Protein AF-A0A2D6P6S2-F1 (afdb_monomer)

Secondary structure (DSSP, 8-state):
------PPPPPP-TTHHHHHHH----HHHHHHHHHHTT--S-S--SS-EEEEEEEEESTTSSEEEEEEEE-TT-S----HHHIIIIITSPPPHHHHHHHHTS-TT----SSS--HHHHHHHHHTTS-GGG--EEEEEE-TT-SSEEEEEE-TTSTT-EEEEEEEE-TTTS-HHHHHHHHHH-SSEEEEEEEEE-TTS-TTHHHHHHHHHHHHTTTTT-TTSSS-SEEEEEEEEETTEEEEEEE-------B---TT-SS-PSP-EEEEEEETTEEEEEEEEEPPPTTSHHHHHHHHHSTT-----SSSSSS--TTSEEEEEEETTT--EEEEEEE---TTSS-TTEEEEEEE-GGGEEEETTTTEEEEB-TTSPBPPHHHHHHHHIIIIIHHHHS-S----HHHHHHHHHHHHTTSS---HHHHHHHHHHTTPPPPTTS-SHHHHHHHHHHEEEEEEPTTSS-EEEEEETTTTEEEEEESSSPPTTHHHHHHHHHHHHSTT--EEEEEE---TTSPPPSSTTTTS-HHHHHIIIIIHHHSTTTTTSEEEEEETTTTTTTS--

Nearest PDB structures (foldseek):
  6mw7-assembly2_C  TM=5.300E-01  e=1.522E-10  Homo sapiens
  5fo8-assembly1_B  TM=3.353E-01  e=1.015E+00  Homo sapiens
  2wii-assembly3_B  TM=2.853E-01  e=1.215E+00  Homo sapiens
  5fo7-assembly1_B  TM=2.883E-01  e=1.078E+00  Homo sapiens
  3cje-assembly1_A-2  TM=3.470E-01  e=4.284E+00  Jannaschia sp. CCS1

pLDDT: mean 79.72, std 15.02, range [29.33, 97.94]

Foldseek 3Di:
DPPPPPFLFFAACVPLLVVLVVFQFDLLLLVQLLVQAQPQDPPDDVAAFEKEWEWADDPQDLKTKTKIARFDQRAAWDDPCCVRYVQQYDQDPVSVVVLVVPDLPSGSSLQPCHNNNSVCNQCVPPDPVQFWKWKWWAHLPDQFIWIWIAGSVPRRDTPGGTDTDHLVRDDPVVVVSCNGRDSGHMMIIGMGRCVPDDPPRLVLSLLQSLAQQLLQQDVVPVHRRYQYWYWYHYPNDTPDIDGRHHADEFFADDPPDPDTDDGFDWDWADDLNDIWIKGKHFAADPPDVRLVNVCVVPPPHHHNAQRSDLHRQPQFEWEFEAAQSRRGTQAIDGQDDDPQQQRSGMYMYTHDGSQQWDHDRSSSHIFGAHPVRDGDDPVRVSVRCVPPPRCVVPVPPDLCDLLLLLVQVLCPQLVVDDDPLVLSVVVCVVQVQDADPVSDRNVRNVLSVVFKDAFCDQPPDPGTQGIAGRVQREGEHEELEQDDLPVVVVVQVVCLVRDPRAAEYEYEYAYRPSDDQDPFQCRRPDPVSQCSFQPCQCPPPVRVNHGGGYGHCSNSPSSDRD

Solvent-accessible surface area (backbone atoms only — not comparable to full-atom values): 30804 Å² total; per-residue (Å²): 132,86,80,78,78,74,72,79,71,61,33,53,52,88,67,49,63,73,52,45,81,72,50,73,58,53,69,60,58,30,52,48,21,47,70,32,44,75,65,89,59,73,98,69,69,96,60,49,27,37,34,40,38,36,38,36,41,46,90,83,51,59,35,25,40,40,36,39,34,18,28,76,38,41,32,65,37,55,56,70,65,45,48,49,32,66,47,59,22,59,73,46,72,66,50,56,47,51,30,65,65,71,44,84,72,52,57,47,28,75,65,68,61,42,48,46,50,27,47,50,67,54,30,70,84,47,58,79,92,60,58,38,46,36,37,42,22,17,30,73,89,45,93,43,34,41,36,32,23,37,28,86,88,44,52,88,41,61,79,36,64,84,38,77,43,44,73,88,76,40,53,74,71,53,38,59,49,46,68,44,20,41,70,10,7,36,37,41,33,36,48,30,51,52,74,84,50,59,96,58,42,67,62,44,37,54,40,31,45,26,55,34,39,12,35,34,35,28,70,86,47,98,66,25,54,42,50,43,33,41,35,37,30,50,84,90,40,80,75,46,76,46,73,62,46,24,40,59,60,47,36,49,85,50,96,86,48,103,57,86,60,87,64,44,60,73,49,76,49,74,53,60,88,34,78,35,46,34,39,37,19,37,53,66,50,85,95,38,74,56,34,55,52,49,43,68,78,35,69,88,35,50,57,80,61,41,76,36,45,99,68,63,35,72,75,21,18,36,39,33,40,23,35,66,85,56,43,33,45,66,21,77,41,71,38,91,58,69,89,88,63,73,46,35,43,31,23,39,39,38,40,37,54,67,89,39,47,48,71,42,55,55,76,60,37,55,35,50,36,21,68,85,70,46,74,50,56,66,71,55,54,48,51,48,46,42,64,74,47,49,37,70,74,67,37,71,90,59,84,62,45,45,69,56,46,49,54,48,51,52,31,43,49,42,59,79,38,87,70,61,68,68,52,48,53,52,52,29,58,78,69,70,47,66,71,38,93,85,73,61,58,61,62,27,18,54,49,32,65,74,34,52,42,72,61,43,74,43,83,96,52,104,50,64,42,52,31,34,33,68,84,64,33,31,39,39,41,68,36,71,34,72,78,48,81,66,66,48,46,54,52,56,51,49,49,61,71,65,44,82,81,42,40,31,38,37,39,39,22,24,54,67,85,84,52,76,83,41,89,43,48,50,66,70,53,56,67,73,58,48,36,50,45,44,41,49,42,39,66,32,92,91,41,44,79,28,50,38,39,60,38,31,30,52,50,69,58,57,68,53,96,127

Mean predicted aligned error: 15.21 Å

Sequence (562 aa):
MKSTKYKTPPPSHDGLLPEMERLNCDYRICYADILGNHYLGPVYSPHTIDLTIEFTQIDNTGYYKFSRYEENGTGYGMNKETVSGPFYGKLTNDQLNALSNVGPNAYLSVHGLGETMSHIQLTKDVPDDMLGFEILTKLQEDEDYLHSIYNPRDPNNWIVEPTRISYDEASDELRAIMDRIGDKGTYSSYVVNTQLLDENWYELLIEYVSNIFAGYLDNSTCNPIYNLVFKLTRGGILLDETKLQSKIIAYIPEANKSDYTQPTTHGNFTIGHKSFSYTIGKRPMKGSGEEKNFDTMYPGRRALKADGLIVPLARHMCLILSDKNTGYIYSVKKIPVSGGSGLERVVVKINVDKTDLETDTAKGTANLRGANGKSIAMNVLHREVLTHIARPTFEYSETVREEDLQKQLVAVLTGEKVIPAMTYRELARDLDIPLSSDGTLEESFEYCKKNIQQEFAVGGVRKYIDVIDMDIVHIMELKNGEPDADKDLNQILAYGFVTPDVEKVTTLAVSSPSMSVPTSPTSNFKDTKVGKFSTDLNNHPQTKHIEWKLLDLRYYGLHVII

Structure (mmCIF, N/CA/C/O backbone):
data_AF-A0A2D6P6S2-F1
#
_entry.id   AF-A0A2D6P6S2-F1
#
loop_
_atom_site.group_PDB
_atom_site.id
_atom_site.type_symbol
_atom_site.label_atom_id
_atom_site.label_alt_id
_atom_site.label_comp_id
_atom_site.label_asym_id
_atom_site.label_entity_id
_atom_site.label_seq_id
_atom_site.pdbx_PDB_ins_code
_atom_site.Cartn_x
_atom_site.Cartn_y
_atom_site.Cartn_z
_atom_site.occupancy
_atom_site.B_iso_or_equiv
_atom_site.auth_seq_id
_atom_site.auth_comp_id
_atom_site.auth_asym_id
_atom_site.auth_atom_id
_atom_site.pdbx_PDB_model_num
ATOM 1 N N . MET A 1 1 ? -41.283 10.138 45.809 1.00 36.94 1 MET A N 1
ATOM 2 C CA . MET A 1 1 ? -41.494 10.029 44.349 1.00 36.94 1 MET A CA 1
ATOM 3 C C . MET A 1 1 ? -40.777 8.778 43.873 1.00 36.94 1 MET A C 1
ATOM 5 O O . MET A 1 1 ? -39.587 8.660 44.131 1.00 36.94 1 MET A O 1
ATOM 9 N N . LYS A 1 2 ? -41.486 7.807 43.284 1.00 29.33 2 LYS A N 1
ATOM 10 C CA . LYS A 1 2 ? -40.849 6.635 42.668 1.00 29.33 2 LYS A CA 1
ATOM 11 C C . LYS A 1 2 ? -40.155 7.118 41.394 1.00 29.33 2 LYS A C 1
ATOM 13 O O . LYS A 1 2 ? -40.840 7.508 40.457 1.00 29.33 2 LYS A O 1
ATOM 18 N N . SER A 1 3 ? -38.824 7.140 41.402 1.00 30.02 3 SER A N 1
ATOM 19 C CA . SER A 1 3 ? -38.017 7.285 40.191 1.00 30.02 3 SER A CA 1
ATOM 20 C C . SER A 1 3 ? -38.347 6.100 39.284 1.00 30.02 3 SER A C 1
ATOM 22 O O . SER A 1 3 ? -37.931 4.970 39.536 1.00 30.02 3 SER A O 1
ATOM 24 N N . THR A 1 4 ? -39.188 6.325 38.278 1.00 31.91 4 THR A N 1
ATOM 25 C CA . THR A 1 4 ? -39.266 5.440 37.121 1.00 31.91 4 THR A CA 1
ATOM 26 C C . THR A 1 4 ? -37.920 5.558 36.422 1.00 31.91 4 THR A C 1
ATOM 28 O O . THR A 1 4 ? -37.703 6.503 35.667 1.00 31.91 4 THR A O 1
ATOM 31 N N . LYS A 1 5 ? -36.996 4.636 36.726 1.00 37.84 5 LYS A N 1
ATOM 32 C CA . LYS A 1 5 ? -35.815 4.395 35.896 1.00 37.84 5 LYS A CA 1
ATOM 33 C C . LYS A 1 5 ? -36.338 4.025 34.509 1.00 37.84 5 LYS A C 1
ATOM 35 O O . LYS A 1 5 ? -36.742 2.887 34.281 1.00 37.84 5 LYS A O 1
ATOM 40 N N . TYR A 1 6 ? -36.428 5.010 33.621 1.00 46.97 6 TYR A N 1
ATOM 41 C CA . TYR A 1 6 ? -36.610 4.752 32.204 1.00 46.97 6 TYR A CA 1
ATOM 42 C C . TYR A 1 6 ? -35.377 3.963 31.767 1.00 46.97 6 TYR A C 1
ATOM 44 O O . TYR A 1 6 ? -34.263 4.475 31.873 1.00 46.97 6 TYR A O 1
ATOM 52 N N . LYS A 1 7 ? -35.573 2.699 31.373 1.00 57.84 7 LYS A N 1
ATOM 53 C CA . LYS A 1 7 ? -34.508 1.898 30.763 1.00 57.84 7 LYS A CA 1
ATOM 54 C C . LYS A 1 7 ? -33.953 2.673 29.577 1.00 57.84 7 LYS A C 1
ATOM 56 O O . LYS A 1 7 ? -34.735 3.232 28.802 1.00 57.84 7 LYS A O 1
ATOM 61 N N . THR A 1 8 ? -32.631 2.719 29.451 1.00 64.12 8 THR A N 1
ATOM 62 C CA . THR A 1 8 ? -32.017 3.331 28.269 1.00 64.12 8 THR A CA 1
ATOM 63 C C . THR A 1 8 ? -32.448 2.499 27.057 1.00 64.12 8 THR A C 1
ATOM 65 O O . THR A 1 8 ? -32.230 1.284 27.072 1.00 64.12 8 THR A O 1
ATOM 68 N N . PRO A 1 9 ? -33.116 3.084 26.044 1.00 60.69 9 PRO A N 1
ATOM 69 C CA . PRO A 1 9 ? -33.555 2.314 24.891 1.00 60.69 9 PRO A CA 1
ATOM 70 C C . PRO A 1 9 ? -32.339 1.665 24.217 1.00 60.69 9 PRO A C 1
ATOM 72 O O . PRO A 1 9 ? -31.278 2.293 24.152 1.00 60.69 9 PRO A O 1
ATOM 75 N N . PRO A 1 10 ? -32.455 0.407 23.771 1.00 66.38 10 PRO A N 1
ATOM 76 C CA . PRO A 1 10 ? -31.369 -0.249 23.070 1.00 66.38 10 PRO A CA 1
ATOM 77 C C . PRO A 1 10 ? -31.010 0.473 21.761 1.00 66.38 10 PRO A C 1
ATOM 79 O O . PRO A 1 10 ? -31.889 1.083 21.140 1.00 66.38 10 PRO A O 1
ATOM 82 N N . PRO A 1 11 ? -29.749 0.375 21.309 1.00 67.94 11 PRO A N 1
ATOM 83 C CA . PRO A 1 11 ? -29.347 0.816 19.984 1.00 67.94 11 PRO A CA 1
ATOM 84 C C . PRO A 1 11 ? -30.125 0.051 18.904 1.00 67.94 11 PRO A C 1
ATOM 86 O O . PRO A 1 11 ? -30.399 -1.143 19.033 1.00 67.94 11 PRO A O 1
ATOM 89 N N . SER A 1 12 ? -30.489 0.737 17.820 1.00 64.19 12 SER A N 1
ATOM 90 C CA . SER A 1 12 ? -31.207 0.121 16.699 1.00 64.19 12 SER A CA 1
ATOM 91 C C . SER A 1 12 ? -30.238 -0.480 15.678 1.00 64.19 12 SER A C 1
ATOM 93 O O . SER A 1 12 ? -29.407 0.234 15.110 1.00 64.19 12 SER A O 1
ATOM 95 N N . HIS A 1 13 ? -30.432 -1.763 15.358 1.00 64.50 13 HIS A N 1
ATOM 96 C CA . HIS A 1 13 ? -29.688 -2.511 14.332 1.00 64.50 13 HIS A CA 1
ATOM 97 C C . HIS A 1 13 ? -30.564 -3.137 13.254 1.00 64.50 13 HIS A C 1
ATOM 99 O O . HIS A 1 13 ? -30.104 -4.005 12.510 1.00 64.50 13 HIS A O 1
ATOM 105 N N . ASP A 1 14 ? -31.819 -2.707 13.146 1.00 60.16 14 ASP A N 1
ATOM 106 C CA . ASP A 1 14 ? -32.767 -3.295 12.208 1.00 60.16 14 ASP A CA 1
ATOM 107 C C . ASP A 1 14 ? -32.224 -3.291 10.768 1.00 60.16 14 ASP A C 1
ATOM 109 O O . ASP A 1 14 ? -31.820 -2.269 10.199 1.00 60.16 14 ASP A O 1
ATOM 113 N N . GLY A 1 15 ? -32.177 -4.494 10.191 1.00 57.84 15 GLY A N 1
ATOM 114 C CA . GLY A 1 15 ? -31.633 -4.768 8.862 1.00 57.84 15 GLY A CA 1
ATOM 115 C C . GLY A 1 15 ? -30.106 -4.892 8.781 1.00 57.84 15 GLY A C 1
ATOM 116 O O . GLY A 1 15 ? -29.631 -5.414 7.781 1.00 57.84 15 GLY A O 1
ATOM 117 N N . LEU A 1 16 ? -29.345 -4.492 9.808 1.00 63.25 16 LEU A N 1
ATOM 118 C CA . LEU A 1 16 ? -27.877 -4.564 9.813 1.00 63.25 16 LEU A CA 1
ATOM 119 C C . LEU A 1 16 ? -27.374 -6.011 9.957 1.00 63.25 16 LEU A C 1
ATOM 121 O O . LEU A 1 16 ? -26.507 -6.431 9.200 1.00 63.25 16 LEU A O 1
ATOM 125 N N . LEU A 1 17 ? -27.967 -6.802 10.858 1.00 64.62 17 LEU A N 1
ATOM 126 C CA . LEU A 1 17 ? -27.615 -8.220 11.043 1.00 64.62 17 LEU A CA 1
ATOM 127 C C . LEU A 1 17 ? -27.847 -9.068 9.764 1.00 64.62 17 LEU A C 1
ATOM 129 O O . LEU A 1 17 ? -26.892 -9.694 9.304 1.00 64.62 17 LEU A O 1
ATOM 133 N N . PRO A 1 18 ? -29.031 -9.039 9.106 1.00 63.97 18 PRO A N 1
ATOM 134 C CA . PRO A 1 18 ? -29.246 -9.753 7.838 1.00 63.97 18 PRO A CA 1
ATOM 135 C C . PRO A 1 18 ? -28.366 -9.273 6.673 1.00 63.97 18 PRO A C 1
ATOM 137 O O . PRO A 1 18 ? -28.044 -10.048 5.773 1.00 63.97 18 PRO A O 1
ATOM 140 N N . GLU A 1 19 ? -28.005 -7.988 6.644 1.00 63.06 19 GLU A N 1
ATOM 141 C CA . GLU A 1 19 ? -27.078 -7.433 5.651 1.00 63.06 19 GLU A CA 1
ATOM 142 C C . GLU A 1 19 ? -25.647 -7.952 5.887 1.00 63.06 19 GLU A C 1
ATOM 144 O O . GLU A 1 19 ? -24.940 -8.255 4.924 1.00 63.06 19 GLU A O 1
ATOM 149 N N . MET A 1 20 ? -25.256 -8.152 7.153 1.00 63.88 20 MET A N 1
ATOM 150 C CA . MET A 1 20 ? -23.943 -8.676 7.548 1.00 63.88 20 MET A CA 1
ATOM 151 C C . MET A 1 20 ? -23.766 -10.166 7.301 1.00 63.88 20 MET A C 1
ATOM 153 O O . MET A 1 20 ? -22.723 -10.562 6.792 1.00 63.88 20 MET A O 1
ATOM 157 N N . GLU A 1 21 ? -24.784 -10.995 7.544 1.00 62.81 21 GLU A N 1
ATOM 158 C CA . GLU A 1 21 ? -24.725 -12.424 7.187 1.00 62.81 21 GLU A CA 1
ATOM 159 C C . GLU A 1 21 ? -24.429 -12.644 5.691 1.00 62.81 21 GLU A C 1
ATOM 161 O O . GLU A 1 21 ? -23.880 -13.673 5.294 1.00 62.81 21 GLU A O 1
ATOM 166 N N . ARG A 1 22 ? -24.761 -11.659 4.844 1.00 64.25 22 ARG A N 1
ATOM 167 C CA . ARG A 1 22 ? -24.486 -11.685 3.402 1.00 64.25 22 ARG A CA 1
ATOM 168 C C . ARG A 1 22 ? -23.123 -11.101 3.026 1.00 64.25 22 ARG A C 1
ATOM 170 O O . ARG A 1 22 ? -22.653 -11.374 1.920 1.00 64.25 22 ARG A O 1
ATOM 177 N N . LEU A 1 23 ? -22.496 -10.302 3.891 1.00 65.31 23 LEU A N 1
ATOM 178 C CA . LEU A 1 23 ? -21.234 -9.615 3.619 1.00 65.31 23 LEU A CA 1
ATOM 179 C C . LEU A 1 23 ? -20.041 -10.398 4.186 1.00 65.31 23 LEU A C 1
ATOM 181 O O . LEU A 1 23 ? -19.840 -10.525 5.390 1.00 65.31 23 LEU A O 1
ATOM 185 N N . ASN A 1 24 ? -19.180 -10.891 3.297 1.00 71.38 24 ASN A N 1
ATOM 186 C CA . ASN A 1 24 ? -17.927 -11.537 3.683 1.00 71.38 24 ASN A CA 1
ATOM 187 C C . ASN A 1 24 ? -16.775 -10.520 3.693 1.00 71.38 24 ASN A C 1
ATOM 189 O O . ASN A 1 24 ? -15.963 -10.492 2.770 1.00 71.38 24 ASN A O 1
ATOM 193 N N . CYS A 1 25 ? -16.760 -9.636 4.695 1.00 77.12 25 CYS A N 1
ATOM 194 C CA . CYS A 1 25 ? -15.718 -8.619 4.850 1.00 77.12 25 CYS A CA 1
ATOM 195 C C . CYS A 1 25 ? -14.443 -9.207 5.477 1.00 77.12 25 CYS A C 1
ATOM 197 O O . CYS A 1 25 ? -14.520 -10.005 6.413 1.00 77.12 25 CYS A O 1
ATOM 199 N N . ASP A 1 26 ? -13.282 -8.781 4.978 1.00 85.50 26 ASP A N 1
ATOM 200 C CA . ASP A 1 26 ? -11.972 -9.147 5.516 1.00 85.50 26 ASP A CA 1
ATOM 201 C C . ASP A 1 26 ? -11.741 -8.500 6.895 1.00 85.50 26 ASP A C 1
ATOM 203 O O . ASP A 1 26 ? -12.041 -7.320 7.110 1.00 85.50 26 ASP A O 1
ATOM 207 N N . TYR A 1 27 ? -11.183 -9.261 7.839 1.00 87.94 27 TYR A N 1
ATOM 208 C CA . TYR A 1 27 ? -10.968 -8.806 9.216 1.00 87.94 27 TYR A CA 1
ATOM 209 C C . TYR A 1 27 ? -10.074 -7.558 9.289 1.00 87.94 27 TYR A C 1
ATOM 211 O O . TYR A 1 27 ? -10.282 -6.691 10.138 1.00 87.94 27 TYR A O 1
ATOM 219 N N . ARG A 1 28 ? -9.118 -7.413 8.361 1.00 88.69 28 ARG A N 1
ATOM 220 C CA . ARG A 1 28 ? -8.206 -6.261 8.299 1.00 88.69 28 ARG A CA 1
ATOM 221 C C . ARG A 1 28 ? -8.945 -4.969 7.973 1.00 88.69 28 ARG A C 1
ATOM 223 O O . ARG A 1 28 ? -8.612 -3.924 8.526 1.00 88.69 28 ARG A O 1
ATOM 230 N N . ILE A 1 29 ? -9.971 -5.044 7.122 1.00 84.06 29 ILE A N 1
ATOM 231 C CA . ILE A 1 29 ? -10.852 -3.912 6.798 1.00 84.06 29 ILE A CA 1
ATOM 232 C C . ILE A 1 29 ? -11.649 -3.512 8.040 1.00 84.06 29 ILE A C 1
ATOM 234 O O . ILE A 1 29 ? -11.718 -2.328 8.356 1.00 84.06 29 ILE A O 1
ATOM 238 N N . CYS A 1 30 ? -12.202 -4.492 8.760 1.00 84.38 30 CYS A N 1
ATOM 239 C CA . CYS A 1 30 ? -12.981 -4.257 9.977 1.00 84.38 30 CYS A CA 1
ATOM 240 C C . CYS A 1 30 ? -12.140 -3.532 11.040 1.00 84.38 30 CYS A C 1
ATOM 242 O O . CYS A 1 30 ? -12.547 -2.492 11.550 1.00 84.38 30 CYS A O 1
ATOM 244 N N . TYR A 1 31 ? -10.926 -4.018 11.319 1.00 87.25 31 TYR A N 1
ATOM 245 C CA . TYR A 1 31 ? -10.023 -3.354 12.263 1.00 87.25 31 TYR A CA 1
ATOM 246 C C . TYR A 1 31 ? -9.577 -1.969 11.788 1.00 87.25 31 TYR A C 1
ATOM 248 O O . TYR A 1 31 ? -9.548 -1.039 12.589 1.00 87.25 31 TYR A O 1
ATOM 256 N N . ALA A 1 32 ? -9.264 -1.793 10.501 1.00 82.44 32 ALA A N 1
ATOM 257 C CA . ALA A 1 32 ? -8.932 -0.475 9.964 1.00 82.44 32 ALA A CA 1
ATOM 258 C C . ALA A 1 32 ? -10.094 0.522 10.105 1.00 82.44 32 ALA A C 1
ATOM 260 O O . ALA A 1 32 ? -9.853 1.696 10.367 1.00 82.44 32 ALA A O 1
ATOM 261 N N . ASP A 1 33 ? -11.345 0.076 9.976 1.00 76.62 33 ASP A N 1
ATOM 262 C CA . ASP A 1 33 ? -12.508 0.941 10.176 1.00 76.62 33 ASP A CA 1
ATOM 263 C C . ASP A 1 33 ? -12.685 1.311 11.658 1.00 76.62 33 ASP A C 1
ATOM 265 O O . ASP A 1 33 ? -12.848 2.486 11.972 1.00 76.62 33 ASP A O 1
ATOM 269 N N . ILE A 1 34 ? -12.542 0.349 12.579 1.00 80.56 34 ILE A N 1
ATOM 270 C CA . ILE A 1 34 ? -12.543 0.581 14.040 1.00 80.56 34 ILE A CA 1
ATOM 271 C C . ILE A 1 34 ? -11.479 1.612 14.449 1.00 80.56 34 ILE A C 1
ATOM 273 O O . ILE A 1 34 ? -11.730 2.480 15.283 1.00 80.56 34 ILE A O 1
ATOM 277 N N . LEU A 1 35 ? -10.290 1.548 13.848 1.00 79.56 35 LEU A N 1
ATOM 278 C CA . LEU A 1 35 ? -9.216 2.509 14.108 1.00 79.56 35 LEU A CA 1
ATOM 279 C C . LEU A 1 35 ? -9.510 3.901 13.532 1.00 79.56 35 LEU A C 1
ATOM 281 O O . LEU A 1 35 ? -9.087 4.896 14.110 1.00 79.56 35 LEU A O 1
ATOM 285 N N . GLY A 1 36 ? -10.221 3.984 12.406 1.00 70.62 36 GLY A N 1
ATOM 286 C CA . GLY A 1 36 ? -10.589 5.257 11.785 1.00 70.62 36 GLY A CA 1
ATOM 287 C C . GLY A 1 36 ? -11.768 5.944 12.481 1.00 70.62 36 GLY A C 1
ATOM 288 O O . GLY A 1 36 ? -11.770 7.161 12.641 1.00 70.62 36 GLY A O 1
ATOM 289 N N . ASN A 1 37 ? -12.756 5.178 12.946 1.00 63.47 37 ASN A N 1
ATOM 290 C CA . ASN A 1 37 ? -14.075 5.674 13.360 1.00 63.47 37 ASN A CA 1
ATOM 291 C C . ASN A 1 37 ? -14.111 6.606 14.573 1.00 63.47 37 ASN A C 1
ATOM 293 O O . ASN A 1 37 ? -15.083 7.340 14.740 1.00 63.47 37 ASN A O 1
ATOM 297 N N . HIS A 1 38 ? -13.071 6.612 15.399 1.00 54.25 38 HIS A N 1
ATOM 298 C CA . HIS A 1 38 ? -13.066 7.328 16.678 1.00 54.25 38 HIS A CA 1
ATOM 299 C C . HIS A 1 38 ? -13.016 8.844 16.554 1.00 54.25 38 HIS A C 1
ATOM 301 O O . HIS A 1 38 ? -13.352 9.570 17.486 1.00 54.25 38 HIS A O 1
ATOM 307 N N . TYR A 1 39 ? -12.629 9.345 15.389 1.00 52.56 39 TYR A N 1
ATOM 308 C CA . TYR A 1 39 ? -12.396 10.763 15.196 1.00 52.56 39 TYR A CA 1
ATOM 309 C C . TYR A 1 39 ? -13.678 11.513 14.784 1.00 52.56 39 TYR A C 1
ATOM 311 O O . TYR A 1 39 ? -13.683 12.308 13.856 1.00 52.56 39 TYR A O 1
ATOM 319 N N . LEU A 1 40 ? -14.803 11.328 15.479 1.00 45.91 40 LEU A N 1
ATOM 320 C CA . LEU A 1 40 ? -15.996 12.182 15.295 1.00 45.91 40 LEU A CA 1
ATOM 321 C C . LEU A 1 40 ? -15.797 13.601 15.890 1.00 45.91 40 LEU A C 1
ATOM 323 O O . LEU A 1 40 ? -16.715 14.187 16.457 1.00 45.91 40 LEU A O 1
ATOM 327 N N . GLY A 1 41 ? -14.585 14.151 15.771 1.00 43.62 41 GLY A N 1
ATOM 328 C CA . GLY A 1 41 ? -14.164 15.452 16.280 1.00 43.62 41 GLY A CA 1
ATOM 329 C C . GLY A 1 41 ? -13.752 16.420 15.161 1.00 43.62 41 GLY A C 1
ATOM 330 O O . GLY A 1 41 ? -13.600 16.024 14.002 1.00 43.62 41 GLY A O 1
ATOM 331 N N . PRO A 1 42 ? -13.587 17.720 15.473 1.00 41.81 42 PRO A N 1
ATOM 332 C CA . PRO A 1 42 ? -13.187 18.725 14.493 1.00 41.81 42 PRO A CA 1
ATOM 333 C C . PRO A 1 42 ? -11.861 18.360 13.809 1.00 41.81 42 PRO A C 1
ATOM 335 O O . PRO A 1 42 ? -10.964 17.780 14.411 1.00 41.81 42 PRO A O 1
ATOM 338 N N . VAL A 1 43 ? -11.742 18.752 12.536 1.00 46.75 43 VAL A N 1
ATOM 339 C CA . VAL A 1 43 ? -10.704 18.398 11.535 1.00 46.75 43 VAL A CA 1
ATOM 340 C C . VAL A 1 43 ? -9.244 18.597 11.992 1.00 46.75 43 VAL A C 1
ATOM 342 O O . VAL A 1 43 ? -8.326 18.124 11.331 1.00 46.75 43 VAL A O 1
ATOM 345 N N . TYR A 1 44 ? -9.017 19.243 13.134 1.00 49.44 44 TYR A N 1
ATOM 346 C CA . TYR A 1 44 ? -7.702 19.466 13.718 1.00 49.44 44 TYR A CA 1
ATOM 347 C C . TYR A 1 44 ? -7.729 19.220 15.227 1.00 49.44 44 TYR A C 1
ATOM 349 O O . TYR A 1 44 ? -8.101 20.104 16.000 1.00 49.44 44 TYR A O 1
ATOM 357 N N . SER A 1 45 ? -7.283 18.040 15.651 1.00 52.06 45 SER A N 1
ATOM 358 C CA . SER A 1 45 ? -6.727 17.871 16.983 1.00 52.06 45 SER A CA 1
ATOM 359 C C . SER A 1 45 ? -5.360 18.545 16.960 1.00 52.06 45 SER A C 1
ATOM 361 O O . SER A 1 45 ? -4.507 18.147 16.164 1.00 52.06 45 SER A O 1
ATOM 363 N N . PRO A 1 46 ? -5.101 19.561 17.795 1.00 54.44 46 PRO A N 1
ATOM 364 C CA . PRO A 1 46 ? -3.757 20.114 17.918 1.00 54.44 46 PRO A CA 1
ATOM 365 C C . PRO A 1 46 ? -2.759 19.107 18.524 1.00 54.44 46 PRO A C 1
ATOM 367 O O . PRO A 1 46 ? -1.567 19.413 18.583 1.00 54.44 46 PRO A O 1
ATOM 370 N N . HIS A 1 47 ? -3.221 17.931 18.973 1.00 72.38 47 HIS A N 1
ATOM 371 C CA . HIS A 1 47 ? -2.437 16.942 19.707 1.00 72.38 47 HIS A CA 1
ATOM 372 C C . HIS A 1 47 ? -2.619 15.524 19.146 1.00 72.38 47 HIS A C 1
ATOM 374 O O . HIS A 1 47 ? -3.706 15.150 18.702 1.00 72.38 47 HIS A O 1
ATOM 380 N N . THR A 1 48 ? -1.544 14.740 19.185 1.00 84.69 48 THR A N 1
ATOM 381 C CA . THR A 1 48 ? -1.525 13.319 18.819 1.00 84.69 48 THR A CA 1
ATOM 382 C C . THR A 1 48 ? -2.309 12.485 19.832 1.00 84.69 48 THR A C 1
ATOM 384 O O . THR A 1 48 ? -2.186 12.711 21.034 1.00 84.69 48 THR A O 1
ATOM 387 N N . ILE A 1 49 ? -3.077 11.509 19.346 1.00 85.75 49 ILE A N 1
ATOM 388 C CA . ILE A 1 49 ? -3.783 10.530 20.181 1.00 85.75 49 ILE A CA 1
ATOM 389 C C . ILE A 1 49 ? -2.881 9.304 20.370 1.00 85.75 49 ILE A C 1
ATOM 391 O O . ILE A 1 49 ? -2.453 8.686 19.389 1.00 85.75 49 ILE A O 1
ATOM 395 N N . ASP A 1 50 ? -2.607 8.943 21.621 1.00 91.62 50 ASP A N 1
ATOM 396 C CA . ASP A 1 50 ? -1.938 7.698 21.990 1.00 91.62 50 ASP A CA 1
ATOM 397 C C . ASP A 1 50 ? -2.959 6.560 21.943 1.00 91.62 50 ASP A C 1
ATOM 399 O O . ASP A 1 50 ? -3.909 6.526 22.724 1.00 91.62 50 ASP A O 1
ATOM 403 N N . LEU A 1 51 ? -2.786 5.639 20.995 1.00 91.69 51 LEU A N 1
ATOM 404 C CA . LEU A 1 51 ? -3.727 4.556 20.746 1.00 91.69 51 LEU A CA 1
ATOM 405 C C . LEU A 1 51 ? -3.032 3.208 20.918 1.00 91.69 51 LEU A C 1
ATOM 407 O O . LEU A 1 51 ? -2.158 2.846 20.129 1.00 91.69 51 LEU A O 1
ATOM 411 N N . THR A 1 52 ? -3.455 2.439 21.917 1.00 95.56 52 THR A N 1
ATOM 412 C CA . THR A 1 52 ? -2.927 1.095 22.175 1.00 95.56 52 THR A CA 1
ATOM 413 C C . THR A 1 52 ? -3.981 0.039 21.849 1.00 95.56 52 THR A C 1
ATOM 415 O O . THR A 1 52 ? -5.108 0.090 22.342 1.00 95.56 52 THR A O 1
ATOM 418 N N . ILE A 1 53 ? -3.604 -0.926 21.010 1.00 95.38 53 ILE A N 1
ATOM 419 C CA . ILE A 1 53 ? -4.407 -2.076 20.594 1.00 95.38 53 ILE A CA 1
ATOM 420 C C . ILE A 1 53 ? -3.796 -3.338 21.180 1.00 95.38 53 ILE A C 1
ATOM 422 O O . ILE A 1 53 ? -2.642 -3.658 20.908 1.00 95.38 53 ILE A O 1
ATOM 426 N N . GLU A 1 54 ? -4.572 -4.083 21.955 1.00 96.50 54 GLU A N 1
ATOM 427 C CA . GLU A 1 54 ? -4.097 -5.274 22.651 1.00 96.50 54 GLU A CA 1
ATOM 428 C C . GLU A 1 54 ? -4.944 -6.486 22.290 1.00 96.50 54 GLU A C 1
ATOM 430 O O . GLU A 1 54 ? -6.173 -6.441 22.319 1.00 96.50 54 GLU A O 1
ATOM 435 N N . PHE A 1 55 ? -4.265 -7.588 21.987 1.00 96.56 55 PHE A N 1
ATOM 436 C CA . PHE A 1 55 ? -4.863 -8.899 21.791 1.00 96.56 55 PHE A CA 1
ATOM 437 C C . PHE A 1 55 ? -4.389 -9.827 22.905 1.00 96.56 55 PHE A C 1
ATOM 439 O O . PHE A 1 55 ? -3.227 -10.232 22.925 1.00 96.56 55 PHE A O 1
ATOM 446 N N . THR A 1 56 ? -5.289 -10.205 23.809 1.00 96.19 56 THR A N 1
ATOM 447 C CA . THR A 1 56 ? -4.971 -11.088 24.941 1.00 96.19 56 THR A CA 1
ATOM 448 C C . THR A 1 56 ? -5.693 -12.418 24.790 1.00 96.19 56 THR A C 1
ATOM 450 O O . THR A 1 56 ? -6.922 -12.458 24.806 1.00 96.19 56 THR A O 1
ATOM 453 N N . GLN A 1 57 ? -4.947 -13.513 24.635 1.00 94.62 57 GLN A N 1
ATOM 454 C CA . GLN A 1 57 ? -5.532 -14.850 24.505 1.00 94.62 57 GLN A CA 1
ATOM 455 C C . GLN A 1 57 ? -6.260 -15.255 25.791 1.00 94.62 57 GLN A C 1
ATOM 457 O O . GLN A 1 57 ? -5.690 -15.173 26.881 1.00 94.62 57 GLN A O 1
ATOM 462 N N . ILE A 1 58 ? -7.482 -15.760 25.647 1.00 92.94 58 ILE A N 1
ATOM 463 C CA . ILE A 1 58 ? -8.291 -16.284 26.751 1.00 92.94 58 ILE A CA 1
ATOM 464 C C . ILE A 1 58 ? -7.962 -17.770 26.925 1.00 92.94 58 ILE A C 1
ATOM 466 O O . ILE A 1 58 ? -8.096 -18.535 25.973 1.00 92.94 58 ILE A O 1
ATOM 470 N N . ASP A 1 59 ? -7.501 -18.182 28.108 1.00 83.75 59 ASP A N 1
ATOM 471 C CA . ASP A 1 59 ? -7.347 -19.582 28.553 1.00 83.75 59 ASP A CA 1
ATOM 472 C C . ASP A 1 59 ? -6.723 -20.568 27.541 1.00 83.75 59 ASP A C 1
ATOM 474 O O . ASP A 1 59 ? -7.171 -21.704 27.390 1.00 83.75 59 ASP A O 1
ATOM 478 N N . ASN A 1 60 ? -5.671 -20.147 26.823 1.00 74.06 60 ASN A N 1
ATOM 479 C CA . ASN A 1 60 ? -5.027 -20.927 25.748 1.00 74.06 60 ASN A CA 1
ATOM 480 C C . ASN A 1 60 ? -5.992 -21.413 24.641 1.00 74.06 60 ASN A C 1
ATOM 482 O O . ASN A 1 60 ? -5.683 -22.354 23.907 1.00 74.06 60 ASN A O 1
ATOM 486 N N . THR A 1 61 ? -7.152 -20.773 24.506 1.00 82.31 61 THR A N 1
ATOM 487 C CA . THR A 1 61 ? -8.169 -21.077 23.496 1.00 82.31 61 THR A CA 1
ATOM 488 C C . THR A 1 61 ? -7.884 -20.370 22.167 1.00 82.31 61 THR A C 1
ATOM 490 O O . THR A 1 61 ? -6.910 -19.639 22.011 1.00 82.31 61 THR A O 1
ATOM 493 N N . GLY A 1 62 ? -8.760 -20.563 21.184 1.00 84.75 62 GLY A N 1
ATOM 494 C CA . GLY A 1 62 ? -8.782 -19.779 19.951 1.00 84.75 62 GLY A CA 1
ATOM 495 C C . GLY A 1 62 ? -9.259 -18.333 20.080 1.00 84.75 62 GLY A C 1
ATOM 496 O O . GLY A 1 62 ? -9.258 -17.602 19.091 1.00 84.75 62 GLY A O 1
ATOM 497 N N . TYR A 1 63 ? -9.710 -17.938 21.269 1.00 93.25 63 TYR A N 1
ATOM 498 C CA . TYR A 1 63 ? -10.363 -16.661 21.496 1.00 93.25 63 TYR A CA 1
ATOM 499 C C . TYR A 1 63 ? -9.396 -15.647 22.090 1.00 93.25 63 TYR A C 1
ATOM 501 O O . TYR A 1 63 ? -8.572 -15.959 22.954 1.00 93.25 63 TYR A O 1
ATOM 509 N N . TYR A 1 64 ? -9.517 -14.412 21.623 1.00 94.75 64 TYR A N 1
ATOM 510 C CA . TYR A 1 64 ? -8.716 -13.288 22.080 1.00 94.75 64 TYR A CA 1
ATOM 511 C C . TYR A 1 64 ? -9.634 -12.162 22.533 1.00 94.75 64 TYR A C 1
ATOM 513 O O . TYR A 1 64 ? -10.570 -11.802 21.822 1.00 94.75 64 TYR A O 1
ATOM 521 N N . LYS A 1 65 ? -9.336 -11.570 23.691 1.00 95.00 65 LYS A N 1
ATOM 522 C CA . LYS A 1 65 ? -9.869 -10.264 24.073 1.00 95.00 65 LYS A CA 1
ATOM 523 C C . LYS A 1 65 ? -9.116 -9.206 23.271 1.00 95.00 65 LYS A C 1
ATOM 525 O O . LYS A 1 65 ? -7.924 -8.995 23.496 1.00 95.00 65 LYS A O 1
ATOM 530 N N . PHE A 1 66 ? -9.806 -8.573 22.331 1.00 94.62 66 PHE A N 1
ATOM 531 C CA . PHE A 1 66 ? -9.370 -7.338 21.699 1.00 94.62 66 PHE A CA 1
ATOM 532 C C . PHE A 1 66 ? -9.690 -6.174 22.634 1.00 94.62 66 PHE A C 1
ATOM 534 O O . PHE A 1 66 ? -10.820 -6.046 23.107 1.00 94.62 66 PHE A O 1
ATOM 541 N N . SER A 1 67 ? -8.713 -5.317 22.885 1.00 94.69 67 SER A N 1
ATOM 542 C CA . SER A 1 67 ? -8.874 -4.094 23.663 1.00 94.69 67 SER A CA 1
ATOM 543 C C . SER A 1 67 ? -8.258 -2.926 22.912 1.00 94.69 67 SER A C 1
ATOM 545 O O . SER A 1 67 ? -7.146 -3.035 22.401 1.00 94.69 67 SER A O 1
ATOM 547 N N . ARG A 1 68 ? -8.958 -1.797 22.879 1.00 93.25 68 ARG A N 1
ATOM 548 C CA . ARG A 1 68 ? -8.437 -0.524 22.379 1.00 93.25 68 ARG A CA 1
ATOM 549 C C . ARG A 1 68 ? -8.486 0.500 23.497 1.00 93.25 68 ARG A C 1
ATOM 551 O O . ARG A 1 68 ? -9.529 0.645 24.129 1.00 93.25 68 ARG A O 1
ATOM 558 N N . TYR A 1 69 ? -7.388 1.221 23.678 1.00 93.94 69 TYR A N 1
ATOM 559 C CA . TYR A 1 69 ? -7.239 2.288 24.659 1.00 93.94 69 TYR A CA 1
ATOM 560 C C . TYR A 1 69 ? -6.798 3.576 23.969 1.00 93.94 69 TYR A C 1
ATOM 562 O O . TYR A 1 69 ? -5.754 3.590 23.320 1.00 93.94 69 TYR A O 1
ATOM 570 N N . GLU A 1 70 ? -7.565 4.648 24.140 1.00 92.06 70 GLU A N 1
ATOM 571 C CA . GLU A 1 70 ? -7.054 6.015 24.003 1.00 92.06 70 GLU A CA 1
ATOM 572 C C . GLU A 1 70 ? -6.365 6.377 25.324 1.00 92.06 70 GLU A C 1
ATOM 574 O O . GLU A 1 70 ? -7.039 6.584 26.329 1.00 92.06 70 GLU A O 1
ATOM 579 N N . GLU A 1 71 ? -5.035 6.361 25.352 1.00 93.25 71 GLU A N 1
ATOM 580 C CA . GLU A 1 71 ? -4.264 6.437 26.597 1.00 93.25 71 GLU A CA 1
ATOM 581 C C . GLU A 1 71 ? -3.913 7.875 27.002 1.00 93.25 71 GLU A C 1
ATOM 583 O O . GLU A 1 71 ? -3.942 8.811 26.195 1.00 93.25 71 GLU A O 1
ATOM 588 N N . ASN A 1 72 ? -3.515 8.033 28.266 1.00 93.12 72 ASN A N 1
ATOM 589 C CA . ASN A 1 72 ? -2.844 9.221 28.805 1.00 93.12 72 ASN A CA 1
ATOM 590 C C . ASN A 1 72 ? -3.639 10.534 28.681 1.00 93.12 72 ASN A C 1
ATOM 592 O O . ASN A 1 72 ? -3.047 11.607 28.564 1.00 93.12 72 ASN A O 1
ATOM 596 N N . GLY A 1 73 ? -4.969 10.474 28.667 1.00 89.88 73 GLY A N 1
ATOM 597 C CA . GLY A 1 73 ? -5.824 11.648 28.508 1.00 89.88 73 GLY A CA 1
ATOM 598 C C . GLY A 1 73 ? -5.746 12.261 27.108 1.00 89.88 73 GLY A C 1
ATOM 599 O O . GLY A 1 73 ? -6.083 13.429 26.921 1.00 89.88 73 GLY A O 1
ATOM 600 N N . THR A 1 74 ? -5.247 11.526 26.108 1.00 88.88 74 THR A N 1
ATOM 601 C CA . THR A 1 74 ? -5.076 12.055 24.742 1.00 88.88 74 THR A CA 1
ATOM 602 C C . THR A 1 74 ? -6.333 11.913 23.884 1.00 88.88 74 THR A C 1
ATOM 604 O O . THR A 1 74 ? -6.471 12.606 22.875 1.00 88.88 74 THR A O 1
ATOM 607 N N . GLY A 1 75 ? -7.263 11.047 24.296 1.00 85.25 75 GLY A N 1
ATOM 608 C CA . GLY A 1 75 ? -8.538 10.816 23.626 1.00 85.25 75 GLY A CA 1
ATOM 609 C C . GLY A 1 75 ? -9.555 11.946 23.798 1.00 85.25 75 GLY A C 1
ATOM 610 O O . GLY A 1 75 ? -9.344 12.914 24.531 1.00 85.25 75 GLY A O 1
ATOM 611 N N . TYR A 1 76 ? -10.695 11.811 23.117 1.00 81.75 76 TYR A N 1
ATOM 612 C CA . TYR A 1 76 ? -11.803 12.770 23.221 1.00 81.75 76 TYR A CA 1
ATOM 613 C C . TYR A 1 76 ? -12.885 12.325 24.199 1.00 81.75 76 TYR A C 1
ATOM 615 O O . TYR A 1 76 ? -13.452 13.169 24.886 1.00 81.75 76 TYR A O 1
ATOM 623 N N . GLY A 1 77 ? -13.152 11.019 24.266 1.00 85.56 77 GLY A N 1
ATOM 624 C CA . GLY A 1 77 ? -14.312 10.478 24.966 1.00 85.56 77 GLY A CA 1
ATOM 625 C C . GLY A 1 77 ? -15.625 10.652 24.196 1.00 85.56 77 GLY A C 1
ATOM 626 O O . GLY A 1 77 ? -15.678 11.271 23.133 1.00 85.56 77 GLY A O 1
ATOM 627 N N . MET A 1 78 ? -16.705 10.089 24.735 1.00 84.81 78 MET A N 1
ATOM 628 C CA . MET A 1 78 ? -18.048 10.147 24.158 1.00 84.81 78 MET A CA 1
ATOM 629 C C . MET A 1 78 ? -19.105 10.394 25.236 1.00 84.81 78 MET A C 1
ATOM 631 O O . MET A 1 78 ? -19.024 9.860 26.340 1.00 84.81 78 MET A O 1
ATOM 635 N N . ASN A 1 79 ? -20.150 11.151 24.892 1.00 84.25 79 ASN A N 1
ATOM 636 C CA . ASN A 1 79 ? -21.335 11.283 25.743 1.00 84.25 79 ASN A CA 1
ATOM 637 C C . ASN A 1 79 ? -22.286 10.081 25.603 1.00 84.25 79 ASN A C 1
ATOM 639 O O . ASN A 1 79 ? -22.165 9.236 24.708 1.00 84.25 79 ASN A O 1
ATOM 643 N N . LYS A 1 80 ? -23.295 10.040 26.481 1.00 86.00 80 LYS A N 1
ATOM 644 C CA . LYS A 1 80 ? -24.298 8.971 26.519 1.00 86.00 80 LYS A CA 1
ATOM 645 C C . LYS A 1 80 ? -25.104 8.868 25.227 1.00 86.00 80 LYS A C 1
ATOM 647 O O . LYS A 1 80 ? -25.413 7.749 24.815 1.00 86.00 80 LYS A O 1
ATOM 652 N N . GLU A 1 81 ? -25.445 9.987 24.590 1.00 80.31 81 GLU A N 1
ATOM 653 C CA . GLU A 1 81 ? -26.181 9.989 23.323 1.00 80.31 81 GLU A CA 1
ATOM 654 C C . GLU A 1 81 ? -25.366 9.357 22.189 1.00 80.31 81 GLU A C 1
ATOM 656 O O . GLU A 1 81 ? -25.910 8.589 21.398 1.00 80.31 81 GLU A O 1
ATOM 661 N N . THR A 1 82 ? -24.062 9.641 22.134 1.00 78.44 82 THR A N 1
ATOM 662 C CA . THR A 1 82 ? -23.145 9.087 21.129 1.00 78.44 82 THR A CA 1
ATOM 663 C C . THR A 1 82 ? -23.002 7.584 21.313 1.00 78.44 82 THR A C 1
ATOM 665 O O . THR A 1 82 ? -23.204 6.834 20.358 1.00 78.44 82 THR A O 1
ATOM 668 N N . VAL A 1 83 ? -22.746 7.144 22.551 1.00 79.75 83 VAL A N 1
ATOM 669 C CA . VAL A 1 83 ? -22.642 5.722 22.901 1.00 79.75 83 VAL A CA 1
ATOM 670 C C . VAL A 1 83 ? -23.938 4.986 22.553 1.00 79.75 83 VAL A C 1
ATOM 672 O O . VAL A 1 83 ? -23.919 4.029 21.789 1.00 79.75 83 VAL A O 1
ATOM 675 N N . SER A 1 84 ? -25.082 5.473 23.038 1.00 76.44 84 SER A N 1
ATOM 676 C CA . SER A 1 84 ? -26.380 4.791 22.886 1.00 76.44 84 SER A CA 1
ATOM 677 C C . SER A 1 84 ? -26.978 4.884 21.473 1.00 76.44 84 SER A C 1
ATOM 679 O O . SER A 1 84 ? -27.992 4.244 21.201 1.00 76.44 84 SER A O 1
ATOM 681 N N . GLY A 1 85 ? -26.405 5.711 20.594 1.00 73.00 85 GLY A N 1
ATOM 682 C CA . GLY A 1 85 ? -26.923 5.995 19.259 1.00 73.00 85 GLY A CA 1
ATOM 683 C C . GLY A 1 85 ? -25.895 5.697 18.163 1.00 73.00 85 GLY A C 1
ATOM 684 O O . GLY A 1 85 ? -25.789 4.546 17.764 1.00 73.00 85 GLY A O 1
ATOM 685 N N . PRO A 1 86 ? -25.167 6.696 17.626 1.00 66.19 86 PRO A N 1
ATOM 686 C CA . PRO A 1 86 ? -24.238 6.517 16.504 1.00 66.19 86 PRO A CA 1
ATOM 687 C C . PRO A 1 86 ? -23.142 5.467 16.702 1.00 66.19 86 PRO A C 1
ATOM 689 O O . PRO A 1 86 ? -22.708 4.868 15.722 1.00 66.19 86 PRO A O 1
ATOM 692 N N . PHE A 1 87 ? -22.669 5.268 17.935 1.00 74.38 87 PHE A N 1
ATOM 693 C CA . PHE A 1 87 ? -21.559 4.361 18.203 1.00 74.38 87 PHE A CA 1
ATOM 694 C C . PHE A 1 87 ? -22.005 2.903 18.157 1.00 74.38 87 PHE A C 1
ATOM 696 O O . PHE A 1 87 ? -21.535 2.150 17.303 1.00 74.38 87 PHE A O 1
ATOM 703 N N . TYR A 1 88 ? -22.948 2.538 19.034 1.00 73.69 88 TYR A N 1
ATOM 704 C CA . TYR A 1 88 ? -23.536 1.205 19.099 1.00 73.69 88 TYR A CA 1
ATOM 705 C C . TYR A 1 88 ? -24.688 0.995 18.117 1.00 73.69 88 TYR A C 1
ATOM 707 O O . TYR A 1 88 ? -25.357 -0.002 18.257 1.00 73.69 88 TYR A O 1
ATOM 715 N N . GLY A 1 89 ? -25.029 1.898 17.199 1.00 64.94 89 GLY A N 1
ATOM 716 C CA . GLY A 1 89 ? -26.273 1.827 16.415 1.00 64.94 89 GLY A CA 1
ATOM 717 C C . GLY A 1 89 ? -26.059 1.976 14.912 1.00 64.94 89 GLY A C 1
ATOM 718 O O . GLY A 1 89 ? -24.974 2.307 14.439 1.00 64.94 89 GLY A O 1
ATOM 719 N N . LYS A 1 90 ? -27.115 1.736 14.126 1.00 62.31 90 LYS A N 1
ATOM 720 C CA . LYS A 1 90 ? -27.121 2.050 12.691 1.00 62.31 90 LYS A CA 1
ATOM 721 C C . LYS A 1 90 ? -27.288 3.559 12.489 1.00 62.31 90 LYS A C 1
ATOM 723 O O . LYS A 1 90 ? -28.251 4.144 12.982 1.00 62.31 90 LYS A O 1
ATOM 728 N N . LEU A 1 91 ? -26.401 4.173 11.705 1.00 56.06 91 LEU A N 1
ATOM 729 C CA . LEU A 1 91 ? -26.561 5.566 11.277 1.00 56.06 91 LEU A CA 1
ATOM 730 C C . LEU A 1 91 ? -27.845 5.715 10.441 1.00 56.06 91 LEU A C 1
ATOM 732 O O . LEU A 1 91 ? -28.075 4.955 9.498 1.00 56.06 91 LEU A O 1
ATOM 736 N N . THR A 1 92 ? -28.692 6.693 10.766 1.00 55.53 92 THR A N 1
ATOM 737 C CA . THR A 1 92 ? -29.883 7.018 9.963 1.00 55.53 92 THR A CA 1
ATOM 738 C C . THR A 1 92 ? -29.482 7.604 8.608 1.00 55.53 92 THR A C 1
ATOM 740 O O . THR A 1 92 ? -28.393 8.152 8.470 1.00 55.53 92 THR A O 1
ATOM 743 N N . ASN A 1 93 ? -30.360 7.560 7.597 1.00 53.59 93 ASN A N 1
ATOM 744 C CA . ASN A 1 93 ? -30.092 8.224 6.309 1.00 53.59 93 ASN A CA 1
ATOM 745 C C . ASN A 1 93 ? -29.819 9.725 6.484 1.00 53.59 93 ASN A C 1
ATOM 747 O O . ASN A 1 93 ? -28.955 10.271 5.810 1.00 53.59 93 ASN A O 1
ATOM 751 N N . ASP A 1 94 ? -30.502 10.381 7.423 1.00 49.47 94 ASP A N 1
ATOM 752 C CA . ASP A 1 94 ? -30.268 11.789 7.735 1.00 49.47 94 ASP A CA 1
ATOM 753 C C . ASP A 1 94 ? -28.951 12.007 8.474 1.00 49.47 94 ASP A C 1
ATOM 755 O O . ASP A 1 94 ? -28.306 13.014 8.230 1.00 49.47 94 ASP A O 1
ATOM 759 N N . GLN A 1 95 ? -28.497 11.069 9.311 1.00 50.66 95 GLN A N 1
ATOM 760 C CA . GLN A 1 95 ? -27.145 11.097 9.872 1.00 50.66 95 GLN A CA 1
ATOM 761 C C . GLN A 1 95 ? -26.105 10.838 8.784 1.00 50.66 95 GLN A C 1
ATOM 763 O O . GLN A 1 95 ? -25.153 11.589 8.697 1.00 50.66 95 GLN A O 1
ATOM 768 N N . LEU A 1 96 ? -26.304 9.866 7.893 1.00 49.59 96 LEU A N 1
ATOM 769 C CA . LEU A 1 96 ? -25.430 9.608 6.744 1.00 49.59 96 LEU A CA 1
ATOM 770 C C . LEU A 1 96 ? -25.332 10.830 5.812 1.00 49.59 96 LEU A C 1
ATOM 772 O O . LEU A 1 96 ? -24.243 11.143 5.330 1.00 49.59 96 LEU A O 1
ATOM 776 N N . ASN A 1 97 ? -26.443 11.547 5.607 1.00 45.22 97 ASN A N 1
ATOM 777 C CA . ASN A 1 97 ? -26.523 12.764 4.797 1.00 45.22 97 ASN A CA 1
ATOM 778 C C . ASN A 1 97 ? -25.999 14.006 5.542 1.00 45.22 97 ASN A C 1
ATOM 780 O O . ASN A 1 97 ? -25.296 14.825 4.958 1.00 45.22 97 ASN A O 1
ATOM 784 N N . ALA A 1 98 ? -26.303 14.174 6.828 1.00 42.38 98 ALA A N 1
ATOM 785 C CA . ALA A 1 98 ? -25.773 15.257 7.653 1.00 42.38 98 ALA A CA 1
ATOM 786 C C . ALA A 1 98 ? -24.262 15.109 7.815 1.00 42.38 98 ALA A C 1
ATOM 788 O O . ALA A 1 98 ? -23.561 16.101 7.656 1.00 42.38 98 ALA A O 1
ATOM 789 N N . LEU A 1 99 ? -23.777 13.874 7.999 1.00 44.25 99 LEU A N 1
ATOM 790 C CA . LEU A 1 99 ? -22.371 13.503 7.900 1.00 44.25 99 LEU A CA 1
ATOM 791 C C . LEU A 1 99 ? -21.844 13.930 6.525 1.00 44.25 99 LEU A C 1
ATOM 793 O O . LEU A 1 99 ? -20.980 14.783 6.487 1.00 44.25 99 LEU A O 1
ATOM 797 N N . SER A 1 100 ? -22.445 13.560 5.388 1.00 39.12 100 SER A N 1
ATOM 798 C CA . SER A 1 100 ? -21.980 14.063 4.072 1.00 39.12 100 SER A CA 1
ATOM 799 C C . SER A 1 100 ? -21.918 15.601 3.918 1.00 39.12 100 SER A C 1
ATOM 801 O O . SER A 1 100 ? -21.172 16.100 3.076 1.00 39.12 100 SER A O 1
ATOM 803 N N . ASN A 1 101 ? -22.660 16.352 4.744 1.00 35.34 101 ASN A N 1
ATOM 804 C CA . ASN A 1 101 ? -22.754 17.813 4.721 1.00 35.34 101 ASN A CA 1
ATOM 805 C C . ASN A 1 101 ? -21.827 18.535 5.724 1.00 35.34 101 ASN A C 1
ATOM 807 O O . ASN A 1 101 ? -21.757 19.764 5.676 1.00 35.34 101 ASN A O 1
ATOM 811 N N . VAL A 1 102 ? -21.075 17.834 6.590 1.00 37.72 102 VAL A N 1
ATOM 812 C CA . VAL A 1 102 ? -20.119 18.460 7.547 1.00 37.72 102 VAL A CA 1
ATOM 813 C C . VAL A 1 102 ? -18.774 18.831 6.891 1.00 37.72 102 VAL A C 1
ATOM 815 O O . VAL A 1 102 ? -17.790 19.143 7.559 1.00 37.72 102 VAL A O 1
ATOM 818 N N . GLY A 1 103 ? -18.719 18.838 5.559 1.00 38.94 103 GLY A N 1
ATOM 819 C CA . GLY A 1 103 ? -17.528 19.157 4.776 1.00 38.94 103 GLY A CA 1
ATOM 820 C C . GLY A 1 103 ? -16.795 17.912 4.257 1.00 38.94 103 GLY A C 1
ATOM 821 O O . GLY A 1 103 ? -17.201 16.783 4.525 1.00 38.94 103 GLY A O 1
ATOM 822 N N . PRO A 1 104 ? -15.707 18.100 3.488 1.00 36.41 104 PRO A N 1
ATOM 823 C CA . PRO A 1 104 ? -15.057 17.042 2.702 1.00 36.41 104 PRO A CA 1
ATOM 824 C C . PRO A 1 104 ? -14.472 15.859 3.502 1.00 36.41 104 PRO A C 1
ATOM 826 O O . PRO A 1 104 ? -14.040 14.890 2.887 1.00 36.41 104 PRO A O 1
ATOM 829 N N . ASN A 1 105 ? -14.501 15.891 4.841 1.00 42.12 105 ASN A N 1
ATOM 830 C CA . ASN A 1 105 ? -13.842 14.916 5.724 1.00 42.12 105 ASN A CA 1
ATOM 831 C C . ASN A 1 105 ? -14.808 14.114 6.613 1.00 42.12 105 ASN A C 1
ATOM 833 O O . ASN A 1 105 ? -14.386 13.477 7.573 1.00 42.12 105 ASN A O 1
ATOM 837 N N . ALA A 1 106 ? -16.109 14.148 6.344 1.00 39.09 106 ALA A N 1
ATOM 838 C CA . ALA A 1 106 ? -17.108 13.670 7.294 1.00 39.09 106 ALA A CA 1
ATOM 839 C C . ALA A 1 106 ? -17.323 12.146 7.350 1.00 39.09 106 ALA A C 1
ATOM 841 O O . ALA A 1 106 ? -18.394 11.660 7.708 1.00 39.09 106 ALA A O 1
ATOM 842 N N . TYR A 1 107 ? -16.291 11.375 7.034 1.00 45.94 107 TYR A N 1
ATOM 843 C CA . TYR A 1 107 ? -16.302 9.948 7.286 1.00 45.94 107 TYR A CA 1
ATOM 844 C C . TYR A 1 107 ? -14.895 9.470 7.607 1.00 45.94 107 TYR A C 1
ATOM 846 O O . TYR A 1 107 ? -14.074 9.324 6.703 1.00 45.94 107 TYR A O 1
ATOM 854 N N . LEU A 1 108 ? -14.638 9.148 8.869 1.00 47.12 108 LEU A N 1
ATOM 855 C CA . LEU A 1 108 ? -13.456 8.354 9.205 1.00 47.12 108 LEU A CA 1
ATOM 856 C C . LEU A 1 108 ? -13.742 6.857 9.257 1.00 47.12 108 LEU A C 1
ATOM 858 O O . LEU A 1 108 ? -12.806 6.064 9.289 1.00 47.12 108 LEU A O 1
ATOM 862 N N . SER A 1 109 ? -15.016 6.468 9.123 1.00 51.50 109 SER A N 1
ATOM 863 C CA . SER A 1 109 ? -15.351 5.156 8.577 1.00 51.50 109 SER A CA 1
ATOM 864 C C . SER A 1 109 ? -14.948 5.164 7.117 1.00 51.50 109 SER A C 1
ATOM 866 O O . SER A 1 109 ? -15.639 5.715 6.253 1.00 51.50 109 SER A O 1
ATOM 868 N N . VAL A 1 110 ? -13.780 4.626 6.832 1.00 53.41 110 VAL A N 1
ATOM 869 C CA . VAL A 1 110 ? -13.164 4.693 5.510 1.00 53.41 110 VAL A CA 1
ATOM 870 C C . VAL A 1 110 ? -13.975 3.882 4.519 1.00 53.41 110 VAL A C 1
ATOM 872 O O . VAL A 1 110 ? -14.221 4.335 3.397 1.00 53.41 110 VAL A O 1
ATOM 875 N N . HIS A 1 111 ? -14.434 2.712 4.953 1.00 53.84 111 HIS A N 1
ATOM 876 C CA . HIS A 1 111 ? -15.247 1.827 4.137 1.00 53.84 111 HIS A CA 1
ATOM 877 C C . HIS A 1 111 ? -16.743 2.013 4.414 1.00 53.84 111 HIS A C 1
ATOM 879 O O . HIS A 1 111 ? -17.560 1.455 3.700 1.00 53.84 111 HIS A O 1
ATOM 885 N N . GLY A 1 112 ? -17.136 2.852 5.377 1.00 52.28 112 GLY A N 1
ATOM 886 C CA . GLY A 1 112 ? -18.549 3.064 5.701 1.00 52.28 112 GLY A CA 1
ATOM 887 C C . GLY A 1 112 ? -19.162 1.889 6.461 1.00 52.28 112 GLY A C 1
ATOM 888 O O . GLY A 1 112 ? -20.378 1.725 6.412 1.00 52.28 112 GLY A O 1
ATOM 889 N N . LEU A 1 113 ? -18.330 1.060 7.111 1.00 59.38 113 LEU A N 1
ATOM 890 C CA . LEU A 1 113 ? -18.816 -0.044 7.928 1.00 59.38 113 LEU A CA 1
ATOM 891 C C . LEU A 1 113 ? -19.348 0.470 9.273 1.00 59.38 113 LEU A C 1
ATOM 893 O O . LEU A 1 113 ? -20.425 0.086 9.712 1.00 59.38 113 LEU A O 1
ATOM 897 N N . GLY A 1 114 ? -18.622 1.383 9.909 1.00 63.31 114 GLY A N 1
ATOM 898 C CA . GLY A 1 114 ? -18.871 1.772 11.286 1.00 63.31 114 GLY A CA 1
ATOM 899 C C . GLY A 1 114 ? -18.330 0.731 12.268 1.00 63.31 114 GLY A C 1
ATOM 900 O O . GLY A 1 114 ? -18.061 -0.430 11.931 1.00 63.31 114 GLY A O 1
ATOM 901 N N . GLU A 1 115 ? -18.161 1.159 13.516 1.00 71.81 115 GLU A N 1
ATOM 902 C CA . GLU A 1 115 ? -17.571 0.338 14.571 1.00 71.81 115 GLU A CA 1
ATOM 903 C C . GLU A 1 115 ? -18.448 -0.870 14.889 1.00 71.81 115 GLU A C 1
ATOM 905 O O . GLU A 1 115 ? -17.977 -2.003 14.835 1.00 71.81 115 GLU A O 1
ATOM 910 N N . THR A 1 116 ? -19.748 -0.650 15.103 1.00 71.25 116 THR A N 1
ATOM 911 C CA . THR A 1 116 ? -20.679 -1.737 15.430 1.00 71.25 116 THR A CA 1
ATOM 912 C C . THR A 1 116 ? -20.739 -2.810 14.348 1.00 71.25 116 THR A C 1
ATOM 914 O O . THR A 1 116 ? -20.775 -4.001 14.647 1.00 71.25 116 THR A O 1
ATOM 917 N N . MET A 1 117 ? -20.708 -2.421 13.076 1.00 72.62 117 MET A N 1
ATOM 918 C CA . MET A 1 117 ? -20.790 -3.384 11.984 1.00 72.62 117 MET A CA 1
ATOM 919 C C . MET A 1 117 ? -19.515 -4.222 11.861 1.00 72.62 117 MET A C 1
ATOM 921 O O . MET A 1 117 ? -19.583 -5.442 11.719 1.00 72.62 117 MET A O 1
ATOM 925 N N . SER A 1 118 ? -18.353 -3.575 11.997 1.00 78.94 118 SER A N 1
ATOM 926 C CA . SER A 1 118 ? -17.053 -4.253 12.070 1.00 78.94 118 SER A CA 1
ATOM 927 C C . SER A 1 118 ? -17.020 -5.240 13.235 1.00 78.94 118 SER A C 1
ATOM 929 O O . SER A 1 118 ? -16.531 -6.361 13.115 1.00 78.94 118 SER A O 1
ATOM 931 N N . HIS A 1 119 ? -17.615 -4.847 14.351 1.00 79.62 119 HIS A N 1
ATOM 932 C CA . HIS A 1 119 ? -17.676 -5.644 15.553 1.00 79.62 119 HIS A CA 1
ATOM 933 C C . HIS A 1 119 ? -18.608 -6.860 15.427 1.00 79.62 119 HIS A C 1
ATOM 935 O O . HIS A 1 119 ? -18.240 -7.962 15.836 1.00 79.62 119 HIS A O 1
ATOM 941 N N . ILE A 1 120 ? -19.787 -6.706 14.8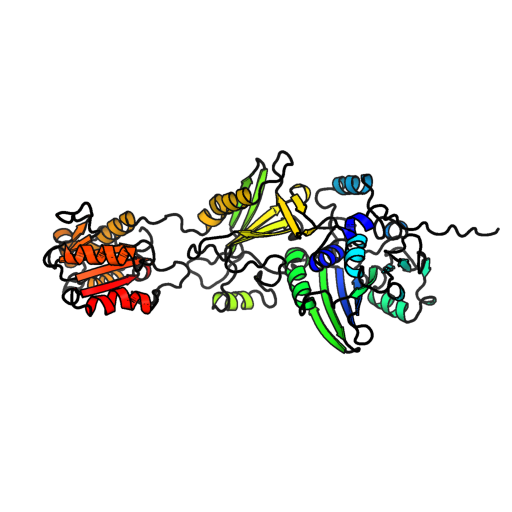19 1.00 78.56 120 ILE A N 1
ATOM 942 C CA . ILE A 1 120 ? -20.683 -7.828 14.490 1.00 78.56 120 ILE A CA 1
ATOM 943 C C . ILE A 1 120 ? -19.954 -8.845 13.605 1.00 78.56 120 ILE A C 1
ATOM 945 O O . ILE A 1 120 ? -19.988 -10.042 13.889 1.00 78.56 120 ILE A O 1
ATOM 949 N N . GLN A 1 121 ? -19.227 -8.373 12.588 1.00 80.69 121 GLN A N 1
ATOM 950 C CA . GLN A 1 121 ? -18.476 -9.241 11.681 1.00 80.69 121 GLN A CA 1
ATOM 951 C C . GLN A 1 121 ? -17.373 -10.030 12.397 1.00 80.69 121 GLN A C 1
ATOM 953 O O . GLN A 1 121 ? -17.234 -11.233 12.176 1.00 80.69 121 GLN A O 1
ATOM 958 N N . LEU A 1 122 ? -16.593 -9.362 13.251 1.00 85.88 122 LEU A N 1
ATOM 959 C CA . LEU A 1 122 ? -15.458 -9.965 13.959 1.00 85.88 122 LEU A CA 1
ATOM 960 C C . LEU A 1 122 ? -15.883 -10.929 15.073 1.00 85.88 122 LEU A C 1
ATOM 962 O O . LEU A 1 122 ? -15.106 -11.794 15.475 1.00 85.88 122 LEU A O 1
ATOM 966 N N . THR A 1 123 ? -17.110 -10.788 15.573 1.00 85.50 123 THR A N 1
ATOM 967 C CA . THR A 1 123 ? -17.607 -11.583 16.700 1.00 85.50 123 THR A CA 1
ATOM 968 C C . THR A 1 123 ? -18.586 -12.669 16.299 1.00 85.50 123 THR A C 1
ATOM 970 O O . THR A 1 123 ? -18.962 -13.431 17.173 1.00 85.50 123 THR A O 1
ATOM 973 N N . LYS A 1 124 ? -18.982 -12.811 15.026 1.00 80.75 124 LYS A N 1
ATOM 974 C CA . LYS A 1 124 ? -20.053 -13.720 14.546 1.00 80.75 124 LYS A CA 1
ATOM 975 C C . LYS A 1 124 ? -19.903 -15.215 14.888 1.00 80.75 124 LYS A C 1
ATOM 977 O O . LYS A 1 124 ? -20.902 -15.921 14.913 1.00 80.75 124 LYS A O 1
ATOM 982 N N . ASP A 1 125 ? -18.689 -15.667 15.200 1.00 84.44 125 ASP A N 1
ATOM 983 C CA . ASP A 1 125 ? -18.377 -17.064 15.546 1.00 84.44 125 ASP A CA 1
ATOM 984 C C . ASP A 1 125 ? -18.006 -17.246 17.033 1.00 84.44 125 ASP A C 1
ATOM 986 O O . ASP A 1 125 ? -17.498 -18.290 17.441 1.00 84.44 125 ASP A O 1
ATOM 990 N N . VAL A 1 126 ? -18.219 -16.214 17.854 1.00 88.81 126 VAL A N 1
ATOM 991 C CA . VAL A 1 126 ? -17.973 -16.235 19.304 1.00 88.81 126 VAL A CA 1
ATOM 992 C C . VAL A 1 126 ? -19.193 -16.814 20.045 1.00 88.81 126 VAL A C 1
ATOM 994 O O . VAL A 1 126 ? -20.324 -16.486 19.673 1.00 88.81 126 VAL A O 1
ATOM 997 N N . PRO A 1 127 ? -19.010 -17.677 21.061 1.00 87.88 127 PRO A N 1
ATOM 998 C CA . PRO A 1 127 ? -20.097 -18.174 21.908 1.00 87.88 127 PRO A CA 1
ATOM 999 C C . PRO A 1 127 ? -20.854 -17.054 22.635 1.00 87.88 127 PRO A C 1
ATOM 1001 O O . PRO A 1 127 ? -20.250 -16.063 23.041 1.00 87.88 127 PRO A O 1
ATOM 1004 N N . ASP A 1 128 ? -22.168 -17.217 22.824 1.00 83.75 128 ASP A N 1
ATOM 1005 C CA . ASP A 1 128 ? -23.034 -16.168 23.387 1.00 83.75 128 ASP A CA 1
ATOM 1006 C C . ASP A 1 128 ? -22.658 -15.751 24.821 1.00 83.75 128 ASP A C 1
ATOM 1008 O O . ASP A 1 128 ? -22.854 -14.599 25.196 1.00 83.75 128 ASP A O 1
ATOM 1012 N N . ASP A 1 129 ? -22.077 -16.654 25.613 1.00 85.00 129 ASP A N 1
ATOM 1013 C CA . ASP A 1 129 ? -21.588 -16.395 26.973 1.00 85.00 129 ASP A CA 1
ATOM 1014 C C . ASP A 1 129 ? -20.293 -15.566 27.017 1.00 85.00 129 ASP A C 1
ATOM 1016 O O . ASP A 1 129 ? -19.950 -15.015 28.062 1.00 85.00 129 ASP A O 1
ATOM 1020 N N . MET A 1 130 ? -19.596 -15.446 25.885 1.00 86.69 130 MET A N 1
ATOM 1021 C CA . MET A 1 130 ? -18.409 -14.603 25.711 1.00 86.69 130 MET A CA 1
ATOM 1022 C C . MET A 1 130 ? -18.713 -13.300 24.957 1.00 86.69 130 MET A C 1
ATOM 1024 O O . MET A 1 130 ? -17.808 -12.493 24.732 1.00 86.69 130 MET A O 1
ATOM 1028 N N . LEU A 1 131 ? -19.965 -13.088 24.531 1.00 85.12 131 LEU A N 1
ATOM 1029 C CA . LEU A 1 131 ? -20.359 -11.871 23.830 1.00 85.12 131 LEU A CA 1
ATOM 1030 C C . LEU A 1 131 ? -20.505 -10.696 24.793 1.00 85.12 131 LEU A C 1
ATOM 1032 O O . LEU A 1 131 ? -21.134 -10.779 25.843 1.00 85.12 131 LEU A O 1
ATOM 1036 N N . GLY A 1 132 ? -19.984 -9.559 24.357 1.00 87.81 132 GLY A N 1
ATOM 1037 C CA . GLY A 1 132 ? -20.120 -8.284 25.036 1.00 87.81 132 GLY A CA 1
ATOM 1038 C C . GLY A 1 132 ? -19.191 -7.274 24.390 1.00 87.81 132 GLY A C 1
ATOM 1039 O O . GLY A 1 132 ? -17.989 -7.510 24.285 1.00 87.81 132 GLY A O 1
ATOM 1040 N N . PHE A 1 133 ? -19.760 -6.167 23.929 1.00 88.88 133 PHE A N 1
ATOM 1041 C CA . PHE A 1 133 ? -19.013 -4.998 23.509 1.00 88.88 133 PHE A CA 1
ATOM 1042 C C . PHE A 1 133 ? -18.974 -4.006 24.670 1.00 88.88 133 PHE A C 1
ATOM 1044 O O . PHE A 1 133 ? -19.933 -3.267 24.912 1.00 88.88 133 PHE A O 1
ATOM 1051 N N . GLU A 1 134 ? -17.874 -4.031 25.413 1.00 92.56 134 GLU A N 1
ATOM 1052 C CA . GLU A 1 134 ? -17.636 -3.160 26.557 1.00 92.56 134 GLU A CA 1
ATOM 1053 C C . GLU A 1 134 ? -17.056 -1.818 26.112 1.00 92.56 134 GLU A C 1
ATOM 1055 O O . GLU A 1 134 ? -16.151 -1.771 25.278 1.00 92.56 134 GLU A O 1
ATOM 1060 N N . ILE A 1 135 ? -17.555 -0.732 26.700 1.00 92.12 135 ILE A N 1
ATOM 1061 C CA . ILE A 1 135 ? -16.988 0.611 26.588 1.00 92.12 135 ILE A CA 1
ATOM 1062 C C . ILE A 1 135 ? -16.823 1.195 27.980 1.00 92.12 135 ILE A C 1
ATOM 1064 O O . ILE A 1 135 ? -17.726 1.107 28.814 1.00 92.12 135 ILE A O 1
ATOM 1068 N N . LEU A 1 136 ? -15.704 1.885 28.173 1.00 94.94 136 LEU A N 1
ATOM 1069 C CA . LEU A 1 136 ? -15.528 2.850 29.246 1.00 94.94 136 LEU A CA 1
ATOM 1070 C C . LEU A 1 136 ? -15.032 4.157 28.631 1.00 94.94 136 LEU A C 1
ATOM 1072 O O . LEU A 1 136 ? -13.996 4.170 27.974 1.00 94.94 136 LEU A O 1
ATOM 1076 N N . THR A 1 137 ? -15.771 5.249 28.789 1.00 93.62 137 THR A N 1
ATOM 1077 C CA . THR A 1 137 ? -15.451 6.515 28.114 1.00 93.62 137 THR A CA 1
ATOM 1078 C C . THR A 1 137 ? -15.694 7.716 29.014 1.00 93.62 137 THR A C 1
ATOM 1080 O O . THR A 1 137 ? -16.571 7.680 29.877 1.00 93.62 137 THR A O 1
ATOM 1083 N N . LYS A 1 138 ? -14.906 8.775 28.833 1.00 93.19 138 LYS A N 1
ATOM 1084 C CA . LYS A 1 138 ? -14.997 10.001 29.627 1.00 93.19 138 LYS A CA 1
ATOM 1085 C C . LYS A 1 138 ? -14.672 11.225 28.782 1.00 93.19 138 LYS A C 1
ATOM 1087 O O . LYS A 1 138 ? -13.617 11.276 28.151 1.00 93.19 138 LYS A O 1
ATOM 1092 N N . LEU A 1 139 ? -15.581 12.197 28.780 1.00 90.94 139 LEU A N 1
ATOM 1093 C CA . LEU A 1 139 ? -15.325 13.534 28.249 1.00 90.94 139 LEU A CA 1
ATOM 1094 C C . LEU A 1 139 ? -14.542 14.361 29.272 1.00 90.94 139 LEU A C 1
ATOM 1096 O O . LEU A 1 139 ? -14.664 14.143 30.475 1.00 90.94 139 LEU A O 1
ATOM 1100 N N . GLN A 1 140 ? -13.775 15.342 28.799 1.00 87.94 140 GLN A N 1
ATOM 1101 C CA . GLN A 1 140 ? -12.925 16.174 29.660 1.00 87.94 140 GLN A CA 1
ATOM 1102 C C . GLN A 1 140 ? -13.725 16.943 30.725 1.00 87.94 140 GLN A C 1
ATOM 1104 O O . GLN A 1 140 ? -13.238 17.198 31.823 1.00 87.94 140 GLN A O 1
ATOM 1109 N N . GLU A 1 141 ? -14.942 17.346 30.378 1.00 88.81 141 GLU A N 1
ATOM 1110 C CA . GLU A 1 141 ? -15.868 18.080 31.234 1.00 88.81 141 GLU A CA 1
ATOM 1111 C C . GLU A 1 141 ? -16.671 17.195 32.197 1.00 88.81 141 GLU A C 1
ATOM 1113 O O . GLU A 1 141 ? -17.325 17.723 33.098 1.00 88.81 141 GLU A O 1
ATOM 1118 N N . ASP A 1 142 ? -16.650 15.873 32.014 1.00 90.88 142 ASP A N 1
ATOM 1119 C CA . ASP A 1 142 ? -17.383 14.943 32.865 1.00 90.88 142 ASP A CA 1
ATOM 1120 C C . ASP A 1 142 ? -16.569 14.591 34.122 1.00 90.88 142 ASP A C 1
ATOM 1122 O O . ASP A 1 142 ? -15.360 14.374 34.073 1.00 90.88 142 ASP A O 1
ATOM 1126 N N . GLU A 1 143 ? -17.231 14.499 35.278 1.00 91.06 143 GLU A N 1
ATOM 1127 C CA . GLU A 1 143 ? -16.584 14.036 36.517 1.00 91.06 143 GLU A CA 1
ATOM 1128 C C . GLU A 1 143 ? -16.381 12.509 36.497 1.00 91.06 143 GLU A C 1
ATOM 1130 O O . GLU A 1 143 ? -15.277 12.011 36.747 1.00 91.06 143 GLU A O 1
ATOM 1135 N N . ASP A 1 144 ? -17.427 11.779 36.105 1.00 95.19 144 ASP A N 1
ATOM 1136 C CA . ASP A 1 144 ? -17.491 10.314 36.097 1.00 95.19 144 ASP A CA 1
ATOM 1137 C C . ASP A 1 144 ? -17.276 9.713 34.705 1.00 95.19 144 ASP A C 1
ATOM 1139 O O . ASP A 1 144 ? -17.531 10.353 33.683 1.00 95.19 144 ASP A O 1
ATOM 1143 N N . TYR A 1 145 ? -16.895 8.436 34.664 1.00 96.00 145 TYR A N 1
ATOM 1144 C CA . TYR A 1 145 ? -16.830 7.666 33.423 1.00 96.00 145 TYR A CA 1
ATOM 1145 C C . TYR A 1 145 ? -18.198 7.092 33.077 1.00 96.00 145 TYR A C 1
ATOM 1147 O O . TYR A 1 145 ? -18.945 6.658 33.951 1.00 96.00 145 TYR A O 1
ATOM 1155 N N . LEU A 1 146 ? -18.505 7.016 31.789 1.00 95.12 146 LEU A N 1
ATOM 1156 C CA . LEU A 1 146 ? -19.635 6.264 31.270 1.00 95.12 146 LEU A CA 1
ATOM 1157 C C . LEU A 1 146 ? -19.190 4.831 30.949 1.00 95.12 146 LEU A C 1
ATOM 1159 O O . LEU A 1 146 ? -18.305 4.627 30.118 1.00 95.12 146 LEU A O 1
ATOM 1163 N N . HIS A 1 147 ? -19.825 3.848 31.586 1.00 95.62 147 HIS A N 1
ATOM 1164 C CA . HIS A 1 147 ? -19.598 2.418 31.365 1.00 95.62 147 HIS A CA 1
ATOM 1165 C C . HIS A 1 147 ? -20.835 1.759 30.759 1.00 95.62 147 HIS A C 1
ATOM 1167 O O . HIS A 1 147 ? -21.967 2.049 31.162 1.00 95.62 147 HIS A O 1
ATOM 1173 N N . SER A 1 148 ? -20.621 0.863 29.799 1.00 92.62 148 SER A N 1
ATOM 1174 C CA . SER A 1 148 ? -21.679 0.049 29.204 1.00 92.62 148 SER A CA 1
ATOM 1175 C C . SER A 1 148 ? -21.132 -1.245 28.621 1.00 92.62 148 SER A C 1
ATOM 1177 O O . SER A 1 148 ? -20.008 -1.286 28.127 1.00 92.62 148 SER A O 1
ATOM 1179 N N . ILE A 1 149 ? -21.969 -2.282 28.608 1.00 91.38 149 ILE A N 1
ATOM 1180 C CA . ILE A 1 149 ? -21.686 -3.543 27.922 1.00 91.38 149 ILE A CA 1
ATOM 1181 C C . ILE A 1 149 ? -22.909 -3.916 27.095 1.00 91.38 149 ILE A C 1
ATOM 1183 O O . ILE A 1 149 ? -24.003 -4.134 27.625 1.00 91.38 149 ILE A O 1
ATOM 1187 N N . TYR A 1 150 ? -22.713 -3.985 25.784 1.00 85.75 150 TYR A N 1
ATOM 1188 C CA . TYR A 1 150 ? -23.775 -4.228 24.818 1.00 85.75 150 TYR A CA 1
ATOM 1189 C C . TYR A 1 150 ? -23.620 -5.591 24.140 1.00 85.75 150 TYR A C 1
ATOM 1191 O O . TYR A 1 150 ? -22.511 -5.956 23.756 1.00 85.75 150 TYR A O 1
ATOM 1199 N N . ASN A 1 151 ? -24.710 -6.342 23.958 1.00 84.38 151 ASN A N 1
ATOM 1200 C CA . ASN A 1 151 ? -24.687 -7.549 23.134 1.00 84.38 151 ASN A CA 1
ATOM 1201 C C . ASN A 1 151 ? -25.125 -7.212 21.695 1.00 84.38 151 ASN A C 1
ATOM 1203 O O . ASN A 1 151 ? -26.310 -6.977 21.463 1.00 84.38 151 ASN A O 1
ATOM 1207 N N . PRO A 1 152 ? -24.218 -7.247 20.702 1.00 73.88 152 PRO A N 1
ATOM 1208 C CA . PRO A 1 152 ? -24.564 -6.888 19.330 1.00 73.88 152 PRO A CA 1
ATOM 1209 C C . PRO A 1 152 ? -25.443 -7.926 18.607 1.00 73.88 152 PRO A C 1
ATOM 1211 O O . PRO A 1 152 ? -25.990 -7.621 17.548 1.00 73.88 152 PRO A O 1
ATOM 1214 N N . ARG A 1 153 ? -25.590 -9.148 19.146 1.00 73.31 153 ARG A N 1
ATOM 1215 C CA . ARG A 1 153 ? -26.469 -10.196 18.588 1.00 73.31 153 ARG A CA 1
ATOM 1216 C C . ARG A 1 153 ? -27.855 -10.245 19.217 1.00 73.31 153 ARG A C 1
ATOM 1218 O O . ARG A 1 153 ? -28.778 -10.768 18.600 1.00 73.31 153 ARG A O 1
ATOM 1225 N N . ASP A 1 154 ? -28.002 -9.701 20.419 1.00 74.75 154 ASP A N 1
ATOM 1226 C CA . ASP A 1 154 ? -29.293 -9.519 21.074 1.00 74.75 154 ASP A CA 1
ATOM 1227 C C . ASP A 1 154 ? -29.504 -8.025 21.308 1.00 74.75 154 ASP A C 1
ATOM 1229 O O . ASP A 1 154 ? -29.215 -7.510 22.394 1.00 74.75 154 ASP A O 1
ATOM 1233 N N . PRO A 1 155 ? -29.996 -7.301 20.286 1.00 61.44 155 PRO A N 1
ATOM 1234 C CA . PRO A 1 155 ? -30.059 -5.856 20.354 1.00 61.44 155 PRO A CA 1
ATOM 1235 C C . PRO A 1 155 ? -30.987 -5.360 21.458 1.00 61.44 155 PRO A C 1
ATOM 1237 O O . PRO A 1 155 ? -30.865 -4.216 21.865 1.00 61.44 155 PRO A O 1
ATOM 1240 N N . ASN A 1 156 ? -31.874 -6.206 21.989 1.00 67.88 156 ASN A N 1
ATOM 1241 C CA . ASN A 1 156 ? -32.782 -5.854 23.075 1.00 67.88 156 ASN A CA 1
ATOM 1242 C C . ASN A 1 156 ? -32.157 -6.007 24.472 1.00 67.88 156 ASN A C 1
ATOM 1244 O O . ASN A 1 156 ? -32.846 -5.770 25.469 1.00 67.88 156 ASN A O 1
ATOM 1248 N N . ASN A 1 157 ? -30.882 -6.397 24.563 1.00 73.69 157 ASN A N 1
ATOM 1249 C CA . ASN A 1 157 ? -30.270 -6.843 25.804 1.00 73.69 157 ASN A CA 1
ATOM 1250 C C . ASN A 1 157 ? -28.942 -6.126 26.078 1.00 73.69 157 ASN A C 1
ATOM 1252 O O . ASN A 1 157 ? -27.858 -6.528 25.653 1.00 73.69 157 ASN A O 1
ATOM 1256 N N . TRP A 1 158 ? -29.042 -5.038 26.840 1.00 83.38 158 TRP A N 1
ATOM 1257 C CA . TRP A 1 158 ? -27.893 -4.485 27.543 1.00 83.38 158 TRP A CA 1
ATOM 1258 C C . TRP A 1 158 ? -27.431 -5.487 28.600 1.00 83.38 158 TRP A C 1
ATOM 1260 O O . TRP A 1 158 ? -28.192 -5.812 29.512 1.00 83.38 158 TRP A O 1
ATOM 1270 N N . ILE A 1 159 ? -26.176 -5.925 28.514 1.00 88.12 159 ILE A N 1
ATOM 1271 C CA . ILE A 1 159 ? -25.536 -6.672 29.603 1.00 88.12 159 ILE A CA 1
ATOM 1272 C C . ILE A 1 159 ? -25.311 -5.707 30.776 1.00 88.12 159 ILE A C 1
ATOM 1274 O O . ILE A 1 159 ? -25.629 -6.022 31.921 1.00 88.12 159 ILE A O 1
ATOM 1278 N N . VAL A 1 160 ? -24.848 -4.491 30.464 1.00 89.06 160 VAL A N 1
ATOM 1279 C CA . VAL A 1 160 ? -24.774 -3.349 31.384 1.00 89.06 160 VAL A CA 1
ATOM 1280 C C . VAL A 1 160 ? -25.285 -2.104 30.656 1.00 89.06 160 VAL A C 1
ATOM 1282 O O . VAL A 1 160 ? -24.697 -1.680 29.661 1.00 89.06 160 VAL A O 1
ATOM 1285 N N . GLU A 1 161 ? -26.392 -1.524 31.136 1.00 88.56 161 GLU A N 1
ATOM 1286 C CA . GLU A 1 161 ? -26.935 -0.274 30.582 1.00 88.56 161 GLU A CA 1
ATOM 1287 C C . GLU A 1 161 ? -25.958 0.900 30.794 1.00 88.56 161 GLU A C 1
ATOM 1289 O O . GLU A 1 161 ? -25.309 0.946 31.841 1.00 88.56 161 GLU A O 1
ATOM 1294 N N . PRO A 1 162 ? -25.908 1.894 29.880 1.00 89.56 162 PRO A N 1
ATOM 1295 C CA . PRO A 1 162 ? -25.023 3.048 30.014 1.00 89.56 162 PRO A CA 1
ATOM 1296 C C . PRO A 1 162 ? -25.242 3.807 31.326 1.00 89.56 162 PRO A C 1
ATOM 1298 O O . PRO A 1 162 ? -26.256 4.506 31.505 1.00 89.56 162 PRO A O 1
ATOM 1301 N N . THR A 1 163 ? -24.266 3.681 32.224 1.00 92.12 163 THR A N 1
ATOM 1302 C CA . THR A 1 163 ? -24.283 4.238 33.578 1.00 92.12 163 THR A CA 1
ATOM 1303 C C . THR A 1 163 ? -23.001 5.003 33.870 1.00 92.12 163 THR A C 1
ATOM 1305 O O . THR A 1 163 ? -21.930 4.647 33.384 1.00 92.12 163 THR A O 1
ATOM 1308 N N . ARG A 1 164 ? -23.117 6.070 34.664 1.00 94.38 164 ARG A N 1
ATOM 1309 C CA . ARG A 1 164 ? -21.951 6.789 35.179 1.00 94.38 164 ARG A CA 1
ATOM 1310 C C . ARG A 1 164 ? -21.379 6.032 36.374 1.00 94.38 164 ARG A C 1
ATOM 1312 O O . ARG A 1 164 ? -22.156 5.523 37.184 1.00 94.38 164 ARG A O 1
ATOM 1319 N N . ILE A 1 165 ? -20.058 5.924 36.431 1.00 94.75 165 ILE A N 1
ATOM 1320 C CA . ILE A 1 165 ? -19.304 5.252 37.488 1.00 94.75 165 ILE A CA 1
ATOM 1321 C C . ILE A 1 165 ? -18.115 6.144 37.847 1.00 94.75 165 ILE A C 1
ATOM 1323 O O . ILE A 1 165 ? -17.317 6.509 36.976 1.00 94.75 165 ILE A O 1
ATOM 1327 N N . SER A 1 166 ? -18.005 6.490 39.126 1.00 94.62 166 SER A N 1
ATOM 1328 C CA . SER A 1 166 ? -16.841 7.194 39.661 1.00 94.62 166 SER A CA 1
ATOM 1329 C C . SER A 1 166 ? -15.657 6.237 39.852 1.00 94.62 166 SER A C 1
ATOM 1331 O O . SER A 1 166 ? -15.823 5.020 39.945 1.00 94.62 166 SER A O 1
ATOM 1333 N N . TYR A 1 167 ? -14.442 6.775 39.955 1.00 93.75 167 TYR A N 1
ATOM 1334 C CA . TYR A 1 167 ? -13.239 5.962 40.180 1.00 93.75 167 TYR A CA 1
ATOM 1335 C C . TYR A 1 167 ? -13.336 5.104 41.457 1.00 93.75 167 TYR A C 1
ATOM 1337 O O . TYR A 1 167 ? -12.971 3.927 41.463 1.00 93.75 167 TYR A O 1
ATOM 1345 N N . ASP A 1 168 ? -13.891 5.668 42.531 1.00 93.56 168 ASP A N 1
ATOM 1346 C CA . ASP A 1 168 ? -14.019 4.988 43.822 1.00 93.56 168 ASP A CA 1
ATOM 1347 C C . ASP A 1 168 ? -15.070 3.867 43.798 1.00 93.56 168 ASP A C 1
ATOM 1349 O O . ASP A 1 168 ? -14.921 2.864 44.498 1.00 93.56 168 ASP A O 1
ATOM 1353 N N . GLU A 1 169 ? -16.106 3.991 42.971 1.00 93.81 169 GLU A N 1
ATOM 1354 C CA . GLU A 1 169 ? -17.154 2.973 42.810 1.00 93.81 169 GLU A CA 1
ATOM 1355 C C . GLU A 1 169 ? -16.767 1.857 41.828 1.00 93.81 169 GLU A C 1
ATOM 1357 O O . GLU A 1 169 ? -17.380 0.787 41.838 1.00 93.81 169 GLU A O 1
ATOM 1362 N N . ALA A 1 170 ? -15.763 2.093 40.982 1.00 93.31 170 ALA A N 1
ATOM 1363 C CA . ALA A 1 170 ? -15.307 1.145 39.975 1.00 93.31 170 ALA A CA 1
ATOM 1364 C C . ALA A 1 170 ? -14.627 -0.092 40.596 1.00 93.31 170 ALA A C 1
ATOM 1366 O O . ALA A 1 170 ? -13.952 -0.004 41.625 1.00 93.31 170 ALA A O 1
ATOM 1367 N N . SER A 1 171 ? -14.780 -1.252 39.946 1.00 95.12 171 SER A N 1
ATOM 1368 C CA . SER A 1 171 ? -14.010 -2.457 40.278 1.00 95.12 171 SER A CA 1
ATOM 1369 C C . SER A 1 171 ? -12.519 -2.253 39.997 1.00 95.12 171 SER A C 1
ATOM 1371 O O . SER A 1 171 ? -12.150 -1.390 39.202 1.00 95.12 171 SER A O 1
ATOM 1373 N N . ASP A 1 172 ? -11.656 -3.087 40.585 1.00 96.38 172 ASP A N 1
ATOM 1374 C CA . ASP A 1 172 ? -10.203 -3.002 40.367 1.00 96.38 172 ASP A CA 1
ATOM 1375 C C . ASP A 1 172 ? -9.820 -3.093 38.877 1.00 96.38 172 ASP A C 1
ATOM 1377 O O . ASP A 1 172 ? -8.935 -2.376 38.412 1.00 96.38 172 ASP A O 1
ATOM 1381 N N . GLU A 1 173 ? -10.529 -3.922 38.104 1.00 93.06 173 GLU A N 1
ATOM 1382 C CA . GLU A 1 173 ? -10.342 -4.043 36.652 1.00 93.06 173 GLU A CA 1
ATOM 1383 C C . GLU A 1 173 ? -10.702 -2.750 35.910 1.00 93.06 173 GLU A C 1
ATOM 1385 O O . GLU A 1 173 ? -9.940 -2.293 35.056 1.00 93.06 173 GLU A O 1
ATOM 1390 N N . LEU A 1 174 ? -11.836 -2.127 36.254 1.00 95.38 174 LEU A N 1
ATOM 1391 C CA . LEU A 1 174 ? -12.249 -0.860 35.653 1.00 95.38 174 LEU A CA 1
ATOM 1392 C C . LEU A 1 174 ? -11.321 0.281 36.070 1.00 95.38 174 LEU A C 1
ATOM 1394 O O . LEU A 1 174 ? -10.984 1.101 35.224 1.00 95.38 174 LEU A O 1
ATOM 1398 N N . ARG A 1 175 ? -10.841 0.314 37.319 1.00 97.25 175 ARG A N 1
ATOM 1399 C CA . ARG A 1 175 ? -9.850 1.307 37.765 1.00 97.25 175 ARG A CA 1
ATOM 1400 C C . ARG A 1 175 ? -8.553 1.203 36.978 1.00 97.25 175 ARG A C 1
ATOM 1402 O O . ARG A 1 175 ? -8.065 2.220 36.504 1.00 97.25 175 ARG A O 1
ATOM 1409 N N . ALA A 1 176 ? -8.054 -0.010 36.740 1.00 96.25 176 ALA A N 1
ATOM 1410 C CA . ALA A 1 176 ? 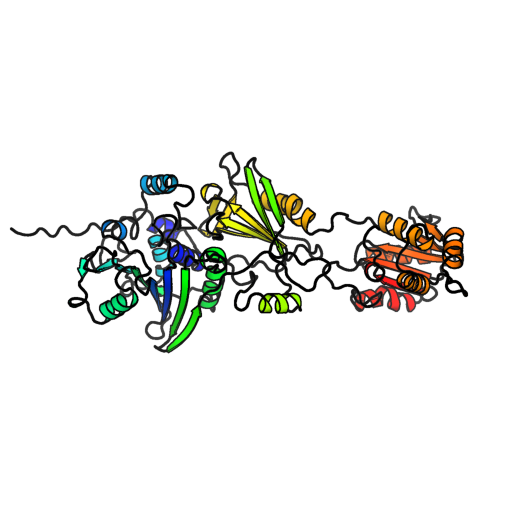-6.866 -0.210 35.912 1.00 96.25 176 ALA A CA 1
ATOM 1411 C C . ALA A 1 176 ? -7.061 0.299 34.470 1.00 96.25 176 ALA A C 1
ATOM 1413 O O . ALA A 1 176 ? -6.122 0.797 33.851 1.00 96.25 176 ALA A O 1
ATOM 1414 N N . ILE A 1 177 ? -8.279 0.200 33.925 1.00 97.00 177 ILE A N 1
ATOM 1415 C CA . ILE A 1 177 ? -8.629 0.781 32.622 1.00 97.00 177 ILE A CA 1
ATOM 1416 C C . ILE A 1 177 ? -8.696 2.315 32.713 1.00 97.00 177 ILE A C 1
ATOM 1418 O O . ILE A 1 177 ? -8.116 2.990 31.865 1.00 97.00 177 ILE A O 1
ATOM 1422 N N . MET A 1 178 ? -9.354 2.869 33.737 1.00 96.88 178 MET A N 1
ATOM 1423 C CA . MET A 1 178 ? -9.444 4.317 33.980 1.00 96.88 178 MET A CA 1
ATOM 1424 C C . MET A 1 178 ? -8.060 4.957 34.126 1.00 96.88 178 MET A C 1
ATOM 1426 O O . MET A 1 178 ? -7.814 6.001 33.532 1.00 96.88 178 MET A O 1
ATOM 1430 N N . ASP A 1 179 ? -7.140 4.313 34.848 1.00 97.12 179 ASP A N 1
ATOM 1431 C CA . ASP A 1 179 ? -5.762 4.782 35.034 1.00 97.12 179 ASP A CA 1
ATOM 1432 C C . ASP A 1 179 ? -5.005 4.895 33.704 1.00 97.12 179 ASP A C 1
ATOM 1434 O O . ASP A 1 179 ? -4.192 5.800 33.524 1.00 97.12 179 ASP A O 1
ATOM 1438 N N . ARG A 1 180 ? -5.282 3.989 32.755 1.00 96.38 180 ARG A N 1
ATOM 1439 C CA . ARG A 1 180 ? -4.682 4.018 31.413 1.00 96.38 180 ARG A CA 1
ATOM 1440 C C . ARG A 1 180 ? -5.304 5.083 30.521 1.00 96.38 180 ARG A C 1
ATOM 1442 O O . ARG A 1 180 ? -4.571 5.767 29.811 1.00 96.38 180 ARG A O 1
ATOM 1449 N N . ILE A 1 181 ? -6.635 5.203 30.536 1.00 94.06 181 ILE A N 1
ATOM 1450 C CA . ILE A 1 181 ? -7.348 6.209 29.736 1.00 94.06 181 ILE A CA 1
ATOM 1451 C C . ILE A 1 181 ? -6.988 7.615 30.217 1.00 94.06 181 ILE A C 1
ATOM 1453 O O . ILE A 1 181 ? -6.701 8.478 29.397 1.00 94.06 181 ILE A O 1
ATOM 1457 N N . GLY A 1 182 ? -6.961 7.848 31.529 1.00 93.56 182 GLY A N 1
ATOM 1458 C CA . GLY A 1 182 ? -6.751 9.169 32.115 1.00 93.56 182 GLY A CA 1
ATOM 1459 C C . GLY A 1 182 ? -8.029 10.008 32.179 1.00 93.56 182 GLY A C 1
ATOM 1460 O O . GLY A 1 182 ? -9.143 9.503 32.136 1.00 93.56 182 GLY A O 1
ATOM 1461 N N . ASP A 1 183 ? -7.886 11.324 32.301 1.00 91.19 183 ASP A N 1
ATOM 1462 C CA . ASP A 1 183 ? -8.999 12.250 32.555 1.00 91.19 183 ASP A CA 1
ATOM 1463 C C . ASP A 1 183 ? -9.989 12.413 31.388 1.00 91.19 183 ASP A C 1
ATOM 1465 O O . ASP A 1 183 ? -11.070 12.968 31.591 1.00 91.19 183 ASP A O 1
ATOM 1469 N N . LYS A 1 184 ? -9.656 11.900 30.200 1.00 91.31 184 LYS A N 1
ATOM 1470 C CA . LYS A 1 184 ? -10.546 11.795 29.041 1.00 91.31 184 LYS A CA 1
ATOM 1471 C C . LYS A 1 184 ? -10.098 10.706 28.070 1.00 91.31 184 LYS A C 1
ATOM 1473 O O . LYS A 1 184 ? -8.919 10.376 27.992 1.00 91.31 184 LYS A O 1
ATOM 1478 N N . GLY A 1 185 ? -11.033 10.209 27.271 1.00 90.19 185 GLY A N 1
ATOM 1479 C CA . GLY A 1 185 ? -10.772 9.216 26.231 1.00 90.19 185 GLY A CA 1
ATOM 1480 C C . GLY A 1 185 ? -11.719 8.028 26.298 1.00 90.19 185 GLY A C 1
ATOM 1481 O O . GLY A 1 185 ? -12.698 8.025 27.047 1.00 90.19 185 GLY A O 1
ATOM 1482 N N . THR A 1 186 ? -11.442 7.024 25.473 1.00 91.12 186 THR A N 1
ATOM 1483 C CA . THR A 1 186 ? -12.281 5.836 25.318 1.00 91.12 186 THR A CA 1
ATOM 1484 C C . THR A 1 186 ? -11.465 4.550 25.371 1.00 91.12 186 THR A C 1
ATOM 1486 O O . THR A 1 186 ? -10.502 4.361 24.628 1.00 91.12 186 THR A O 1
ATOM 1489 N N . TYR A 1 187 ? -11.932 3.622 26.197 1.00 94.19 187 TYR A N 1
ATOM 1490 C CA . TYR A 1 187 ? -11.647 2.200 26.112 1.00 94.19 187 TYR A CA 1
ATOM 1491 C C . TYR A 1 187 ? -12.804 1.470 25.454 1.00 94.19 187 TYR A C 1
ATOM 1493 O O . TYR A 1 187 ? -13.974 1.781 25.690 1.00 94.19 187 TYR A O 1
ATOM 1501 N N . SER A 1 188 ? -12.469 0.450 24.678 1.00 91.44 188 SER A N 1
ATOM 1502 C CA . SER A 1 188 ? -13.458 -0.446 24.107 1.00 91.44 188 SER A CA 1
ATOM 1503 C C . SER A 1 188 ? -12.906 -1.860 23.985 1.00 91.44 188 SER A C 1
ATOM 1505 O O . SER A 1 188 ? -11.746 -2.024 23.588 1.00 91.44 188 SER A O 1
ATOM 1507 N N . SER A 1 189 ? -13.716 -2.880 24.251 1.00 93.06 189 SER A N 1
ATOM 1508 C CA . SER A 1 189 ? -13.240 -4.260 24.206 1.00 93.06 189 SER A CA 1
ATOM 1509 C C . SER A 1 189 ? -14.305 -5.286 23.875 1.00 93.06 189 SER A C 1
ATOM 1511 O O . SER A 1 189 ? -15.489 -5.094 24.143 1.00 93.06 189 SER A O 1
ATOM 1513 N N . TYR A 1 190 ? -13.837 -6.383 23.283 1.00 91.88 190 TYR A N 1
ATOM 1514 C CA . TYR A 1 190 ? -14.637 -7.533 22.917 1.00 91.88 190 TYR A CA 1
ATOM 1515 C C . TYR A 1 190 ? -13.802 -8.778 22.660 1.00 91.88 190 TYR A C 1
ATOM 1517 O O . TYR A 1 190 ? -12.591 -8.714 22.454 1.00 91.88 190 TYR A O 1
ATOM 1525 N N . VAL A 1 191 ? -14.470 -9.928 22.640 1.00 93.38 191 VAL A N 1
ATOM 1526 C CA . VAL A 1 191 ? -13.858 -11.217 22.316 1.00 93.38 191 VAL A CA 1
ATOM 1527 C C . VAL A 1 191 ? -13.983 -11.493 20.822 1.00 93.38 191 VAL A C 1
ATOM 1529 O O . VAL A 1 191 ? -15.051 -11.309 20.251 1.00 93.38 191 VAL A O 1
ATOM 1532 N N . VAL A 1 192 ? -12.908 -11.966 20.195 1.00 91.94 192 VAL A N 1
ATOM 1533 C CA . VAL A 1 192 ? -12.878 -12.426 18.798 1.00 91.94 192 VAL A CA 1
ATOM 1534 C C . VAL A 1 192 ? -12.369 -13.855 18.705 1.00 91.94 192 VAL A C 1
ATOM 1536 O O . VAL A 1 192 ? -11.533 -14.279 19.505 1.00 91.94 192 VAL A O 1
ATOM 1539 N N . ASN A 1 193 ? -12.840 -14.591 17.700 1.00 90.56 193 ASN A N 1
ATOM 1540 C CA . ASN A 1 193 ? -12.299 -15.902 17.355 1.00 90.56 193 ASN A CA 1
ATOM 1541 C C . ASN A 1 193 ? -11.216 -15.749 16.278 1.00 90.56 193 ASN A C 1
ATOM 1543 O O . ASN A 1 193 ? -11.529 -15.460 15.124 1.00 90.56 193 ASN A O 1
ATOM 1547 N N . THR A 1 194 ? -9.946 -15.955 16.635 1.00 89.81 194 THR A N 1
ATOM 1548 C CA . THR A 1 194 ? -8.835 -15.818 15.678 1.00 89.81 194 THR A CA 1
ATOM 1549 C C . THR A 1 194 ? -8.496 -17.120 14.951 1.00 89.81 194 THR A C 1
ATOM 1551 O O . THR A 1 194 ? -7.730 -17.088 13.994 1.00 89.81 194 THR A O 1
ATOM 1554 N N . GLN A 1 195 ? -9.096 -18.260 15.323 1.00 87.94 195 GLN A N 1
ATOM 1555 C CA . GLN A 1 195 ? -8.854 -19.555 14.656 1.00 87.94 195 GLN A CA 1
ATOM 1556 C C . GLN A 1 195 ? -9.364 -19.603 13.216 1.00 87.94 195 GLN A C 1
ATOM 1558 O O . GLN A 1 195 ? -8.970 -20.480 12.453 1.00 87.94 195 GLN A O 1
ATOM 1563 N N . LEU A 1 196 ? -10.266 -18.689 12.864 1.00 84.56 196 LEU A N 1
ATOM 1564 C CA . LEU A 1 196 ? -10.832 -18.564 11.523 1.00 84.56 196 LEU A CA 1
ATOM 1565 C C . LEU A 1 196 ? -10.051 -17.576 10.646 1.00 84.56 196 LEU A C 1
ATOM 1567 O O . LEU A 1 196 ? -10.419 -17.366 9.491 1.00 84.56 196 LEU A O 1
ATOM 1571 N N . LEU A 1 197 ? -9.006 -16.951 11.195 1.00 89.12 197 LEU A N 1
ATOM 1572 C CA . LEU A 1 197 ? -8.151 -16.002 10.492 1.00 89.12 197 LEU A CA 1
ATOM 1573 C C . LEU A 1 197 ? -6.908 -16.702 9.925 1.00 89.12 197 LEU A C 1
ATOM 1575 O O . LEU A 1 197 ? -6.649 -17.875 10.200 1.00 89.12 197 LEU A O 1
ATOM 1579 N N . ASP A 1 198 ? -6.128 -15.964 9.136 1.00 89.50 198 ASP A N 1
ATOM 1580 C CA . ASP A 1 198 ? -4.830 -16.423 8.640 1.00 89.50 198 ASP A CA 1
ATOM 1581 C C . ASP A 1 198 ? -3.896 -16.835 9.796 1.00 89.50 198 ASP A C 1
ATOM 1583 O O . ASP A 1 198 ? -3.906 -16.230 10.867 1.00 89.50 198 ASP A O 1
ATOM 1587 N N . GLU A 1 199 ? -3.026 -17.824 9.581 1.00 89.50 199 GLU A N 1
ATOM 1588 C CA . GLU A 1 199 ? -2.089 -18.305 10.614 1.00 89.50 199 GLU A CA 1
ATOM 1589 C C . GLU A 1 199 ? -1.207 -17.174 11.184 1.00 89.50 199 GLU A C 1
ATOM 1591 O O . GLU A 1 199 ? -0.934 -17.125 12.382 1.00 89.50 199 GLU A O 1
ATOM 1596 N N . ASN A 1 200 ? -0.826 -16.216 10.336 1.00 90.62 200 ASN A N 1
ATOM 1597 C CA . ASN A 1 200 ? -0.053 -15.022 10.677 1.00 90.62 200 ASN A CA 1
ATOM 1598 C C . ASN A 1 200 ? -0.912 -13.740 10.721 1.00 90.62 200 ASN A C 1
ATOM 1600 O O . ASN A 1 200 ? -0.424 -12.649 10.410 1.00 90.62 200 ASN A O 1
ATOM 1604 N N . TRP A 1 201 ? -2.191 -13.855 11.101 1.00 91.69 201 TRP A N 1
ATOM 1605 C CA . TRP A 1 201 ? -3.166 -12.757 11.065 1.00 91.69 201 TRP A CA 1
ATOM 1606 C C . TRP A 1 201 ? -2.684 -11.462 11.735 1.00 91.69 201 TRP A C 1
ATOM 1608 O O . TRP A 1 201 ? -2.999 -10.377 11.242 1.00 91.69 201 TRP A O 1
ATOM 1618 N N . TYR A 1 202 ? -1.934 -11.570 12.838 1.00 93.69 202 TYR A N 1
ATOM 1619 C CA . TYR A 1 202 ? -1.465 -10.436 13.638 1.00 93.69 202 TYR A CA 1
ATOM 1620 C C . TYR A 1 202 ? -0.427 -9.602 12.877 1.00 93.69 202 TYR A C 1
ATOM 1622 O O . TYR A 1 202 ? -0.571 -8.386 12.755 1.00 93.69 202 TYR A O 1
ATOM 1630 N N . GLU A 1 203 ? 0.561 -10.259 12.264 1.00 91.50 203 GLU A N 1
ATOM 1631 C CA . GLU A 1 203 ? 1.563 -9.593 11.422 1.00 91.50 203 GLU A CA 1
ATOM 1632 C C . GLU A 1 203 ? 0.919 -8.971 10.177 1.00 91.50 203 GLU A C 1
ATOM 1634 O O . GLU A 1 203 ? 1.221 -7.831 9.816 1.00 91.50 203 GLU A O 1
ATOM 1639 N N . LEU A 1 204 ? -0.015 -9.692 9.543 1.00 90.94 204 LEU A N 1
ATOM 1640 C CA . LEU A 1 204 ? -0.761 -9.190 8.388 1.00 90.94 204 LEU A CA 1
ATOM 1641 C C . LEU A 1 204 ? -1.617 -7.969 8.738 1.00 90.94 204 LEU A C 1
ATOM 1643 O O . LEU A 1 204 ? -1.735 -7.056 7.919 1.00 90.94 204 LEU A O 1
ATOM 1647 N N . LEU A 1 205 ? -2.199 -7.931 9.939 1.00 91.81 205 LEU A N 1
ATOM 1648 C CA . LEU A 1 205 ? -2.973 -6.791 10.419 1.00 91.81 205 LEU A CA 1
ATOM 1649 C C . LEU A 1 205 ? -2.081 -5.571 10.658 1.00 91.81 205 LEU A C 1
ATOM 1651 O O . LEU A 1 205 ? -2.396 -4.490 10.164 1.00 91.81 205 LEU A O 1
ATOM 1655 N N . ILE A 1 206 ? -0.956 -5.752 11.354 1.00 91.81 206 ILE A N 1
ATOM 1656 C CA . ILE A 1 206 ? 0.047 -4.703 11.587 1.00 91.81 206 ILE A CA 1
ATOM 1657 C C . ILE A 1 206 ? 0.518 -4.096 10.264 1.00 91.81 206 ILE A C 1
ATOM 1659 O O . ILE A 1 206 ? 0.546 -2.872 10.105 1.00 91.81 206 ILE A O 1
ATOM 1663 N N . GLU A 1 207 ? 0.869 -4.944 9.296 1.00 88.50 207 GLU A N 1
ATOM 1664 C CA . GLU A 1 207 ? 1.322 -4.506 7.979 1.00 88.50 207 GLU A CA 1
ATOM 1665 C C . GLU A 1 207 ? 0.209 -3.766 7.222 1.00 88.50 207 GLU A C 1
ATOM 1667 O O . GLU A 1 207 ? 0.457 -2.687 6.677 1.00 88.50 207 GLU A O 1
ATOM 1672 N N . TYR A 1 208 ? -1.024 -4.284 7.243 1.00 89.19 208 TYR A N 1
ATOM 1673 C CA . TYR A 1 208 ? -2.171 -3.643 6.599 1.00 89.19 208 TYR A CA 1
ATOM 1674 C C . TYR A 1 208 ? -2.466 -2.261 7.191 1.00 89.19 208 TYR A C 1
ATOM 1676 O O . TYR A 1 208 ? -2.521 -1.279 6.451 1.00 89.19 208 TYR A O 1
ATOM 1684 N N . VAL A 1 209 ? -2.585 -2.154 8.516 1.00 89.25 209 VAL A N 1
ATOM 1685 C CA . VAL A 1 209 ? -2.853 -0.882 9.203 1.00 89.25 209 VAL A CA 1
ATOM 1686 C C . VAL A 1 209 ? -1.723 0.111 8.947 1.00 89.25 209 VAL A C 1
ATOM 1688 O O . VAL A 1 209 ? -1.998 1.252 8.589 1.00 89.25 209 VAL A O 1
ATOM 1691 N N . SER A 1 210 ? -0.459 -0.319 9.010 1.00 87.75 210 SER A N 1
ATOM 1692 C CA . SER A 1 210 ? 0.691 0.552 8.713 1.00 87.75 210 SER A CA 1
ATOM 1693 C C . SER A 1 210 ? 0.664 1.116 7.286 1.00 87.75 210 SER A C 1
ATOM 1695 O O . SER A 1 210 ? 1.097 2.245 7.057 1.00 87.75 210 SER A O 1
ATOM 1697 N N . ASN A 1 211 ? 0.169 0.338 6.315 1.00 85.25 211 ASN A N 1
ATOM 1698 C CA . ASN A 1 211 ? -0.017 0.804 4.940 1.00 85.25 211 ASN A CA 1
ATOM 1699 C C . ASN A 1 211 ? -1.171 1.805 4.853 1.00 85.25 211 ASN A C 1
ATOM 1701 O O . ASN A 1 211 ? -1.008 2.897 4.315 1.00 85.25 211 ASN A O 1
ATOM 1705 N N . ILE A 1 212 ? -2.335 1.435 5.378 1.00 84.88 212 ILE A N 1
ATOM 1706 C CA . ILE A 1 212 ? -3.576 2.181 5.184 1.00 84.88 212 ILE A CA 1
ATOM 1707 C C . ILE A 1 212 ? -3.599 3.501 5.977 1.00 84.88 212 ILE A C 1
ATOM 1709 O O . ILE A 1 212 ? -4.046 4.526 5.458 1.00 84.88 212 ILE A O 1
ATOM 1713 N N . PHE A 1 213 ? -3.017 3.505 7.179 1.00 84.50 213 PHE A N 1
ATOM 1714 C CA . PHE A 1 213 ? -2.876 4.668 8.064 1.00 84.50 213 PHE A CA 1
ATOM 1715 C C . PHE A 1 213 ? -1.559 5.426 7.856 1.00 84.50 213 PHE A C 1
ATOM 1717 O O . PHE A 1 213 ? -1.175 6.229 8.703 1.00 84.50 213 PHE A O 1
ATOM 1724 N N . ALA A 1 214 ? -0.850 5.213 6.741 1.00 81.00 214 ALA A N 1
ATOM 1725 C CA . ALA A 1 214 ? 0.474 5.798 6.531 1.00 81.00 214 ALA A CA 1
ATOM 1726 C C . ALA A 1 214 ? 0.517 7.322 6.760 1.00 81.00 214 ALA A C 1
ATOM 1728 O O . ALA A 1 214 ? 1.462 7.793 7.381 1.00 81.00 214 ALA A O 1
ATOM 1729 N N . GLY A 1 215 ? -0.505 8.076 6.332 1.00 77.81 215 GLY A N 1
ATOM 1730 C CA . GLY A 1 215 ? -0.593 9.521 6.594 1.00 77.81 215 GLY A CA 1
ATOM 1731 C C . GLY A 1 215 ? -0.887 9.897 8.054 1.00 77.81 215 GLY A C 1
ATOM 1732 O O . GLY A 1 215 ? -0.385 10.902 8.539 1.00 77.81 215 GLY A O 1
ATOM 1733 N N . TYR A 1 216 ? -1.620 9.061 8.792 1.00 81.44 216 TYR A N 1
ATOM 1734 C CA . TYR A 1 216 ? -1.970 9.298 10.203 1.00 81.44 216 TYR A CA 1
ATOM 1735 C C . TYR A 1 216 ? -0.786 9.043 11.139 1.00 81.44 216 TYR A C 1
ATOM 1737 O O . TYR A 1 216 ? -0.711 9.623 12.220 1.00 81.44 216 TYR A O 1
ATOM 1745 N N . LEU A 1 217 ? 0.121 8.166 10.704 1.00 84.12 217 LEU A N 1
ATOM 1746 C CA . LEU A 1 217 ? 1.354 7.782 11.387 1.00 84.12 217 LEU A CA 1
ATOM 1747 C C . LEU A 1 217 ? 2.566 8.598 10.898 1.00 84.12 217 LEU A C 1
ATOM 1749 O O . LEU A 1 217 ? 3.711 8.258 11.217 1.00 84.12 217 LEU A O 1
ATOM 1753 N N . ASP A 1 218 ? 2.365 9.586 10.017 1.00 77.44 218 ASP A N 1
ATOM 1754 C CA . ASP A 1 218 ? 3.476 10.327 9.429 1.00 77.44 218 ASP A CA 1
ATOM 1755 C C . ASP A 1 218 ? 3.984 11.419 10.373 1.00 77.44 218 ASP A C 1
ATOM 1757 O O . ASP A 1 218 ? 3.390 12.482 10.530 1.00 77.44 218 ASP A O 1
ATOM 1761 N N . ASN A 1 219 ? 5.151 11.167 10.957 1.00 67.25 219 ASN A N 1
ATOM 1762 C CA . ASN A 1 219 ? 5.841 12.110 11.835 1.00 67.25 219 ASN A CA 1
ATOM 1763 C C . ASN A 1 219 ? 6.568 13.224 11.056 1.00 67.25 219 ASN A C 1
ATOM 1765 O O . ASN A 1 219 ? 7.264 14.034 11.664 1.00 67.25 219 ASN A O 1
ATOM 1769 N N . SER A 1 220 ? 6.484 13.240 9.716 1.00 60.53 220 SER A N 1
ATOM 1770 C CA . SER A 1 220 ? 7.068 14.308 8.893 1.00 60.53 220 SER A CA 1
ATOM 1771 C C . SER A 1 220 ? 6.314 15.634 9.040 1.00 60.53 220 SER A C 1
ATOM 1773 O O . SER A 1 220 ? 6.914 16.706 8.957 1.00 60.53 220 SER A O 1
ATOM 1775 N N . THR A 1 221 ? 5.011 15.566 9.318 1.00 52.91 221 THR A N 1
ATOM 1776 C CA . THR A 1 221 ? 4.221 16.698 9.797 1.00 52.91 221 THR A CA 1
ATOM 1777 C C . THR A 1 221 ? 4.445 16.845 11.297 1.00 52.91 221 THR A C 1
ATOM 1779 O O . THR A 1 221 ? 4.447 15.842 12.004 1.00 52.91 221 THR A O 1
ATOM 1782 N N . CYS A 1 222 ? 4.622 18.070 11.803 1.00 47.22 222 CYS A N 1
ATOM 1783 C CA . CYS A 1 222 ? 5.006 18.329 13.198 1.00 47.22 222 CYS A CA 1
ATOM 1784 C C . CYS A 1 222 ? 4.104 17.686 14.275 1.00 47.22 222 CYS A C 1
ATOM 1786 O O . CYS A 1 222 ? 4.526 17.667 15.423 1.00 47.22 222 CYS A O 1
ATOM 1788 N N . ASN A 1 223 ? 2.922 17.158 13.927 1.00 61.91 223 ASN A N 1
ATOM 1789 C CA . ASN A 1 223 ? 2.065 16.352 14.798 1.00 61.91 223 ASN A CA 1
ATOM 1790 C C . ASN A 1 223 ? 1.423 15.196 13.992 1.00 61.91 223 ASN A C 1
ATOM 1792 O O . ASN A 1 223 ? 0.553 15.481 13.164 1.00 61.91 223 ASN A O 1
ATOM 1796 N N . PRO A 1 224 ? 1.793 13.916 14.200 1.00 75.12 224 PRO A N 1
ATOM 1797 C CA . PRO A 1 224 ? 1.011 12.791 13.680 1.00 75.12 224 PRO A CA 1
ATOM 1798 C C . PRO A 1 224 ? -0.375 12.756 14.341 1.00 75.12 224 PRO A C 1
ATOM 1800 O O . PRO A 1 224 ? -0.546 13.233 15.466 1.00 75.12 224 PRO A O 1
ATOM 1803 N N . ILE A 1 225 ? -1.362 12.155 13.674 1.00 80.12 225 ILE A N 1
ATOM 1804 C CA . ILE A 1 225 ? -2.703 11.989 14.257 1.00 80.12 225 ILE A CA 1
ATOM 1805 C C . ILE A 1 225 ? -2.663 10.913 15.349 1.00 80.12 225 ILE A C 1
ATOM 1807 O O . ILE A 1 225 ? -3.203 11.128 16.434 1.00 80.12 225 ILE A O 1
ATOM 1811 N N . TYR A 1 226 ? -1.983 9.791 15.083 1.00 84.38 226 TYR A N 1
ATOM 1812 C CA . TYR A 1 226 ? -1.880 8.670 16.017 1.00 84.38 226 TYR A CA 1
ATOM 1813 C C . TYR A 1 226 ? -0.439 8.324 16.378 1.00 84.38 226 TYR A C 1
ATOM 1815 O O . TYR A 1 226 ? 0.435 8.209 15.518 1.00 84.38 226 TYR A O 1
ATOM 1823 N N . ASN A 1 227 ? -0.240 8.021 17.655 1.00 90.06 227 ASN A N 1
ATOM 1824 C CA . ASN A 1 227 ? 0.847 7.187 18.140 1.00 90.06 227 ASN A CA 1
ATOM 1825 C C . ASN A 1 227 ? 0.269 5.793 18.432 1.00 90.06 227 ASN A C 1
ATOM 1827 O O . ASN A 1 227 ? -0.318 5.571 19.486 1.00 90.06 227 ASN A O 1
ATOM 1831 N N . LEU A 1 228 ? 0.375 4.882 17.459 1.00 91.88 228 LEU A N 1
ATOM 1832 C CA . LEU A 1 228 ? -0.336 3.600 17.464 1.00 91.88 228 LEU A CA 1
ATOM 1833 C C . LEU A 1 228 ? 0.578 2.431 17.855 1.00 91.88 228 LEU A C 1
ATOM 1835 O O . LEU A 1 228 ? 1.581 2.173 17.183 1.00 91.88 228 LEU A O 1
ATOM 1839 N N . VAL A 1 229 ? 0.208 1.700 18.906 1.00 95.44 229 VAL A N 1
ATOM 1840 C CA . VAL A 1 229 ? 0.937 0.530 19.421 1.00 95.44 229 VAL A CA 1
ATOM 1841 C C . VAL A 1 229 ? 0.048 -0.709 19.372 1.00 95.44 229 VAL A C 1
ATOM 1843 O O . VAL A 1 229 ? -1.103 -0.668 19.793 1.00 95.44 229 VAL A O 1
ATOM 1846 N N . PHE A 1 230 ? 0.584 -1.818 18.866 1.00 97.06 230 PHE A N 1
ATOM 1847 C CA . PHE A 1 230 ? -0.046 -3.138 18.891 1.00 97.06 230 PHE A CA 1
ATOM 1848 C C . PHE A 1 230 ? 0.660 -4.031 19.909 1.00 97.06 230 PHE A C 1
ATOM 1850 O O . PHE A 1 230 ? 1.888 -4.020 19.978 1.00 97.06 230 PHE A O 1
ATOM 1857 N N . LYS A 1 231 ? -0.105 -4.808 20.679 1.00 97.94 231 LYS A N 1
ATOM 1858 C CA . LYS A 1 231 ? 0.412 -5.786 21.641 1.00 97.94 231 LYS A CA 1
ATOM 1859 C C . LYS A 1 231 ? -0.277 -7.135 21.489 1.00 97.94 231 LYS A C 1
ATOM 1861 O O . LYS A 1 231 ? -1.496 -7.199 21.314 1.00 97.94 231 LYS A O 1
ATOM 1866 N N . LEU A 1 232 ? 0.494 -8.209 21.635 1.00 96.94 232 LEU A N 1
ATOM 1867 C CA . LEU A 1 232 ? -0.001 -9.584 21.643 1.00 96.94 232 LEU A CA 1
ATOM 1868 C C . LEU A 1 232 ? 0.416 -10.290 22.932 1.00 96.94 232 LEU A C 1
ATOM 1870 O O . LEU A 1 232 ? 1.605 -10.467 23.193 1.00 96.94 232 LEU A O 1
ATOM 1874 N N . THR A 1 233 ? -0.564 -10.763 23.695 1.00 95.81 233 THR A N 1
ATOM 1875 C CA . THR A 1 233 ? -0.363 -11.472 24.962 1.00 95.81 233 THR A CA 1
ATOM 1876 C C . THR A 1 233 ? -0.952 -12.877 24.887 1.00 95.81 233 THR A C 1
ATOM 1878 O O . THR A 1 233 ? -2.094 -13.071 24.463 1.00 95.81 233 THR A O 1
ATOM 1881 N N . ARG A 1 234 ? -0.190 -13.881 25.332 1.00 92.56 234 ARG A N 1
ATOM 1882 C CA . ARG A 1 234 ? -0.589 -15.297 25.345 1.00 92.56 234 ARG A CA 1
ATOM 1883 C C . ARG A 1 234 ? -0.153 -15.963 26.643 1.00 92.56 234 ARG A C 1
ATOM 1885 O O . ARG A 1 234 ? 1.009 -15.877 27.020 1.00 92.56 234 ARG A O 1
ATOM 1892 N N . GLY A 1 235 ? -1.089 -16.620 27.332 1.00 85.38 235 GLY A N 1
ATOM 1893 C CA . GLY A 1 235 ? -0.818 -17.261 28.625 1.00 85.38 235 GLY A CA 1
ATOM 1894 C C . GLY A 1 235 ? -0.294 -16.287 29.691 1.00 85.38 235 GLY A C 1
ATOM 1895 O O . GLY A 1 235 ? 0.525 -16.673 30.517 1.00 85.38 235 GLY A O 1
ATOM 1896 N N . GLY A 1 236 ? -0.704 -15.014 29.622 1.00 85.25 236 GLY A N 1
ATOM 1897 C CA . GLY A 1 236 ? -0.216 -13.942 30.499 1.00 85.25 236 GLY A CA 1
ATOM 1898 C C . GLY A 1 236 ? 1.170 -13.384 30.146 1.00 85.25 236 GLY A C 1
ATOM 1899 O O . GLY A 1 236 ? 1.664 -12.516 30.857 1.00 85.25 236 GLY A O 1
ATOM 1900 N N . ILE A 1 237 ? 1.800 -13.850 29.062 1.00 91.81 237 ILE A N 1
ATOM 1901 C CA . ILE A 1 237 ? 3.120 -13.393 28.610 1.00 91.81 237 ILE A CA 1
ATOM 1902 C C . ILE A 1 237 ? 2.949 -12.469 27.402 1.00 91.81 237 ILE A C 1
ATOM 1904 O O . ILE A 1 237 ? 2.299 -12.847 26.424 1.00 91.81 237 ILE A O 1
ATOM 1908 N N . LEU A 1 238 ? 3.554 -11.279 27.459 1.00 95.75 238 LEU A N 1
ATOM 1909 C CA . LEU A 1 238 ? 3.672 -10.375 26.315 1.00 95.75 238 LEU A CA 1
ATOM 1910 C C . LEU A 1 238 ? 4.623 -10.996 25.284 1.00 95.75 238 LEU A C 1
ATOM 1912 O O . LEU A 1 238 ? 5.807 -11.183 25.561 1.00 95.75 238 LEU A O 1
ATOM 1916 N N . LE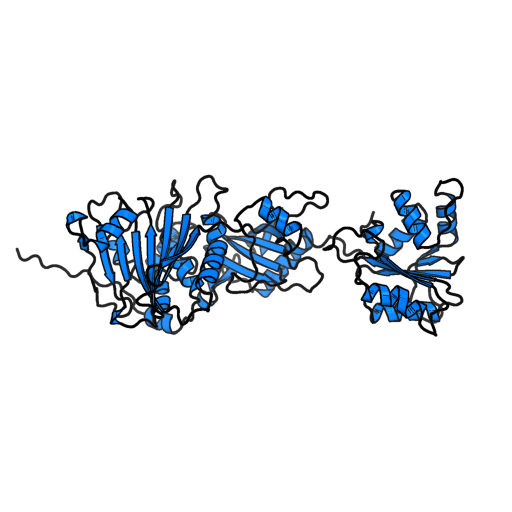U A 1 239 ? 4.090 -11.346 24.117 1.00 95.19 239 LEU A N 1
ATOM 1917 C CA . LEU A 1 239 ? 4.846 -11.947 23.018 1.00 95.19 239 LEU A CA 1
ATOM 1918 C C . LEU A 1 239 ? 5.386 -10.901 22.044 1.00 95.19 239 LEU A C 1
ATOM 1920 O O . LEU A 1 239 ? 6.481 -11.079 21.518 1.00 95.19 239 LEU A O 1
ATOM 1924 N N . ASP A 1 240 ? 4.611 -9.847 21.791 1.00 97.06 240 ASP A N 1
ATOM 1925 C CA . ASP A 1 240 ? 4.973 -8.776 20.866 1.00 97.06 240 ASP A CA 1
ATOM 1926 C C . ASP A 1 240 ? 4.442 -7.427 21.353 1.00 97.06 240 ASP A C 1
ATOM 1928 O O . ASP A 1 240 ? 3.329 -7.345 21.876 1.00 97.06 240 ASP A O 1
ATOM 1932 N N . GLU A 1 241 ? 5.237 -6.382 21.133 1.00 96.75 241 GLU A N 1
ATOM 1933 C CA . GLU A 1 241 ? 4.841 -4.984 21.259 1.00 96.75 241 GLU A CA 1
ATOM 1934 C C . GLU A 1 241 ? 5.445 -4.201 20.091 1.00 96.75 241 GLU A C 1
ATOM 1936 O O . GLU A 1 241 ? 6.659 -3.998 20.009 1.00 96.75 241 GLU A O 1
ATOM 1941 N N . THR A 1 242 ? 4.585 -3.751 19.181 1.00 95.19 242 THR A N 1
ATOM 1942 C CA . THR A 1 242 ? 4.992 -3.074 17.953 1.00 95.19 242 THR A CA 1
ATOM 1943 C C . THR A 1 242 ? 4.381 -1.680 17.883 1.00 95.19 242 THR A C 1
ATOM 1945 O O . THR A 1 242 ? 3.176 -1.515 17.697 1.00 95.19 242 THR A O 1
ATOM 1948 N N . LYS A 1 243 ? 5.230 -0.649 17.941 1.00 93.25 243 LYS A N 1
ATOM 1949 C CA . LYS A 1 243 ? 4.847 0.725 17.592 1.00 93.25 243 LYS A CA 1
ATOM 1950 C C . LYS A 1 243 ? 4.834 0.894 16.074 1.00 93.25 243 LYS A C 1
ATOM 1952 O O . LYS A 1 243 ? 5.882 0.794 15.430 1.00 93.25 243 LYS A O 1
ATOM 1957 N N . LEU A 1 244 ? 3.664 1.175 15.502 1.00 91.06 244 LEU A N 1
ATOM 1958 C CA . LEU A 1 244 ? 3.515 1.307 14.055 1.00 91.06 244 LEU A CA 1
ATOM 1959 C C . LEU A 1 244 ? 4.242 2.547 13.530 1.00 91.06 244 LEU A C 1
ATOM 1961 O O . LEU A 1 244 ? 4.296 3.593 14.176 1.00 91.06 244 LEU A O 1
ATOM 1965 N N . GLN A 1 245 ? 4.803 2.414 12.331 1.00 86.94 245 GLN A N 1
ATOM 1966 C CA . GLN A 1 245 ? 5.496 3.483 11.618 1.00 86.94 245 GLN A CA 1
ATOM 1967 C C . GLN A 1 245 ? 4.866 3.664 10.240 1.00 86.94 245 GLN A C 1
ATOM 1969 O O . GLN A 1 245 ? 4.500 2.690 9.575 1.00 86.94 245 GLN A O 1
ATOM 1974 N N . SER A 1 246 ? 4.778 4.913 9.789 1.00 82.06 246 SER A N 1
ATOM 1975 C CA . SER A 1 246 ? 4.273 5.232 8.454 1.00 82.06 246 SER A CA 1
ATOM 1976 C C . SER A 1 246 ? 5.127 4.613 7.348 1.00 82.06 246 SER A C 1
ATOM 1978 O O . SER A 1 246 ? 6.363 4.646 7.373 1.00 82.06 246 SER A O 1
ATOM 1980 N N . LYS A 1 247 ? 4.446 4.092 6.328 1.00 80.00 247 LYS A N 1
ATOM 1981 C CA . LYS A 1 247 ? 5.059 3.565 5.107 1.00 80.00 247 LYS A CA 1
ATOM 1982 C C . LYS A 1 247 ? 5.312 4.693 4.118 1.00 80.00 247 LYS A C 1
ATOM 1984 O O . LYS A 1 247 ? 4.443 5.540 3.921 1.00 80.00 247 LYS A O 1
ATOM 1989 N N . ILE A 1 248 ? 6.460 4.673 3.440 1.00 72.56 248 ILE A N 1
ATOM 1990 C CA . ILE A 1 248 ? 6.785 5.680 2.421 1.00 72.56 248 ILE A CA 1
ATOM 1991 C C . ILE A 1 248 ? 6.832 5.037 1.040 1.00 72.56 248 ILE A C 1
ATOM 1993 O O . ILE A 1 248 ? 7.477 4.006 0.849 1.00 72.56 248 ILE A O 1
ATOM 1997 N N . ILE A 1 249 ? 6.079 5.600 0.087 1.00 63.09 249 ILE A N 1
ATOM 1998 C CA . ILE A 1 249 ? 5.625 4.826 -1.079 1.00 63.09 249 ILE A CA 1
ATOM 1999 C C . ILE A 1 249 ? 5.904 5.496 -2.438 1.00 63.09 249 ILE A C 1
ATOM 2001 O O . ILE A 1 249 ? 5.672 4.871 -3.468 1.00 63.09 249 ILE A O 1
ATOM 2005 N N . ALA A 1 250 ? 6.493 6.693 -2.517 1.00 57.44 250 ALA A N 1
ATOM 2006 C CA . ALA A 1 250 ? 6.946 7.187 -3.821 1.00 57.44 250 ALA A CA 1
ATOM 2007 C C . ALA A 1 250 ? 8.258 7.979 -3.750 1.00 57.44 250 ALA A C 1
ATOM 2009 O O . ALA A 1 250 ? 8.339 9.017 -3.103 1.00 57.44 250 ALA A O 1
ATOM 2010 N N . TYR A 1 251 ? 9.262 7.467 -4.470 1.00 58.62 251 TYR A N 1
ATOM 2011 C CA . TYR A 1 251 ? 10.600 8.041 -4.629 1.00 58.62 251 TYR A CA 1
ATOM 2012 C C . TYR A 1 251 ? 11.020 8.022 -6.091 1.00 58.62 251 TYR A C 1
ATOM 2014 O O . TYR A 1 251 ? 10.654 7.102 -6.822 1.00 58.62 251 TYR A O 1
ATOM 2022 N N . ILE A 1 252 ? 11.804 9.005 -6.522 1.00 56.19 252 ILE A N 1
ATOM 2023 C CA . ILE A 1 252 ? 12.429 8.998 -7.845 1.00 56.19 252 ILE A CA 1
ATOM 2024 C C . ILE A 1 252 ? 13.928 8.761 -7.639 1.00 56.19 252 ILE A C 1
ATOM 2026 O O . ILE A 1 252 ? 14.547 9.531 -6.912 1.00 56.19 252 ILE A O 1
ATOM 2030 N N . PRO A 1 253 ? 14.525 7.721 -8.245 1.00 46.12 253 PRO A N 1
ATOM 2031 C CA . PRO A 1 253 ? 15.977 7.629 -8.329 1.00 46.12 253 PRO A CA 1
ATOM 2032 C C . PRO A 1 253 ? 16.486 8.692 -9.320 1.00 46.12 253 PRO A C 1
ATOM 2034 O O . PRO A 1 253 ? 16.103 8.664 -10.490 1.00 46.12 253 PRO A O 1
ATOM 2037 N N . GLU A 1 254 ? 17.315 9.646 -8.878 1.00 44.53 254 GLU A N 1
ATOM 2038 C CA . GLU A 1 254 ? 18.008 10.565 -9.797 1.00 44.53 254 GLU A CA 1
ATOM 2039 C C . GLU A 1 254 ? 19.023 9.775 -10.641 1.00 44.53 254 GLU A C 1
ATOM 2041 O O . GLU A 1 254 ? 19.805 8.985 -10.114 1.00 44.53 254 GLU A O 1
ATOM 2046 N N . ALA A 1 255 ? 19.043 10.012 -11.958 1.00 39.72 255 ALA A N 1
ATOM 2047 C CA . ALA A 1 255 ? 19.814 9.231 -12.932 1.00 39.72 255 ALA A CA 1
ATOM 2048 C C . ALA A 1 255 ? 21.345 9.239 -12.726 1.00 39.72 255 ALA A C 1
ATOM 2050 O O . ALA A 1 255 ? 22.027 8.465 -13.382 1.00 39.72 255 ALA A O 1
ATOM 2051 N N . ASN A 1 256 ? 21.890 10.074 -11.831 1.00 35.91 256 ASN A N 1
ATOM 2052 C CA . ASN A 1 256 ? 23.337 10.232 -11.628 1.00 35.91 256 ASN A CA 1
ATOM 2053 C C . ASN A 1 256 ? 23.764 10.474 -10.167 1.00 35.91 256 ASN A C 1
ATOM 2055 O O . ASN A 1 256 ? 24.870 10.957 -9.925 1.00 35.91 256 ASN A O 1
ATOM 2059 N N . LYS A 1 257 ? 22.924 10.153 -9.176 1.00 38.06 257 LYS A N 1
ATOM 2060 C CA . LYS A 1 257 ? 23.323 10.207 -7.762 1.00 38.06 257 LYS A CA 1
ATOM 2061 C C . LYS A 1 257 ? 22.865 8.949 -7.045 1.00 38.06 257 LYS A C 1
ATOM 2063 O O . LYS A 1 257 ? 21.706 8.565 -7.121 1.00 38.06 257 LYS A O 1
ATOM 2068 N N . SER A 1 258 ? 23.777 8.337 -6.298 1.00 37.22 258 SER A N 1
ATOM 2069 C CA . SER A 1 258 ? 23.505 7.256 -5.342 1.00 37.22 258 SER A CA 1
ATOM 2070 C C . SER A 1 258 ? 22.658 7.697 -4.135 1.00 37.22 258 SER A C 1
ATOM 2072 O O . SER A 1 258 ? 22.455 6.905 -3.212 1.00 37.22 258 SER A O 1
ATOM 2074 N N . ASP A 1 259 ? 22.158 8.934 -4.152 1.00 40.41 259 ASP A N 1
ATOM 2075 C CA . ASP A 1 259 ? 21.514 9.602 -3.033 1.00 40.41 259 ASP A CA 1
ATOM 2076 C C . ASP A 1 259 ? 20.038 9.849 -3.347 1.00 40.41 259 ASP A C 1
ATOM 2078 O O . ASP A 1 259 ? 19.678 10.379 -4.398 1.00 40.41 259 ASP A O 1
ATOM 2082 N N . TYR A 1 260 ? 19.180 9.452 -2.409 1.00 48.56 260 TYR A N 1
ATOM 2083 C CA . TYR A 1 260 ? 17.744 9.661 -2.479 1.00 48.56 260 TYR A CA 1
ATOM 2084 C C . TYR A 1 260 ? 17.460 11.065 -1.971 1.00 48.56 260 TYR A C 1
ATOM 2086 O O . TYR A 1 260 ? 17.580 11.356 -0.781 1.00 48.56 260 TYR A O 1
ATOM 2094 N N . THR A 1 261 ? 17.083 11.947 -2.877 1.00 43.81 261 THR A N 1
ATOM 2095 C CA . THR A 1 261 ? 16.612 13.291 -2.563 1.00 43.81 261 THR A CA 1
ATOM 2096 C C . THR A 1 261 ? 15.079 13.304 -2.665 1.00 43.81 261 THR A C 1
ATOM 2098 O O . THR A 1 261 ? 14.477 12.604 -3.470 1.00 43.81 261 THR A O 1
ATOM 2101 N N . GLN A 1 262 ? 14.438 14.013 -1.740 1.00 48.34 262 GLN A N 1
ATOM 2102 C CA . GLN A 1 262 ? 12.993 14.081 -1.453 1.00 48.34 262 GLN A CA 1
ATOM 2103 C C . GLN A 1 262 ? 12.012 14.257 -2.654 1.00 48.34 262 GLN A C 1
ATOM 2105 O O . GLN A 1 262 ? 12.431 14.583 -3.760 1.00 48.34 262 GLN A O 1
ATOM 2110 N N . PRO A 1 263 ? 10.692 14.005 -2.470 1.00 46.41 263 PRO A N 1
ATOM 2111 C CA . PRO A 1 263 ? 9.948 13.063 -3.297 1.00 46.41 263 PRO A CA 1
ATOM 2112 C C . PRO A 1 263 ? 9.208 13.692 -4.486 1.00 46.41 263 PRO A C 1
ATOM 2114 O O . PRO A 1 263 ? 8.562 14.727 -4.375 1.00 46.41 263 PRO A O 1
ATOM 2117 N N . THR A 1 264 ? 9.152 12.909 -5.563 1.00 56.72 264 THR A N 1
ATOM 2118 C CA . THR A 1 264 ? 8.035 12.801 -6.519 1.00 56.72 264 THR A CA 1
ATOM 2119 C C . THR A 1 264 ? 7.795 13.923 -7.522 1.00 56.72 264 THR A C 1
ATOM 2121 O O . THR A 1 264 ? 7.770 15.108 -7.214 1.00 56.72 264 THR A O 1
ATOM 2124 N N . THR A 1 265 ? 7.485 13.520 -8.754 1.00 54.41 265 THR A N 1
ATOM 2125 C CA . THR A 1 265 ? 6.856 14.410 -9.724 1.00 54.41 265 THR A CA 1
ATOM 2126 C C . THR A 1 265 ? 5.391 14.553 -9.335 1.00 54.41 265 THR A C 1
ATOM 2128 O O . THR A 1 265 ? 4.644 13.569 -9.298 1.00 54.41 265 THR A O 1
ATOM 2131 N N . HIS A 1 266 ? 4.993 15.784 -9.033 1.00 69.12 266 HIS A N 1
ATOM 2132 C CA . HIS A 1 266 ? 3.594 16.154 -8.910 1.00 69.12 266 HIS A CA 1
ATOM 2133 C C . HIS A 1 266 ? 3.052 16.508 -10.288 1.00 69.12 266 HIS A C 1
ATOM 2135 O O . HIS A 1 266 ? 3.678 17.253 -11.041 1.00 69.12 266 HIS A O 1
ATOM 2141 N N . GLY A 1 267 ? 1.877 15.990 -10.612 1.00 80.25 267 GLY A N 1
ATOM 2142 C CA . GLY A 1 267 ? 1.179 16.350 -11.834 1.00 80.25 267 GLY A CA 1
ATOM 2143 C C . GLY A 1 267 ? -0.322 16.386 -11.624 1.00 80.25 267 GLY A C 1
ATOM 2144 O O . GLY A 1 267 ? -0.835 16.034 -10.561 1.00 80.25 267 GLY A O 1
ATOM 2145 N N . ASN A 1 268 ? -1.023 16.816 -12.664 1.00 87.62 268 ASN A N 1
ATOM 2146 C CA . ASN A 1 268 ? -2.472 16.747 -12.728 1.00 87.62 268 ASN A CA 1
ATOM 2147 C C . ASN A 1 268 ? -2.861 15.802 -13.855 1.00 87.62 268 ASN A C 1
ATOM 2149 O O . ASN A 1 268 ? -2.302 15.854 -14.949 1.00 87.62 268 ASN A O 1
ATOM 2153 N N . PHE A 1 269 ? -3.830 14.944 -13.582 1.00 87.25 269 PHE A N 1
ATOM 2154 C CA . PHE A 1 269 ? -4.333 13.958 -14.519 1.00 87.25 269 PHE A CA 1
ATOM 2155 C C . PHE A 1 269 ? -5.855 14.080 -14.589 1.00 87.25 269 PHE A C 1
ATOM 2157 O O . PHE A 1 269 ? -6.531 14.127 -13.563 1.00 87.25 269 PHE A O 1
ATOM 2164 N N . THR A 1 270 ? -6.398 14.165 -15.805 1.00 90.12 270 THR A N 1
ATOM 2165 C CA . THR A 1 270 ? -7.841 14.317 -16.027 1.00 90.12 270 THR A CA 1
ATOM 2166 C C . THR A 1 270 ? -8.445 13.016 -16.532 1.00 90.12 270 THR A C 1
ATOM 2168 O O . THR A 1 270 ? -8.011 12.479 -17.546 1.00 90.12 270 THR A O 1
ATOM 2171 N N . ILE A 1 271 ? -9.496 12.543 -15.862 1.00 91.62 271 ILE A N 1
ATOM 2172 C CA . ILE A 1 271 ? -10.273 11.366 -16.260 1.00 91.62 271 ILE A CA 1
ATOM 2173 C C . ILE A 1 271 ? -11.749 11.571 -15.917 1.00 91.62 271 ILE A C 1
ATOM 2175 O O . ILE A 1 271 ? -12.089 12.164 -14.897 1.00 91.62 271 ILE A O 1
ATOM 2179 N N . GLY A 1 272 ? -12.654 11.122 -16.792 1.00 87.94 272 GLY A N 1
ATOM 2180 C CA . GLY A 1 272 ? -14.096 11.286 -16.569 1.00 87.94 272 GLY A CA 1
ATOM 2181 C C . GLY A 1 272 ? -14.523 12.750 -16.386 1.00 87.94 272 GLY A C 1
ATOM 2182 O O . GLY A 1 272 ? -15.433 13.021 -15.607 1.00 87.94 272 GLY A O 1
ATOM 2183 N N . HIS A 1 273 ? -13.845 13.682 -17.069 1.00 89.00 273 HIS A N 1
ATOM 2184 C CA . HIS A 1 273 ? -14.027 15.139 -16.960 1.00 89.00 273 HIS A CA 1
ATOM 2185 C C . HIS A 1 273 ? -13.735 15.735 -15.574 1.00 89.00 273 HIS A C 1
ATOM 2187 O O . HIS A 1 273 ? -14.193 16.834 -15.267 1.00 89.00 273 HIS A O 1
ATOM 2193 N N . LYS A 1 274 ? -12.962 15.034 -14.742 1.00 91.06 274 LYS A N 1
ATOM 2194 C CA . LYS A 1 274 ? -12.494 15.524 -13.449 1.00 91.06 274 LYS A CA 1
ATOM 2195 C C . LYS A 1 274 ? -10.971 15.460 -13.390 1.00 91.06 274 LYS A C 1
ATOM 2197 O O . LYS A 1 274 ? -10.376 14.509 -13.890 1.00 91.06 274 LYS A O 1
ATOM 2202 N N . SER A 1 275 ? -10.358 16.497 -12.826 1.00 91.25 275 SER A N 1
ATOM 2203 C CA . SER A 1 275 ? -8.907 16.594 -12.665 1.00 91.25 275 SER A CA 1
ATOM 2204 C C . SER A 1 275 ? -8.515 16.177 -11.254 1.00 91.25 275 SER A C 1
ATOM 2206 O O . SER A 1 275 ? -9.143 16.613 -10.289 1.00 91.25 275 SER A O 1
ATOM 2208 N N . PHE A 1 276 ? -7.480 15.353 -11.150 1.00 90.94 276 PHE A N 1
ATOM 2209 C CA . PHE A 1 276 ? -6.927 14.866 -9.894 1.00 90.94 276 PHE A CA 1
ATOM 2210 C C . PHE A 1 276 ? -5.434 15.163 -9.847 1.00 90.94 276 PHE A C 1
ATOM 2212 O O . PHE A 1 276 ? -4.733 14.990 -10.849 1.00 90.94 276 PHE A O 1
ATOM 2219 N N . SER A 1 277 ? -4.939 15.571 -8.680 1.00 89.69 277 SER A N 1
ATOM 2220 C CA . SER A 1 277 ? -3.498 15.651 -8.471 1.00 89.69 277 SER A CA 1
ATOM 2221 C C . SER A 1 277 ? -2.943 14.255 -8.218 1.00 89.69 277 SER A C 1
ATOM 2223 O O . SER A 1 277 ? -3.579 13.409 -7.581 1.00 89.69 277 SER A O 1
ATOM 2225 N N . TYR A 1 278 ? -1.746 14.003 -8.726 1.00 89.00 278 TYR A N 1
ATOM 2226 C CA . TYR A 1 278 ? -1.056 12.748 -8.501 1.00 89.00 278 TYR A CA 1
ATOM 2227 C C . TYR A 1 278 ? 0.397 12.969 -8.109 1.00 89.00 278 TYR A C 1
ATOM 2229 O O . TYR A 1 278 ? 1.005 14.010 -8.360 1.00 89.00 278 TYR A O 1
ATOM 2237 N N . THR A 1 279 ? 0.932 11.920 -7.512 1.00 85.25 279 THR A N 1
ATOM 2238 C CA . THR A 1 279 ? 2.298 11.763 -7.052 1.00 85.25 279 THR A CA 1
ATOM 2239 C C . THR A 1 279 ? 2.806 10.440 -7.608 1.00 85.25 279 THR A C 1
ATOM 2241 O O . THR A 1 279 ? 2.094 9.436 -7.558 1.00 85.25 279 THR A O 1
ATOM 2244 N N . ILE A 1 280 ? 4.018 10.412 -8.157 1.00 83.44 280 ILE A N 1
ATOM 2245 C CA . ILE A 1 280 ? 4.565 9.209 -8.793 1.00 83.44 280 ILE A CA 1
ATOM 2246 C C . ILE A 1 280 ? 6.006 8.923 -8.351 1.00 83.44 280 ILE A C 1
ATOM 2248 O O . ILE A 1 280 ? 6.806 9.839 -8.164 1.00 83.44 280 ILE A O 1
ATOM 2252 N N . GLY A 1 281 ? 6.331 7.641 -8.172 1.00 81.31 281 GLY A N 1
ATOM 2253 C CA . GLY A 1 281 ? 7.653 7.162 -7.767 1.00 81.31 281 GLY A CA 1
ATOM 2254 C C . GLY A 1 281 ? 7.854 5.669 -8.040 1.00 81.31 281 GLY A C 1
ATOM 2255 O O . GLY A 1 281 ? 7.054 5.042 -8.734 1.00 81.31 281 GLY A O 1
ATOM 2256 N N . LYS A 1 282 ? 8.913 5.083 -7.476 1.00 79.38 282 LYS A N 1
ATOM 2257 C CA . LYS A 1 282 ? 9.248 3.654 -7.533 1.00 79.38 282 LYS A CA 1
ATOM 2258 C C . LYS A 1 282 ? 9.461 3.079 -6.126 1.00 79.38 282 LYS A C 1
ATOM 2260 O O . LYS A 1 282 ? 9.964 3.761 -5.238 1.00 79.38 282 LYS A O 1
ATOM 2265 N N . ARG A 1 283 ? 9.081 1.811 -5.937 1.00 80.38 283 ARG A N 1
ATOM 2266 C CA . ARG A 1 283 ? 9.411 0.998 -4.750 1.00 80.38 283 ARG A CA 1
ATOM 2267 C C . ARG A 1 283 ? 10.867 0.528 -4.827 1.00 80.38 283 ARG A C 1
ATOM 2269 O O . ARG A 1 283 ? 11.261 0.129 -5.927 1.00 80.38 283 ARG A O 1
ATOM 2276 N N . PRO A 1 284 ? 11.615 0.459 -3.709 1.00 75.88 284 PRO A N 1
ATOM 2277 C CA . PRO A 1 284 ? 12.978 -0.061 -3.712 1.00 75.88 284 PRO A CA 1
ATOM 2278 C C . PRO A 1 284 ? 13.030 -1.505 -4.219 1.00 75.88 284 PRO A C 1
ATOM 2280 O O . PRO A 1 284 ? 12.131 -2.311 -3.952 1.00 75.88 284 PRO A O 1
ATOM 2283 N N . MET A 1 285 ? 14.070 -1.852 -4.977 1.00 76.56 285 MET A N 1
ATOM 2284 C CA . MET A 1 285 ? 14.273 -3.228 -5.413 1.00 76.56 285 MET A CA 1
ATOM 2285 C C . MET A 1 285 ? 14.722 -4.104 -4.237 1.00 76.56 285 MET A C 1
ATOM 2287 O O . MET A 1 285 ? 15.811 -3.923 -3.694 1.00 76.56 285 MET A O 1
ATOM 2291 N N . LYS A 1 286 ? 13.893 -5.089 -3.880 1.00 76.19 286 LYS A N 1
ATOM 2292 C CA . LYS A 1 286 ? 14.171 -6.059 -2.811 1.00 76.19 286 LYS A CA 1
ATOM 2293 C C . LYS A 1 286 ? 15.534 -6.742 -3.001 1.00 76.19 286 LYS A C 1
ATOM 2295 O O . LYS A 1 286 ? 15.834 -7.227 -4.091 1.00 76.19 286 LYS A O 1
ATOM 2300 N N . GLY A 1 287 ? 16.324 -6.818 -1.935 1.00 75.56 287 GLY A N 1
ATOM 2301 C CA . GLY A 1 287 ? 17.638 -7.458 -1.871 1.00 75.56 287 GLY A CA 1
ATOM 2302 C C . GLY A 1 287 ? 18.782 -6.656 -2.498 1.00 75.56 287 GLY A C 1
ATOM 2303 O O . GLY A 1 287 ? 19.899 -7.163 -2.578 1.00 75.56 287 GLY A O 1
ATOM 2304 N N . SER A 1 288 ? 18.534 -5.429 -2.961 1.00 75.00 288 SER A N 1
ATOM 2305 C CA . SER A 1 288 ? 19.535 -4.611 -3.657 1.00 75.00 288 SER A CA 1
ATOM 2306 C C . SER A 1 288 ? 20.177 -3.554 -2.748 1.00 75.00 288 SER A C 1
ATOM 2308 O O . SER A 1 288 ? 19.712 -3.303 -1.636 1.00 75.00 288 SER A O 1
ATOM 2310 N N . GLY A 1 289 ? 21.240 -2.895 -3.228 1.00 73.81 289 GLY A N 1
ATOM 2311 C CA . GLY A 1 289 ? 21.785 -1.702 -2.565 1.00 73.81 289 GLY A CA 1
ATOM 2312 C C . GLY A 1 289 ? 20.769 -0.557 -2.461 1.00 73.81 289 GLY A C 1
ATOM 2313 O O . GLY A 1 289 ? 20.857 0.246 -1.538 1.00 73.81 289 GLY A O 1
ATOM 2314 N N . GLU A 1 290 ? 19.762 -0.539 -3.346 1.00 73.19 290 GLU A N 1
ATOM 2315 C CA . GLU A 1 290 ? 18.655 0.418 -3.308 1.00 73.19 290 GLU A CA 1
ATOM 2316 C C . GLU A 1 290 ? 17.894 0.300 -1.973 1.00 73.19 290 GLU A C 1
ATOM 2318 O O . GLU A 1 290 ? 17.793 1.264 -1.216 1.00 73.19 290 GLU A O 1
ATOM 2323 N N . GLU A 1 291 ? 17.439 -0.910 -1.636 1.00 78.00 291 GLU A N 1
ATOM 2324 C CA . GLU A 1 291 ? 16.700 -1.183 -0.396 1.00 78.00 291 GLU A CA 1
ATOM 2325 C C . GLU A 1 291 ? 17.528 -0.840 0.848 1.00 78.00 291 GLU A C 1
ATOM 2327 O O . GLU A 1 291 ? 17.022 -0.191 1.756 1.00 78.00 291 GLU A O 1
ATOM 2332 N N . LYS A 1 292 ? 18.829 -1.160 0.852 1.00 79.56 292 LYS A N 1
ATOM 2333 C CA . LYS A 1 292 ? 19.724 -0.827 1.975 1.00 79.56 292 LYS A CA 1
ATOM 2334 C C . LYS A 1 292 ? 19.839 0.679 2.215 1.00 79.56 292 LYS A C 1
ATOM 2336 O O . LYS A 1 292 ? 19.805 1.129 3.360 1.00 79.56 292 LYS A O 1
ATOM 2341 N N . ASN A 1 293 ? 19.978 1.461 1.147 1.00 76.25 293 ASN A N 1
ATOM 2342 C CA . ASN A 1 293 ? 20.068 2.916 1.257 1.00 76.25 293 ASN A CA 1
ATOM 2343 C C . ASN A 1 293 ? 18.734 3.517 1.714 1.00 76.25 293 ASN A C 1
ATOM 2345 O O . ASN A 1 293 ? 18.727 4.414 2.554 1.00 76.25 293 ASN A O 1
ATOM 2349 N N . PHE A 1 294 ? 17.613 2.992 1.209 1.00 78.00 294 PHE A N 1
ATOM 2350 C CA . PHE A 1 294 ? 16.280 3.376 1.663 1.00 78.00 294 PHE A CA 1
ATOM 2351 C C . PHE A 1 294 ? 16.110 3.127 3.170 1.00 78.00 294 PHE A C 1
ATOM 2353 O O . PHE A 1 294 ? 15.755 4.050 3.901 1.00 78.00 294 PHE A O 1
ATOM 2360 N N . ASP A 1 295 ? 16.444 1.924 3.643 1.00 80.19 295 ASP A N 1
ATOM 2361 C CA . ASP A 1 295 ? 16.354 1.556 5.061 1.00 80.19 295 ASP A CA 1
ATOM 2362 C C . ASP A 1 295 ? 17.274 2.417 5.944 1.00 80.19 295 ASP A C 1
ATOM 2364 O O . ASP A 1 295 ? 16.942 2.715 7.090 1.00 80.19 295 ASP A O 1
ATOM 2368 N N . THR A 1 296 ? 18.418 2.856 5.408 1.00 81.50 296 THR A N 1
ATOM 2369 C CA . THR A 1 296 ? 19.344 3.760 6.108 1.00 81.50 296 THR A CA 1
ATOM 2370 C C . THR A 1 296 ? 18.759 5.164 6.264 1.00 81.50 296 THR A C 1
ATOM 2372 O O . THR A 1 296 ? 18.905 5.777 7.318 1.00 81.50 296 THR A O 1
ATOM 2375 N N . MET A 1 297 ? 18.093 5.687 5.230 1.00 76.69 297 MET A N 1
ATOM 2376 C CA . MET A 1 297 ? 17.501 7.031 5.260 1.00 76.69 297 MET A CA 1
ATOM 2377 C C . MET A 1 297 ? 16.181 7.089 6.014 1.00 76.69 297 MET A C 1
ATOM 2379 O O . MET A 1 297 ? 15.846 8.120 6.597 1.00 76.69 297 MET A O 1
ATOM 2383 N N . TYR A 1 298 ? 15.444 5.980 6.030 1.00 78.19 298 TYR A N 1
ATOM 2384 C CA . TYR A 1 298 ? 14.150 5.878 6.685 1.00 78.19 298 TYR A CA 1
ATOM 2385 C C . TYR A 1 298 ? 14.100 4.686 7.657 1.00 78.19 298 TYR A C 1
ATOM 2387 O O . TYR A 1 298 ? 13.293 3.772 7.468 1.00 78.19 298 TYR A O 1
ATOM 2395 N N . PRO A 1 299 ? 14.923 4.679 8.728 1.00 79.56 299 PRO A N 1
ATOM 2396 C CA . PRO A 1 299 ? 14.990 3.555 9.656 1.00 79.56 299 PRO A CA 1
ATOM 2397 C C . PRO A 1 299 ? 13.624 3.223 10.257 1.00 79.56 299 PRO A C 1
ATOM 2399 O O . PRO A 1 299 ? 12.896 4.103 10.715 1.00 79.56 299 PRO A O 1
ATOM 2402 N N . GLY A 1 300 ? 13.259 1.940 10.243 1.00 76.25 300 GLY A N 1
ATOM 2403 C CA . GLY A 1 300 ? 11.981 1.458 10.778 1.00 76.25 300 GLY A CA 1
ATOM 2404 C C . GLY A 1 300 ? 10.752 1.779 9.915 1.00 76.25 300 GLY A C 1
ATOM 2405 O O . GLY A 1 300 ? 9.696 1.184 10.127 1.00 76.25 300 GLY A O 1
ATOM 2406 N N . ARG A 1 301 ? 10.876 2.640 8.895 1.00 76.75 301 ARG A N 1
ATOM 2407 C CA . ARG A 1 301 ? 9.816 2.917 7.919 1.00 76.75 301 ARG A CA 1
ATOM 2408 C C . ARG A 1 301 ? 10.017 1.996 6.725 1.00 76.75 301 ARG A C 1
ATOM 2410 O O . ARG A 1 301 ? 10.949 2.143 5.949 1.00 76.75 301 ARG A O 1
ATOM 2417 N N . ARG A 1 302 ? 9.142 1.009 6.567 1.00 72.00 302 ARG A N 1
ATOM 2418 C CA . ARG A 1 302 ? 9.203 0.080 5.426 1.00 72.00 302 ARG A CA 1
ATOM 2419 C C . ARG A 1 302 ? 8.541 0.722 4.198 1.00 72.00 302 ARG A C 1
ATOM 2421 O O . ARG A 1 302 ? 7.530 1.409 4.329 1.00 72.00 302 ARG A O 1
ATOM 2428 N N . ALA A 1 303 ? 9.042 0.448 2.996 1.00 73.12 303 ALA A N 1
ATOM 2429 C CA . ALA A 1 303 ? 8.284 0.723 1.773 1.00 73.12 303 ALA A CA 1
ATOM 2430 C C . ALA A 1 303 ? 7.055 -0.205 1.668 1.00 73.12 303 ALA A C 1
ATOM 2432 O O . ALA A 1 303 ? 6.979 -1.224 2.364 1.00 73.12 303 ALA A O 1
ATOM 2433 N N . LEU A 1 304 ? 6.099 0.119 0.788 1.00 73.81 304 LEU A N 1
ATOM 2434 C CA . LEU A 1 304 ? 4.935 -0.738 0.522 1.00 73.81 304 LEU A CA 1
ATOM 2435 C C . LEU A 1 304 ? 5.387 -2.125 0.033 1.00 73.81 304 LEU A C 1
ATOM 2437 O O . LEU A 1 304 ? 5.846 -2.281 -1.107 1.00 73.81 304 LEU A O 1
ATOM 2441 N N . LYS A 1 305 ? 5.259 -3.132 0.903 1.00 65.44 305 LYS A N 1
ATOM 2442 C CA . LYS A 1 305 ? 5.585 -4.528 0.593 1.00 65.44 305 LYS A CA 1
ATOM 2443 C C . LYS A 1 305 ? 4.397 -5.227 -0.064 1.00 65.44 305 LYS A C 1
ATOM 2445 O O . LYS A 1 305 ? 3.247 -4.830 0.088 1.00 65.44 305 LYS A O 1
ATOM 2450 N N . ALA A 1 306 ? 4.697 -6.246 -0.863 1.00 59.22 306 ALA A N 1
ATOM 2451 C CA . ALA A 1 306 ? 3.711 -6.921 -1.701 1.00 59.22 306 ALA A CA 1
ATOM 2452 C C . ALA A 1 306 ? 2.773 -7.870 -0.937 1.00 59.22 306 ALA A C 1
ATOM 2454 O O . ALA A 1 306 ? 1.766 -8.259 -1.510 1.00 59.22 306 ALA A O 1
ATOM 245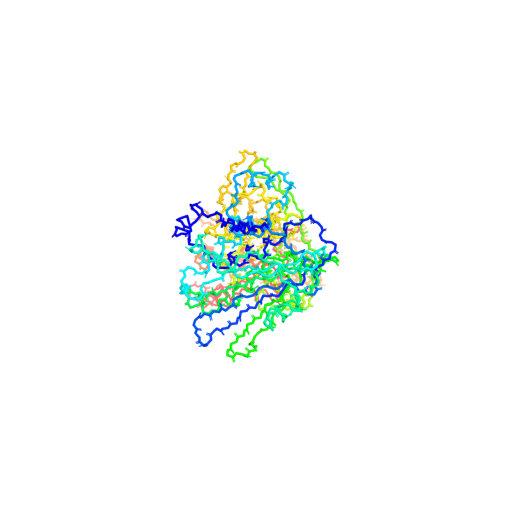5 N N . ASP A 1 307 ? 3.117 -8.264 0.283 1.00 60.69 307 ASP A N 1
ATOM 2456 C CA . ASP A 1 307 ? 2.482 -9.298 1.112 1.00 60.69 307 ASP A CA 1
ATOM 2457 C C . ASP A 1 307 ? 1.543 -8.737 2.196 1.00 60.69 307 ASP A C 1
ATOM 2459 O O . ASP A 1 307 ? 0.598 -9.409 2.592 1.00 60.69 307 ASP A O 1
ATOM 2463 N N . GLY A 1 308 ? 1.737 -7.489 2.629 1.00 63.44 308 GLY A N 1
ATOM 2464 C CA . GLY A 1 308 ? 0.944 -6.833 3.681 1.00 63.44 308 GLY A CA 1
ATOM 2465 C C . GLY A 1 308 ? -0.397 -6.223 3.246 1.00 63.44 308 GLY A C 1
ATOM 2466 O O . GLY A 1 308 ? -0.865 -5.275 3.875 1.00 63.44 308 GLY A O 1
ATOM 2467 N N . LEU A 1 309 ? -0.988 -6.682 2.141 1.00 76.19 309 LEU A N 1
ATOM 2468 C CA . LEU A 1 309 ? -2.219 -6.131 1.559 1.00 76.19 309 LEU A CA 1
ATOM 2469 C C . LEU A 1 309 ? -3.214 -7.246 1.227 1.00 76.19 309 LEU A C 1
ATOM 2471 O O . LEU A 1 309 ? -2.811 -8.362 0.911 1.00 76.19 309 LEU A O 1
ATOM 2475 N N . ILE A 1 310 ? -4.509 -6.913 1.193 1.00 76.81 310 ILE A N 1
ATOM 2476 C CA . ILE A 1 310 ? -5.575 -7.836 0.750 1.00 76.81 310 ILE A CA 1
ATOM 2477 C C . ILE A 1 310 ? -5.317 -8.319 -0.684 1.00 76.81 310 ILE A C 1
ATOM 2479 O O . ILE A 1 310 ? -5.547 -9.479 -1.014 1.00 76.81 310 ILE A O 1
ATOM 2483 N N . VAL A 1 311 ? -4.799 -7.432 -1.541 1.00 72.06 311 VAL A N 1
ATOM 2484 C CA . VAL A 1 311 ? -4.374 -7.768 -2.902 1.00 72.06 311 VAL A CA 1
ATOM 2485 C C . VAL A 1 311 ? -2.849 -7.716 -2.976 1.00 72.06 311 VAL A C 1
ATOM 2487 O O . VAL A 1 311 ? -2.285 -6.617 -2.991 1.00 72.06 311 VAL A O 1
ATOM 2490 N N . PRO A 1 312 ? -2.168 -8.870 -3.096 1.00 74.06 312 PRO A N 1
ATOM 2491 C CA . PRO A 1 312 ? -0.726 -8.879 -3.238 1.00 74.06 312 PRO A CA 1
ATOM 2492 C C . PRO A 1 312 ? -0.266 -8.164 -4.512 1.00 74.06 312 PRO A C 1
ATOM 2494 O O . PRO A 1 312 ? -0.771 -8.425 -5.611 1.00 74.06 312 PRO A O 1
ATOM 2497 N N . LEU A 1 313 ? 0.714 -7.268 -4.379 1.00 74.00 313 LEU A N 1
ATOM 2498 C CA . LEU A 1 313 ? 1.189 -6.438 -5.497 1.00 74.00 313 LEU A CA 1
ATOM 2499 C C . LEU A 1 313 ? 2.180 -7.158 -6.420 1.00 74.00 313 LEU A C 1
ATOM 2501 O O . LEU A 1 313 ? 2.305 -6.786 -7.582 1.00 74.00 313 LEU A O 1
ATOM 2505 N N . ALA A 1 314 ? 2.888 -8.179 -5.925 1.00 69.69 314 ALA A N 1
ATOM 2506 C CA . ALA A 1 314 ? 3.929 -8.915 -6.655 1.00 69.69 314 ALA A CA 1
ATOM 2507 C C . ALA A 1 314 ? 4.849 -7.986 -7.501 1.00 69.69 314 ALA A C 1
ATOM 2509 O O . ALA A 1 314 ? 5.262 -6.915 -7.037 1.00 69.69 314 ALA A O 1
ATOM 2510 N N . ARG A 1 315 ? 5.173 -8.387 -8.742 1.00 71.06 315 ARG A N 1
ATOM 2511 C CA . ARG A 1 315 ? 5.910 -7.589 -9.746 1.00 71.06 315 ARG A CA 1
ATOM 2512 C C . ARG A 1 315 ? 4.960 -6.747 -10.614 1.00 71.06 315 ARG A C 1
ATOM 2514 O O . ARG A 1 315 ? 5.053 -6.770 -11.837 1.00 71.06 315 ARG A O 1
ATOM 2521 N N . HIS A 1 316 ? 4.015 -6.046 -9.995 1.00 82.19 316 HIS A N 1
ATOM 2522 C CA . HIS A 1 316 ? 3.098 -5.153 -10.701 1.00 82.19 316 HIS A CA 1
ATOM 2523 C C . HIS A 1 316 ? 3.206 -3.716 -10.215 1.00 82.19 316 HIS A C 1
ATOM 2525 O O . HIS A 1 316 ? 3.524 -3.449 -9.052 1.00 82.19 316 HIS A O 1
ATOM 2531 N N . MET A 1 317 ? 2.875 -2.803 -11.128 1.00 86.69 317 MET A N 1
ATOM 2532 C CA . MET A 1 317 ? 2.714 -1.395 -10.812 1.00 86.69 317 MET A CA 1
ATOM 2533 C C . MET A 1 317 ? 1.591 -1.224 -9.784 1.00 86.69 317 MET A C 1
ATOM 2535 O O . MET A 1 317 ? 0.587 -1.942 -9.806 1.00 86.69 317 MET A O 1
ATOM 2539 N N . CYS A 1 318 ? 1.764 -0.266 -8.882 1.00 88.31 318 CYS A N 1
ATOM 2540 C CA . CYS A 1 318 ? 0.820 0.029 -7.817 1.00 88.31 318 CYS A CA 1
ATOM 2541 C C . CYS A 1 318 ? 0.096 1.348 -8.099 1.00 88.31 318 CYS A C 1
ATOM 2543 O O . CYS A 1 318 ? 0.732 2.358 -8.389 1.00 88.31 318 CYS A O 1
ATOM 2545 N N . LEU A 1 319 ? -1.226 1.351 -7.965 1.00 90.88 319 LEU A N 1
ATOM 2546 C CA . LEU A 1 319 ? -2.050 2.554 -7.937 1.00 90.88 319 LEU A CA 1
ATOM 2547 C C . LEU A 1 319 ? -2.668 2.701 -6.546 1.00 90.88 319 LEU A C 1
ATOM 2549 O O . LEU A 1 319 ? -3.308 1.780 -6.048 1.00 90.88 319 LEU A O 1
ATOM 2553 N N . ILE A 1 320 ? -2.488 3.862 -5.935 1.00 90.06 320 ILE A N 1
ATOM 2554 C CA . ILE A 1 320 ? -2.985 4.210 -4.608 1.00 90.06 320 ILE A CA 1
ATOM 2555 C C . ILE A 1 320 ? -4.002 5.335 -4.768 1.00 90.06 320 ILE A C 1
ATOM 2557 O O . ILE A 1 320 ? -3.695 6.357 -5.379 1.00 90.06 320 ILE A O 1
ATOM 2561 N N . LEU A 1 321 ? -5.199 5.156 -4.214 1.00 89.25 321 LEU A N 1
ATOM 2562 C CA . LEU A 1 321 ? -6.171 6.233 -4.032 1.00 89.25 321 LEU A CA 1
ATOM 2563 C C . LEU A 1 321 ? -6.080 6.691 -2.583 1.00 89.25 321 LEU A C 1
ATOM 2565 O O . LEU A 1 321 ? -6.297 5.886 -1.676 1.00 89.25 321 LEU A O 1
ATOM 2569 N N . SER A 1 322 ? -5.718 7.950 -2.366 1.00 86.06 322 SER A N 1
ATOM 2570 C CA . SER A 1 322 ? -5.401 8.452 -1.034 1.00 86.06 322 SER A CA 1
ATOM 2571 C C . SER A 1 322 ? -6.066 9.786 -0.758 1.00 86.06 322 SER A C 1
ATOM 2573 O O . SER A 1 322 ? -6.172 10.626 -1.648 1.00 86.06 322 SER A O 1
ATOM 2575 N N . ASP A 1 323 ? -6.501 9.965 0.481 1.00 81.62 323 ASP A N 1
ATOM 2576 C CA . ASP A 1 323 ? -7.066 11.217 0.945 1.00 81.62 323 ASP A CA 1
ATOM 2577 C C . ASP A 1 323 ? -6.059 12.355 0.789 1.00 81.62 323 ASP A C 1
ATOM 2579 O O . ASP A 1 323 ? -4.908 12.259 1.231 1.00 81.62 323 ASP A O 1
ATOM 2583 N N . LYS A 1 324 ? -6.493 13.434 0.142 1.00 77.94 324 LYS A N 1
ATOM 2584 C CA . LYS A 1 324 ? -5.624 14.577 -0.139 1.00 77.94 324 LYS A CA 1
ATOM 2585 C C . LYS A 1 324 ? -5.220 15.354 1.121 1.00 77.94 324 LYS A C 1
ATOM 2587 O O . LYS A 1 324 ? -4.200 16.036 1.082 1.00 77.94 324 LYS A O 1
ATOM 2592 N N . ASN A 1 325 ? -6.010 15.280 2.196 1.00 74.44 325 ASN A N 1
ATOM 2593 C CA . ASN A 1 325 ? -5.802 16.048 3.423 1.00 74.44 325 ASN A CA 1
ATOM 2594 C C . ASN A 1 325 ? -5.068 15.218 4.477 1.00 74.44 325 ASN A C 1
ATOM 2596 O O . ASN A 1 325 ? -4.125 15.701 5.094 1.00 74.44 325 ASN A O 1
ATOM 2600 N N . THR A 1 326 ? -5.502 13.974 4.687 1.00 71.81 326 THR A N 1
ATOM 2601 C CA . THR A 1 326 ? -5.004 13.129 5.785 1.00 71.81 326 THR A CA 1
ATOM 2602 C C . THR A 1 326 ? -3.962 12.109 5.337 1.00 71.81 326 THR A C 1
ATOM 2604 O O . THR A 1 326 ? -3.301 11.486 6.164 1.00 71.81 326 THR A O 1
ATOM 2607 N N . GLY A 1 327 ? -3.818 11.884 4.028 1.00 75.62 327 GLY A N 1
ATOM 2608 C CA . GLY A 1 327 ? -2.935 10.852 3.493 1.00 75.62 327 GLY A CA 1
ATOM 2609 C C . GLY A 1 327 ? -3.400 9.421 3.778 1.00 75.62 327 GLY A C 1
ATOM 2610 O O . GLY A 1 327 ? -2.639 8.489 3.506 1.00 75.62 327 GLY A O 1
ATOM 2611 N N . TYR A 1 328 ? -4.628 9.227 4.280 1.00 79.50 328 TYR A N 1
ATOM 2612 C CA . TYR A 1 328 ? -5.265 7.912 4.384 1.00 79.50 328 TYR A CA 1
ATOM 2613 C C . TYR A 1 328 ? -5.253 7.201 3.027 1.00 79.50 328 TYR A C 1
ATOM 2615 O O . TYR A 1 328 ? -5.427 7.856 1.998 1.00 79.50 328 TYR A O 1
ATOM 2623 N N . ILE A 1 329 ? -5.098 5.879 2.983 1.00 84.19 329 ILE A N 1
ATOM 2624 C CA . ILE A 1 329 ? -5.189 5.118 1.729 1.00 84.19 329 ILE A CA 1
ATOM 2625 C C . ILE A 1 329 ? -6.539 4.405 1.625 1.00 84.19 329 ILE A C 1
ATOM 2627 O O . ILE A 1 329 ? -6.742 3.353 2.216 1.00 84.19 329 ILE A O 1
ATOM 2631 N N . TYR A 1 330 ? -7.446 4.932 0.800 1.00 81.94 330 TYR A N 1
ATOM 2632 C CA . TYR A 1 330 ? -8.760 4.325 0.555 1.00 81.94 330 TYR A CA 1
ATOM 2633 C C . TYR A 1 330 ? -8.681 3.011 -0.225 1.00 81.94 330 TYR A C 1
ATOM 2635 O O . TYR A 1 330 ? -9.534 2.138 -0.080 1.00 81.94 330 TYR A O 1
ATOM 2643 N N . SER A 1 331 ? -7.707 2.888 -1.130 1.00 85.56 331 SER A N 1
ATOM 2644 C CA . SER A 1 331 ? -7.557 1.684 -1.942 1.00 85.56 331 SER A CA 1
ATOM 2645 C C . SER A 1 331 ? -6.154 1.554 -2.512 1.00 85.56 331 SER A C 1
ATOM 2647 O O . SER A 1 331 ? -5.570 2.527 -2.993 1.00 85.56 331 SER A O 1
ATOM 2649 N N . VAL A 1 332 ? -5.658 0.318 -2.521 1.00 87.25 332 VAL A N 1
ATOM 2650 C CA . VAL A 1 332 ? -4.442 -0.080 -3.228 1.00 87.25 332 VAL A CA 1
ATOM 2651 C C . VAL A 1 332 ? -4.817 -1.040 -4.352 1.00 87.25 332 VAL A C 1
ATOM 2653 O O . VAL A 1 332 ? -5.505 -2.036 -4.137 1.00 87.25 332 VAL A O 1
ATOM 2656 N N . LYS A 1 333 ? -4.364 -0.741 -5.568 1.00 88.06 333 LYS A N 1
ATOM 2657 C CA . LYS A 1 333 ? -4.695 -1.480 -6.787 1.00 88.06 333 LYS A CA 1
ATOM 2658 C C . LYS A 1 333 ? -3.434 -1.934 -7.502 1.00 88.06 333 LYS A C 1
ATOM 2660 O O . LYS A 1 333 ? -2.487 -1.166 -7.663 1.00 88.06 333 LYS A O 1
ATOM 2665 N N . LYS A 1 334 ? -3.457 -3.172 -7.999 1.00 88.62 334 LYS A N 1
ATOM 2666 C CA . LYS A 1 334 ? -2.428 -3.683 -8.909 1.00 88.62 334 LYS A CA 1
ATOM 2667 C C . LYS A 1 334 ? -2.772 -3.323 -10.350 1.00 88.62 334 LYS A C 1
ATOM 2669 O O . LYS A 1 334 ? -3.881 -3.591 -10.812 1.00 88.62 334 LYS A O 1
ATOM 2674 N N . ILE A 1 335 ? -1.800 -2.779 -11.069 1.00 88.62 335 ILE A N 1
ATOM 2675 C CA . ILE A 1 335 ? -1.883 -2.571 -12.509 1.00 88.62 335 ILE A CA 1
ATOM 2676 C C . ILE A 1 335 ? -0.920 -3.554 -13.183 1.00 88.62 335 ILE A C 1
ATOM 2678 O O . ILE A 1 335 ? 0.299 -3.423 -13.027 1.00 88.62 335 ILE A O 1
ATOM 2682 N N . PRO A 1 336 ? -1.445 -4.562 -13.907 1.00 82.94 336 PRO A N 1
ATOM 2683 C CA . PRO A 1 336 ? -0.614 -5.495 -14.648 1.00 82.94 336 PRO A CA 1
ATOM 2684 C C . PRO A 1 336 ? 0.239 -4.756 -15.678 1.00 82.94 336 PRO A C 1
ATOM 2686 O O . PRO A 1 336 ? -0.269 -3.954 -16.459 1.00 82.94 336 PRO A O 1
ATOM 2689 N N . VAL A 1 337 ? 1.529 -5.064 -15.684 1.00 75.50 337 VAL A N 1
ATOM 2690 C CA . VAL A 1 337 ? 2.507 -4.598 -16.668 1.00 75.50 337 VAL A CA 1
ATOM 2691 C C . VAL A 1 337 ? 3.253 -5.821 -17.195 1.00 75.50 337 VAL A C 1
ATOM 2693 O O . VAL A 1 337 ? 3.443 -6.795 -16.461 1.00 75.50 337 VAL A O 1
ATOM 2696 N N . SER A 1 338 ? 3.606 -5.808 -18.478 1.00 64.00 338 SER A N 1
ATOM 2697 C CA . SER A 1 338 ? 4.398 -6.869 -19.104 1.00 64.00 338 SER A CA 1
ATOM 2698 C C . SER A 1 338 ? 5.809 -6.873 -18.519 1.00 64.00 338 SER A C 1
ATOM 2700 O O . SER A 1 338 ? 6.420 -5.814 -18.392 1.00 64.00 338 SER A O 1
ATOM 2702 N N . GLY A 1 339 ? 6.322 -8.055 -18.170 1.00 52.16 339 GLY A N 1
ATOM 2703 C CA . GLY A 1 339 ? 7.662 -8.182 -17.598 1.00 52.16 339 GLY A CA 1
ATOM 2704 C C . GLY A 1 339 ? 8.731 -7.606 -18.529 1.00 52.16 339 GLY A C 1
ATOM 2705 O O . GLY A 1 339 ? 8.728 -7.908 -19.719 1.00 52.16 339 GLY A O 1
ATOM 2706 N N . GLY A 1 340 ? 9.626 -6.788 -17.976 1.00 54.41 340 GLY A N 1
ATOM 2707 C CA . GLY A 1 340 ? 10.719 -6.137 -18.702 1.00 54.41 340 GLY A CA 1
ATOM 2708 C C . GLY A 1 340 ? 10.470 -4.667 -19.051 1.00 54.41 340 GLY A C 1
ATOM 2709 O O . GLY A 1 340 ? 11.364 -4.033 -19.596 1.00 54.41 340 GLY A O 1
ATOM 2710 N N . SER A 1 341 ? 9.305 -4.095 -18.715 1.00 61.34 341 SER A N 1
ATOM 2711 C CA . SER A 1 341 ? 9.011 -2.683 -19.018 1.00 61.34 341 SER A CA 1
ATOM 2712 C C . SER A 1 341 ? 9.650 -1.692 -18.035 1.00 61.34 341 SER A C 1
ATOM 2714 O O . SER A 1 341 ? 9.559 -0.484 -18.231 1.00 61.34 341 SER A O 1
ATOM 2716 N N . GLY A 1 342 ? 10.231 -2.165 -16.926 1.00 68.31 342 GLY A N 1
ATOM 2717 C CA . GLY A 1 342 ? 10.792 -1.305 -15.875 1.00 68.31 342 GLY A CA 1
ATOM 2718 C C . GLY A 1 342 ? 9.740 -0.544 -15.052 1.00 68.31 342 GLY A C 1
ATOM 2719 O O . GLY A 1 342 ? 10.097 0.289 -14.209 1.00 68.31 342 GLY A O 1
ATOM 2720 N N . LEU A 1 343 ? 8.448 -0.831 -15.271 1.00 78.25 343 LEU A N 1
ATOM 2721 C CA . LEU A 1 343 ? 7.304 -0.190 -14.609 1.00 78.25 343 LEU A CA 1
ATOM 2722 C C . LEU A 1 343 ? 6.751 -1.012 -13.432 1.00 78.25 343 LEU A C 1
ATOM 2724 O O . LEU A 1 343 ? 5.913 -0.531 -12.677 1.00 78.25 343 LEU A O 1
ATOM 2728 N N . GLU A 1 344 ? 7.234 -2.237 -13.217 1.00 81.25 344 GLU A N 1
ATOM 2729 C CA . GLU A 1 344 ? 6.748 -3.185 -12.200 1.00 81.25 344 GLU A CA 1
ATOM 2730 C C . GLU A 1 344 ? 6.879 -2.658 -10.766 1.00 81.25 344 GLU A C 1
ATOM 2732 O O . GLU A 1 344 ? 6.214 -3.128 -9.842 1.00 81.25 344 GLU A O 1
ATOM 2737 N N . ARG A 1 345 ? 7.779 -1.698 -10.557 1.00 80.12 345 ARG A N 1
ATOM 2738 C CA . ARG A 1 345 ? 8.023 -1.072 -9.255 1.00 80.12 345 ARG A CA 1
ATOM 2739 C C . ARG A 1 345 ? 7.392 0.306 -9.133 1.00 80.12 345 ARG A C 1
ATOM 2741 O O . ARG A 1 345 ? 7.460 0.876 -8.049 1.00 80.12 345 ARG A O 1
ATOM 2748 N N . VAL A 1 346 ? 6.797 0.835 -10.202 1.00 84.25 346 VAL A N 1
ATOM 2749 C CA . VAL A 1 346 ? 6.192 2.168 -10.192 1.00 84.25 346 VAL A CA 1
ATOM 2750 C C . VAL A 1 346 ? 4.998 2.184 -9.243 1.00 84.25 346 VAL A C 1
ATOM 2752 O O . VAL A 1 346 ? 4.213 1.235 -9.170 1.00 84.25 346 VAL A O 1
ATOM 2755 N N . VAL A 1 347 ? 4.885 3.275 -8.497 1.00 86.69 347 VAL A N 1
ATOM 2756 C CA . VAL A 1 347 ? 3.739 3.597 -7.659 1.00 86.69 347 VAL A CA 1
ATOM 2757 C C . VAL A 1 347 ? 3.189 4.931 -8.125 1.00 86.69 347 VAL A C 1
ATOM 2759 O O . VAL A 1 347 ? 3.915 5.922 -8.187 1.00 86.69 347 VAL A O 1
ATOM 2762 N N . VAL A 1 348 ? 1.897 4.950 -8.423 1.00 89.19 348 VAL A N 1
ATOM 2763 C CA . VAL A 1 348 ? 1.128 6.166 -8.665 1.00 89.19 348 VAL A CA 1
ATOM 2764 C C . VAL A 1 348 ? 0.175 6.360 -7.492 1.00 89.19 348 VAL A C 1
ATOM 2766 O O . VAL A 1 348 ? -0.638 5.484 -7.215 1.00 89.19 348 VAL A O 1
ATOM 2769 N N . LYS A 1 349 ? 0.252 7.495 -6.804 1.00 89.31 349 LYS A N 1
ATOM 2770 C CA . LYS A 1 349 ? -0.700 7.921 -5.774 1.00 89.31 349 LYS A CA 1
ATOM 2771 C C . LYS A 1 349 ? -1.559 9.042 -6.348 1.00 89.31 349 LYS A C 1
ATOM 2773 O O . LYS A 1 349 ? -1.0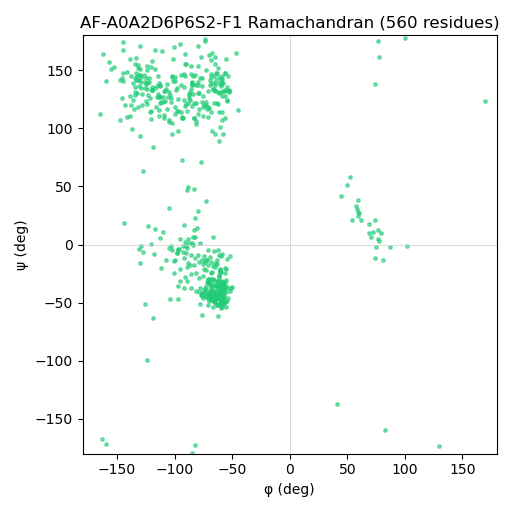31 10.091 -6.694 1.00 89.31 349 LYS A O 1
ATOM 2778 N N . ILE A 1 350 ? -2.863 8.819 -6.463 1.00 91.00 350 ILE A N 1
ATOM 2779 C CA . ILE A 1 350 ? -3.847 9.837 -6.844 1.00 91.00 350 ILE A CA 1
ATOM 2780 C C . ILE A 1 350 ? -4.475 10.375 -5.559 1.00 91.00 350 ILE A C 1
ATOM 2782 O O . ILE A 1 350 ? -4.994 9.595 -4.754 1.00 91.00 350 ILE A O 1
ATOM 2786 N N . ASN A 1 351 ? -4.418 11.692 -5.376 1.00 87.69 351 ASN A N 1
ATOM 2787 C CA . ASN A 1 351 ? -5.012 12.363 -4.226 1.00 87.69 351 ASN A CA 1
ATOM 2788 C C . ASN A 1 351 ? -6.477 12.693 -4.529 1.00 87.69 351 ASN A C 1
ATOM 2790 O O . ASN A 1 351 ? -6.786 13.267 -5.577 1.00 87.69 351 ASN A O 1
ATOM 2794 N N . VAL A 1 352 ? -7.371 12.316 -3.622 1.00 86.44 352 VAL A N 1
ATOM 2795 C CA . VAL A 1 352 ? -8.826 12.374 -3.808 1.00 86.44 352 VAL A CA 1
ATOM 2796 C C . VAL A 1 352 ? -9.524 12.870 -2.547 1.00 86.44 352 VAL A C 1
ATOM 2798 O O . VAL A 1 352 ? -8.970 12.766 -1.452 1.00 86.44 352 VAL A O 1
ATOM 2801 N N . ASP A 1 353 ? -10.749 13.367 -2.700 1.00 81.25 353 ASP A N 1
ATOM 2802 C CA . ASP A 1 353 ? -11.708 13.466 -1.596 1.00 81.25 353 ASP A CA 1
ATOM 2803 C C . ASP A 1 353 ? -12.550 12.187 -1.518 1.00 81.25 353 ASP A C 1
ATOM 2805 O O . ASP A 1 353 ? -12.772 11.515 -2.529 1.00 81.25 353 ASP A O 1
ATOM 2809 N N . LYS A 1 354 ? -13.108 11.862 -0.345 1.00 74.19 354 LYS A N 1
ATOM 2810 C CA . LYS A 1 354 ? -13.993 10.689 -0.222 1.00 74.19 354 LYS A CA 1
ATOM 2811 C C . LYS A 1 354 ? -15.209 10.759 -1.156 1.00 74.19 354 LYS A C 1
ATOM 2813 O O . LYS A 1 354 ? -15.657 9.738 -1.674 1.00 74.19 354 LYS A O 1
ATOM 2818 N N . THR A 1 355 ? -15.726 11.959 -1.414 1.00 78.00 355 THR A N 1
ATOM 2819 C CA . THR A 1 355 ? -16.852 12.195 -2.338 1.00 78.00 355 THR A CA 1
ATOM 2820 C C . THR A 1 355 ? -16.521 11.845 -3.793 1.00 78.00 355 THR A C 1
ATOM 2822 O O . THR A 1 355 ? -17.428 11.649 -4.606 1.00 78.00 355 THR A O 1
ATOM 2825 N N . ASP A 1 356 ? -15.238 11.693 -4.121 1.00 85.00 356 ASP A N 1
ATOM 2826 C CA . ASP A 1 356 ? -14.758 11.290 -5.441 1.00 85.00 356 ASP A CA 1
ATOM 2827 C C . ASP A 1 356 ? -14.757 9.776 -5.627 1.00 85.00 356 ASP A C 1
ATOM 2829 O O . ASP A 1 356 ? -14.356 9.294 -6.686 1.00 85.00 356 ASP A O 1
ATOM 2833 N N . LEU A 1 357 ? -15.169 9.015 -4.613 1.00 84.69 357 LEU A N 1
ATOM 2834 C CA . LEU A 1 357 ? -15.034 7.571 -4.587 1.00 84.69 357 LEU A CA 1
ATOM 2835 C C . LEU A 1 357 ? -16.381 6.852 -4.553 1.00 84.69 357 LEU A C 1
ATOM 2837 O O . LEU A 1 357 ? -17.398 7.317 -4.037 1.00 84.69 357 LEU A O 1
ATOM 2841 N N . GLU A 1 358 ? -16.377 5.657 -5.119 1.00 83.94 358 GLU A N 1
ATOM 2842 C CA . GLU A 1 358 ? -17.348 4.609 -4.849 1.00 83.94 358 GLU A CA 1
ATOM 2843 C C . GLU A 1 358 ? -16.606 3.436 -4.209 1.00 83.94 358 GLU A C 1
ATOM 2845 O O . GLU A 1 358 ? -15.687 2.880 -4.811 1.00 83.94 358 GLU A O 1
ATOM 2850 N N . THR A 1 359 ? -16.973 3.083 -2.982 1.00 76.06 359 THR A N 1
ATOM 2851 C CA . THR A 1 359 ? -16.317 2.034 -2.197 1.00 76.06 359 THR A CA 1
ATOM 2852 C C . THR A 1 359 ? -17.091 0.721 -2.277 1.00 76.06 359 THR A C 1
ATOM 2854 O O . THR A 1 359 ? -18.301 0.699 -2.077 1.00 76.06 359 THR A O 1
ATOM 2857 N N . ASP A 1 360 ? -16.382 -0.379 -2.516 1.00 75.31 360 ASP A N 1
ATOM 2858 C CA . ASP A 1 360 ? -16.862 -1.752 -2.345 1.00 75.31 360 ASP A CA 1
ATOM 2859 C C . ASP A 1 360 ? -16.223 -2.307 -1.067 1.00 75.31 360 ASP A C 1
ATOM 2861 O O . ASP A 1 360 ? -15.021 -2.597 -1.022 1.00 75.31 360 ASP A O 1
ATOM 2865 N N . THR A 1 361 ? -17.035 -2.392 -0.015 1.00 68.12 361 THR A N 1
ATOM 2866 C CA . THR A 1 361 ? -16.614 -2.764 1.339 1.00 68.12 361 THR A CA 1
ATOM 2867 C C . THR A 1 361 ? -16.199 -4.221 1.444 1.00 68.12 361 THR A C 1
ATOM 2869 O O . THR A 1 361 ? -15.176 -4.515 2.053 1.00 68.12 361 THR A O 1
ATOM 2872 N N . ALA A 1 362 ? -16.920 -5.124 0.777 1.00 67.44 362 ALA A N 1
ATOM 2873 C CA . ALA A 1 362 ? -16.621 -6.552 0.777 1.00 67.44 362 ALA A CA 1
ATOM 2874 C C . ALA A 1 362 ? -15.247 -6.853 0.163 1.00 67.44 362 ALA A C 1
ATOM 2876 O O . ALA A 1 362 ? -14.576 -7.797 0.568 1.00 67.44 362 ALA A O 1
ATOM 2877 N N . LYS A 1 363 ? -14.817 -6.050 -0.819 1.00 70.50 363 LYS A N 1
ATOM 2878 C CA . LYS A 1 363 ? -13.525 -6.234 -1.496 1.00 70.50 363 LYS A CA 1
ATOM 2879 C C . LYS A 1 363 ? -12.406 -5.345 -0.956 1.00 70.50 363 LYS A C 1
ATOM 2881 O O . LYS A 1 363 ? -11.275 -5.489 -1.413 1.00 70.50 363 LYS A O 1
ATOM 2886 N N . GLY A 1 364 ? -12.704 -4.401 -0.061 1.00 71.81 364 GLY A N 1
ATOM 2887 C CA . GLY A 1 364 ? -11.734 -3.394 0.385 1.00 71.81 364 GLY A CA 1
ATOM 2888 C C . GLY A 1 364 ? -11.198 -2.543 -0.767 1.00 71.81 364 GLY A C 1
ATOM 2889 O O . GLY A 1 364 ? -10.006 -2.244 -0.833 1.00 71.81 364 GLY A O 1
ATOM 2890 N N . THR A 1 365 ? -12.055 -2.198 -1.734 1.00 78.50 365 THR A N 1
ATOM 2891 C CA . THR A 1 365 ? -11.641 -1.431 -2.920 1.00 78.50 365 THR A CA 1
ATOM 2892 C C . THR A 1 365 ? -12.449 -0.155 -3.084 1.00 78.50 365 THR A C 1
ATOM 2894 O O . THR A 1 365 ? -13.598 -0.078 -2.662 1.00 78.50 365 THR A O 1
ATOM 2897 N N . ALA A 1 366 ? -11.859 0.847 -3.733 1.00 83.94 366 ALA A N 1
ATOM 2898 C CA . ALA A 1 366 ? -12.545 2.082 -4.097 1.00 83.94 366 ALA A CA 1
ATOM 2899 C C . ALA A 1 366 ? -12.305 2.411 -5.572 1.00 83.94 366 ALA A C 1
ATOM 2901 O O . ALA A 1 366 ? -11.205 2.214 -6.084 1.00 83.94 366 ALA A O 1
ATOM 2902 N N . ASN A 1 367 ? -13.314 2.914 -6.273 1.00 88.75 367 ASN A N 1
ATOM 2903 C CA . ASN A 1 367 ? -13.227 3.369 -7.659 1.00 88.75 367 ASN A CA 1
ATOM 2904 C C . ASN A 1 367 ? -13.456 4.875 -7.737 1.00 88.75 367 ASN A C 1
ATOM 2906 O O . ASN A 1 367 ? -14.255 5.418 -6.984 1.00 88.75 367 ASN A O 1
ATOM 2910 N N . LEU A 1 368 ? -12.757 5.542 -8.658 1.00 91.75 368 LEU A N 1
ATOM 2911 C CA . LEU A 1 368 ? -12.950 6.971 -8.899 1.00 91.75 368 LEU A CA 1
ATOM 2912 C C . LEU A 1 368 ? -14.314 7.222 -9.543 1.00 91.75 368 LEU A C 1
ATOM 2914 O O . LEU A 1 368 ? -14.718 6.486 -10.441 1.00 91.75 368 LEU A O 1
ATOM 2918 N N . ARG A 1 369 ? -14.979 8.303 -9.151 1.00 90.56 369 ARG A N 1
ATOM 2919 C CA . ARG A 1 369 ? -16.154 8.856 -9.822 1.00 90.56 369 ARG A CA 1
ATOM 2920 C C . ARG A 1 369 ? -15.729 9.945 -10.805 1.00 90.56 369 ARG A C 1
ATOM 2922 O O . ARG A 1 369 ? -14.893 10.793 -10.498 1.00 90.56 369 ARG A O 1
ATOM 2929 N N . GLY A 1 370 ? -16.334 9.937 -11.989 1.00 88.31 370 GLY A N 1
ATOM 2930 C CA . GLY A 1 370 ? -16.236 11.049 -12.934 1.00 88.31 370 GLY A CA 1
ATOM 2931 C C . GLY A 1 370 ? -17.070 12.255 -12.490 1.00 88.31 370 GLY A C 1
ATOM 2932 O O . GLY A 1 370 ? -17.830 12.190 -11.523 1.00 88.31 370 GLY A O 1
ATOM 2933 N N . ALA A 1 371 ? -16.999 13.353 -13.245 1.00 87.88 371 ALA A N 1
ATOM 2934 C CA . ALA A 1 371 ? -17.774 14.570 -12.977 1.00 87.88 371 ALA A CA 1
ATOM 2935 C C . ALA A 1 371 ? -19.300 14.349 -13.009 1.00 87.88 371 ALA A C 1
ATOM 2937 O O . ALA A 1 371 ? -20.054 15.091 -12.391 1.00 87.88 371 ALA A O 1
ATOM 2938 N N . ASN A 1 372 ? -19.762 13.303 -13.699 1.00 85.88 372 ASN A N 1
ATOM 2939 C CA . ASN A 1 372 ? -21.168 12.894 -13.743 1.00 85.88 372 ASN A CA 1
ATOM 2940 C C . ASN A 1 372 ? -21.604 12.032 -12.537 1.00 85.88 372 ASN A C 1
ATOM 2942 O O . ASN A 1 372 ? -22.700 11.473 -12.559 1.00 85.88 372 ASN A O 1
ATOM 2946 N N . GLY A 1 373 ? -20.737 11.851 -11.536 1.00 81.88 373 GLY A N 1
ATOM 2947 C CA . GLY A 1 373 ? -20.987 11.038 -10.346 1.00 81.88 373 GLY A CA 1
ATOM 2948 C C . GLY A 1 373 ? -20.933 9.523 -10.570 1.00 81.88 373 GLY A C 1
ATOM 2949 O O . GLY A 1 373 ? -21.076 8.773 -9.605 1.00 81.88 373 GLY A O 1
ATOM 2950 N N . LYS A 1 374 ? -20.716 9.048 -11.805 1.00 89.12 374 LYS A N 1
ATOM 2951 C CA . LYS A 1 374 ? -20.627 7.615 -12.125 1.00 89.12 374 LYS A CA 1
ATOM 2952 C C . LYS A 1 374 ? -19.214 7.083 -11.917 1.00 89.12 374 LYS A C 1
ATOM 2954 O O . LYS A 1 374 ? -18.235 7.778 -12.185 1.00 89.12 374 LYS A O 1
ATOM 2959 N N . SER A 1 375 ? -19.134 5.822 -11.503 1.00 90.75 375 SER A N 1
ATOM 2960 C CA . SER A 1 375 ? -17.884 5.074 -11.359 1.00 90.75 375 SER A CA 1
ATOM 2961 C C . SER A 1 375 ? -17.117 4.972 -12.674 1.00 90.75 375 SER A C 1
ATOM 2963 O O . SER A 1 375 ? -17.690 4.671 -13.725 1.00 90.75 375 SER A O 1
ATOM 2965 N N . ILE A 1 376 ? -15.809 5.183 -12.612 1.00 91.75 376 ILE A N 1
ATOM 2966 C CA . ILE A 1 376 ? -14.881 4.954 -13.712 1.00 91.75 376 ILE A CA 1
ATOM 2967 C C . ILE A 1 376 ? -14.453 3.490 -13.669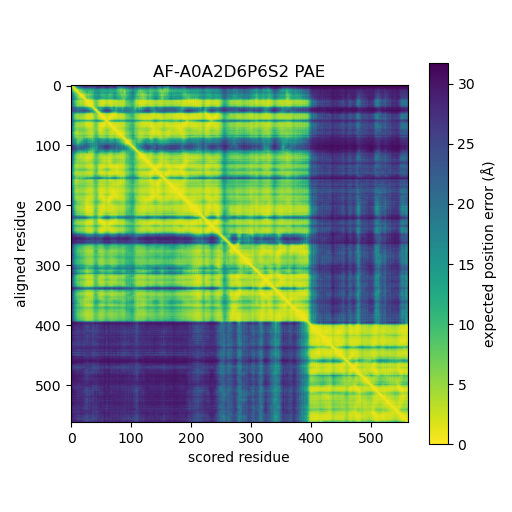 1.00 91.75 376 ILE A C 1
ATOM 2969 O O . ILE A 1 376 ? -13.920 3.003 -12.671 1.00 91.75 376 ILE A O 1
ATOM 2973 N N . ALA A 1 377 ? -14.651 2.792 -14.786 1.00 90.06 377 ALA A N 1
ATOM 2974 C CA . ALA A 1 377 ? -14.277 1.392 -14.905 1.00 90.06 377 ALA A CA 1
ATOM 2975 C C . ALA A 1 377 ? -12.767 1.182 -14.679 1.00 90.06 377 ALA A C 1
ATOM 2977 O O . ALA A 1 377 ? -11.924 1.924 -15.190 1.00 90.06 377 ALA A O 1
ATOM 2978 N N . MET A 1 378 ? -12.426 0.128 -13.935 1.00 87.81 378 MET A N 1
ATOM 2979 C CA . MET A 1 378 ? -11.059 -0.167 -13.491 1.00 87.81 378 MET A CA 1
ATOM 2980 C C . MET A 1 378 ? -10.060 -0.288 -14.652 1.00 87.81 378 MET A C 1
ATOM 2982 O O . MET A 1 378 ? -8.964 0.258 -14.596 1.00 87.81 378 MET A O 1
ATOM 2986 N N . ASN A 1 379 ? -10.447 -0.979 -15.724 1.00 87.38 379 ASN A N 1
ATOM 2987 C CA . ASN A 1 379 ? -9.623 -1.158 -16.920 1.00 87.38 379 ASN A CA 1
ATOM 2988 C C . ASN A 1 379 ? -9.317 0.171 -17.626 1.00 87.38 379 ASN A C 1
ATOM 2990 O O . ASN A 1 379 ? -8.213 0.345 -18.137 1.00 87.38 379 ASN A O 1
ATOM 2994 N N . VAL A 1 380 ? -10.272 1.107 -17.627 1.00 90.75 380 VAL A N 1
ATOM 2995 C CA . VAL A 1 380 ? -10.066 2.460 -18.155 1.00 90.75 380 VAL A CA 1
ATOM 2996 C C . VAL A 1 380 ? -9.060 3.183 -17.271 1.00 90.75 380 VAL A C 1
ATOM 2998 O O . VAL A 1 380 ? -8.021 3.594 -17.770 1.00 90.75 380 VAL A O 1
ATOM 3001 N N . LEU A 1 381 ? -9.293 3.240 -15.956 1.00 91.31 381 LEU A N 1
ATOM 3002 C CA . LEU A 1 381 ? -8.369 3.881 -15.015 1.00 91.31 381 LEU A CA 1
ATOM 3003 C C . LEU A 1 381 ? -6.937 3.339 -15.142 1.00 91.31 381 LEU A C 1
ATOM 3005 O O . LEU A 1 381 ? -5.991 4.115 -15.225 1.00 91.31 381 LEU A O 1
ATOM 3009 N N . HIS A 1 382 ? -6.773 2.016 -15.215 1.00 91.00 382 HIS A N 1
ATOM 3010 C CA . HIS A 1 382 ? -5.467 1.378 -15.381 1.00 91.00 382 HIS A CA 1
ATOM 3011 C C . HIS A 1 382 ? -4.771 1.815 -16.674 1.00 91.00 382 HIS A C 1
ATOM 3013 O O . HIS A 1 382 ? -3.597 2.181 -16.641 1.00 91.00 382 HIS A O 1
ATOM 3019 N N . ARG A 1 383 ? -5.489 1.796 -17.805 1.00 87.56 383 ARG A N 1
ATOM 3020 C CA . ARG A 1 383 ? -4.954 2.208 -19.109 1.00 87.56 383 ARG A CA 1
ATOM 3021 C C . ARG A 1 383 ? -4.524 3.669 -19.100 1.00 87.56 383 ARG A C 1
ATOM 3023 O O . ARG A 1 383 ? -3.440 3.975 -19.590 1.00 87.56 383 ARG A O 1
ATOM 3030 N N . GLU A 1 384 ? -5.356 4.553 -18.561 1.00 89.88 384 GLU A N 1
ATOM 3031 C CA . GLU A 1 384 ? -5.069 5.986 -18.548 1.00 89.88 384 GLU A CA 1
ATOM 3032 C C . GLU A 1 384 ? -3.882 6.313 -17.628 1.00 89.88 384 GLU A C 1
ATOM 3034 O O . GLU A 1 384 ? -2.977 7.035 -18.035 1.00 89.88 384 GLU A O 1
ATOM 3039 N N . VAL A 1 385 ? -3.819 5.715 -16.431 1.00 90.38 385 VAL A N 1
ATOM 3040 C CA . VAL A 1 385 ? -2.679 5.878 -15.509 1.00 90.38 385 VAL A CA 1
ATOM 3041 C C . VAL A 1 385 ? -1.384 5.367 -16.142 1.00 90.38 385 VAL A C 1
ATOM 3043 O O . VAL A 1 385 ? -0.354 6.034 -16.064 1.00 90.38 385 VAL A O 1
ATOM 3046 N N . LEU A 1 386 ? -1.417 4.209 -16.809 1.00 87.75 386 LEU A N 1
ATOM 3047 C CA . LEU A 1 386 ? -0.251 3.710 -17.539 1.00 87.75 386 LEU A CA 1
ATOM 3048 C C . LEU A 1 386 ? 0.179 4.683 -18.640 1.00 87.75 386 LEU A C 1
ATOM 3050 O O . LEU A 1 386 ? 1.343 5.063 -18.697 1.00 87.75 386 LEU A O 1
ATOM 3054 N N . THR A 1 387 ? -0.755 5.090 -19.497 1.00 83.25 387 THR A N 1
ATOM 3055 C CA . THR A 1 387 ? -0.465 5.839 -20.729 1.00 83.25 387 THR A CA 1
ATOM 3056 C C . THR A 1 387 ? -0.054 7.283 -20.462 1.00 83.25 387 THR A C 1
ATOM 3058 O O . THR A 1 387 ? 0.837 7.789 -21.135 1.00 83.25 387 THR A O 1
ATOM 3061 N N . HIS A 1 388 ? -0.678 7.942 -19.485 1.00 84.00 388 HIS A N 1
ATOM 3062 C CA . HIS A 1 388 ? -0.531 9.385 -19.274 1.00 84.00 388 HIS A CA 1
ATOM 3063 C C . HIS A 1 388 ? 0.293 9.760 -18.045 1.00 84.00 388 HIS A C 1
ATOM 3065 O O . HIS A 1 388 ? 0.688 10.914 -17.928 1.00 84.00 388 HIS A O 1
ATOM 3071 N N . ILE A 1 389 ? 0.562 8.814 -17.140 1.00 87.31 389 ILE A N 1
ATOM 3072 C CA . ILE A 1 389 ? 1.346 9.079 -15.927 1.00 87.31 389 ILE A CA 1
ATOM 3073 C C . ILE A 1 389 ? 2.615 8.228 -15.920 1.00 87.31 389 ILE A C 1
ATOM 3075 O O . ILE A 1 389 ? 3.721 8.766 -15.975 1.00 87.31 389 ILE A O 1
ATOM 3079 N N . ALA A 1 390 ? 2.477 6.900 -15.879 1.00 84.06 390 ALA A N 1
ATOM 3080 C CA . ALA A 1 390 ? 3.614 6.016 -15.635 1.00 84.06 390 ALA A CA 1
ATOM 3081 C C . ALA A 1 390 ? 4.603 5.973 -16.803 1.00 84.06 390 ALA A C 1
ATOM 3083 O O . ALA A 1 390 ? 5.802 6.149 -16.583 1.00 84.06 390 ALA A O 1
ATOM 3084 N N . ARG A 1 391 ? 4.106 5.776 -18.030 1.00 78.56 391 ARG A N 1
ATOM 3085 C CA . ARG A 1 391 ? 4.956 5.696 -19.219 1.00 78.56 391 ARG A CA 1
ATOM 3086 C C . ARG A 1 391 ? 5.711 6.996 -19.491 1.00 78.56 391 ARG A C 1
ATOM 3088 O O . ARG A 1 391 ? 6.929 6.932 -19.504 1.00 78.56 391 ARG A O 1
ATOM 3095 N N . PRO A 1 392 ? 5.070 8.179 -19.563 1.00 75.12 392 PRO A N 1
ATOM 3096 C CA . PRO A 1 392 ? 5.800 9.422 -19.819 1.00 75.12 392 PRO A CA 1
ATOM 3097 C C . PRO A 1 392 ? 6.835 9.769 -18.740 1.00 75.12 392 PRO A C 1
ATOM 3099 O O . PRO A 1 392 ? 7.793 10.475 -19.026 1.00 75.12 392 PRO A O 1
ATOM 3102 N N . THR A 1 393 ? 6.639 9.300 -17.500 1.00 76.12 393 THR A N 1
ATOM 3103 C CA . THR A 1 393 ? 7.559 9.604 -16.392 1.00 76.12 393 THR A CA 1
ATOM 3104 C C . THR A 1 393 ? 8.748 8.645 -16.319 1.00 76.12 393 THR A C 1
ATOM 3106 O O . THR A 1 393 ? 9.843 9.055 -15.943 1.00 76.12 393 THR A O 1
ATOM 3109 N N . PHE A 1 394 ? 8.543 7.354 -16.601 1.00 72.69 394 PHE A N 1
ATOM 3110 C CA . PHE A 1 394 ? 9.532 6.311 -16.297 1.00 72.69 394 PHE A CA 1
ATOM 3111 C C . PHE A 1 394 ? 9.862 5.364 -17.441 1.00 72.69 394 PHE A C 1
ATOM 3113 O O . PHE A 1 394 ? 10.864 4.652 -17.349 1.00 72.69 394 PHE A O 1
ATOM 3120 N N . GLU A 1 395 ? 9.037 5.322 -18.477 1.00 63.69 395 GLU A N 1
ATOM 3121 C CA . GLU A 1 395 ? 9.416 4.730 -19.749 1.00 63.69 395 GLU A CA 1
ATOM 3122 C C . GLU A 1 395 ? 10.183 5.850 -20.458 1.00 63.69 395 GLU A C 1
ATOM 3124 O O . GLU A 1 395 ? 9.611 6.897 -20.755 1.00 63.69 395 GLU A O 1
ATOM 3129 N N . TYR A 1 396 ? 11.505 5.694 -20.591 1.00 46.31 396 TYR A N 1
ATOM 3130 C CA . TYR A 1 396 ? 12.351 6.651 -21.308 1.00 46.31 396 TYR A CA 1
ATOM 3131 C C . TYR A 1 396 ? 11.639 7.001 -22.618 1.00 46.31 396 TYR A C 1
ATOM 3133 O O . TYR A 1 396 ? 11.369 6.114 -23.430 1.00 46.31 396 TYR A O 1
ATOM 3141 N N . SER A 1 397 ? 11.241 8.267 -22.761 1.00 41.94 397 SER A N 1
ATOM 3142 C CA . SER A 1 397 ? 10.457 8.748 -23.891 1.00 41.94 397 SER A CA 1
ATOM 3143 C C . SER A 1 397 ? 11.367 8.909 -25.098 1.00 41.94 397 SER A C 1
ATOM 3145 O O . SER A 1 397 ? 11.718 10.009 -25.492 1.00 41.94 397 SER A O 1
ATOM 3147 N N . GLU A 1 398 ? 11.788 7.778 -25.622 1.00 43.41 398 GLU A N 1
ATOM 3148 C CA . GLU A 1 398 ? 11.907 7.474 -27.029 1.00 43.41 398 GLU A CA 1
ATOM 3149 C C . GLU A 1 398 ? 12.043 5.960 -27.026 1.00 43.41 398 GLU A C 1
ATOM 3151 O O . GLU A 1 398 ? 13.007 5.405 -26.501 1.00 43.41 398 GLU A O 1
ATOM 3156 N N . THR A 1 399 ? 11.038 5.251 -27.539 1.00 52.47 399 THR A N 1
ATOM 3157 C CA . THR A 1 399 ? 11.287 3.889 -28.002 1.00 52.47 399 THR A CA 1
ATOM 3158 C C . THR A 1 399 ? 12.316 4.050 -29.109 1.00 52.47 399 THR A C 1
ATOM 3160 O O . THR A 1 399 ? 11.936 4.325 -30.244 1.00 52.47 399 THR A O 1
ATOM 3163 N N . VAL A 1 400 ? 13.605 4.020 -28.760 1.00 63.28 400 VAL A N 1
ATOM 3164 C CA . VAL A 1 400 ? 14.669 4.217 -29.734 1.00 63.28 400 VAL A CA 1
ATOM 3165 C C . VAL A 1 400 ? 14.479 3.117 -30.765 1.00 63.28 400 VAL A C 1
ATOM 3167 O O . VAL A 1 400 ? 14.493 1.925 -30.434 1.00 63.28 400 VAL A O 1
ATOM 3170 N N . ARG A 1 401 ? 14.147 3.503 -31.997 1.00 77.12 401 ARG A N 1
ATOM 3171 C CA . ARG A 1 401 ? 13.912 2.522 -33.053 1.00 77.12 401 ARG A CA 1
ATOM 3172 C C . ARG A 1 401 ? 15.271 1.954 -33.441 1.00 77.12 401 ARG A C 1
ATOM 3174 O O . ARG A 1 401 ? 16.278 2.650 -33.344 1.00 77.12 401 ARG A O 1
ATOM 3181 N N . GLU A 1 402 ? 15.309 0.705 -33.893 1.00 81.62 402 GLU A N 1
ATOM 3182 C CA . GLU A 1 402 ? 16.557 0.101 -34.391 1.00 81.62 402 GLU A CA 1
ATOM 3183 C C . GLU A 1 402 ? 17.190 0.977 -35.488 1.00 81.62 402 GLU A C 1
ATOM 3185 O O . GLU A 1 402 ? 18.390 1.223 -35.456 1.00 81.62 402 GLU A O 1
ATOM 3190 N N . GLU A 1 403 ? 16.360 1.592 -36.340 1.00 84.12 403 GLU A N 1
ATOM 3191 C CA . GLU A 1 403 ? 16.760 2.592 -37.343 1.00 84.12 403 GLU A CA 1
ATOM 3192 C C . GLU A 1 403 ? 17.487 3.813 -36.736 1.00 84.12 403 GLU A C 1
ATOM 3194 O O . GLU A 1 403 ? 18.436 4.342 -37.316 1.00 84.12 403 GLU A O 1
ATOM 3199 N N . ASP A 1 404 ? 17.058 4.281 -35.561 1.00 86.12 404 ASP A N 1
ATOM 3200 C CA . ASP A 1 404 ? 17.668 5.437 -34.899 1.00 86.12 404 ASP A CA 1
ATOM 3201 C C . ASP A 1 404 ? 19.026 5.046 -34.278 1.00 86.12 404 ASP A C 1
ATOM 3203 O O . ASP A 1 404 ? 19.997 5.797 -34.397 1.00 86.12 404 ASP A O 1
ATOM 3207 N N . LEU A 1 405 ? 19.130 3.837 -33.702 1.00 89.94 405 LEU A N 1
ATOM 3208 C CA . LEU A 1 405 ? 20.403 3.272 -33.227 1.00 89.94 405 LEU A CA 1
ATOM 3209 C C . LEU A 1 405 ? 21.394 3.077 -34.380 1.00 89.94 405 LEU A C 1
ATOM 3211 O O . LEU A 1 405 ? 22.578 3.371 -34.239 1.00 89.94 405 LEU A O 1
ATOM 3215 N N . GLN A 1 406 ? 20.904 2.600 -35.523 1.00 92.00 406 GLN A N 1
ATOM 3216 C CA . GLN A 1 406 ? 21.692 2.331 -36.720 1.00 92.00 406 GLN A CA 1
ATOM 3217 C C . GLN A 1 406 ? 22.306 3.623 -37.267 1.00 92.00 406 GLN A C 1
ATOM 3219 O O . GLN A 1 406 ? 23.523 3.712 -37.431 1.00 92.00 406 GLN A O 1
ATOM 3224 N N . LYS A 1 407 ? 21.478 4.657 -37.481 1.00 91.38 407 LYS A N 1
ATOM 3225 C CA . LYS A 1 407 ? 21.941 5.985 -37.922 1.00 91.38 407 LYS A CA 1
ATOM 3226 C C . LYS A 1 407 ? 22.955 6.575 -36.952 1.00 91.38 407 LYS A C 1
ATOM 3228 O O . LYS A 1 407 ? 23.946 7.164 -37.370 1.00 91.38 407 LYS A O 1
ATOM 3233 N N . GLN A 1 408 ? 22.714 6.411 -35.654 1.00 93.00 408 GLN A N 1
ATOM 3234 C CA . GLN A 1 408 ? 23.635 6.874 -34.630 1.00 93.00 408 GLN A CA 1
ATOM 3235 C C . GLN A 1 408 ? 24.977 6.149 -34.672 1.00 93.00 408 GLN A C 1
ATOM 3237 O O . GLN A 1 408 ? 26.007 6.816 -34.604 1.00 93.00 408 GLN A O 1
ATOM 3242 N N . LEU A 1 409 ? 24.978 4.817 -34.768 1.00 96.25 409 LEU A N 1
ATOM 3243 C CA . LEU A 1 409 ? 26.209 4.039 -34.840 1.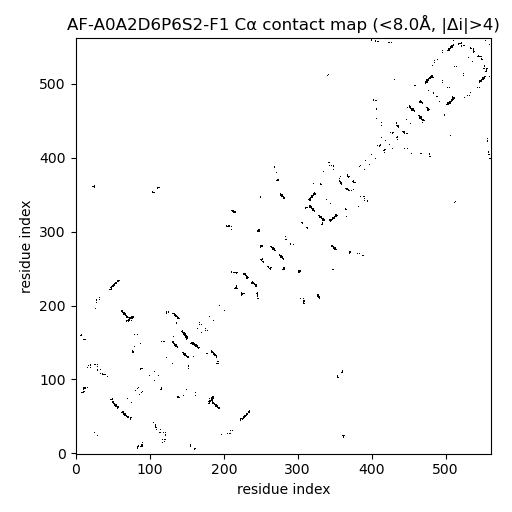00 96.25 409 LEU A CA 1
ATOM 3244 C C . LEU A 1 409 ? 27.061 4.516 -36.017 1.00 96.25 409 LEU A C 1
ATOM 3246 O O . LEU A 1 409 ? 28.223 4.850 -35.817 1.00 96.25 409 LEU A O 1
ATOM 3250 N N . VAL A 1 410 ? 26.469 4.637 -37.209 1.00 95.81 410 VAL A N 1
ATOM 3251 C CA . VAL A 1 410 ? 27.178 5.127 -38.401 1.00 95.81 410 VAL A CA 1
ATOM 3252 C C . VAL A 1 410 ? 27.720 6.536 -38.173 1.00 95.81 410 VAL A C 1
ATOM 3254 O O . VAL A 1 410 ? 28.909 6.751 -38.374 1.00 95.81 410 VAL A O 1
ATOM 3257 N N . ALA A 1 411 ? 26.902 7.468 -37.674 1.00 95.38 411 ALA A N 1
ATOM 3258 C CA . ALA A 1 411 ? 27.337 8.839 -37.408 1.00 95.38 411 ALA A CA 1
ATOM 3259 C C . ALA A 1 411 ? 28.494 8.913 -36.392 1.00 95.38 411 ALA A C 1
ATOM 3261 O O . ALA A 1 411 ? 29.367 9.771 -36.502 1.00 95.38 411 ALA A O 1
ATOM 3262 N N . VAL A 1 412 ? 28.530 8.017 -35.403 1.00 95.75 412 VAL A N 1
ATOM 3263 C CA . VAL A 1 412 ? 29.652 7.912 -34.458 1.00 95.75 412 VAL A CA 1
ATOM 3264 C C . VAL A 1 412 ? 30.893 7.336 -35.136 1.00 95.75 412 VAL A C 1
ATOM 3266 O O . VAL A 1 412 ? 31.983 7.881 -34.975 1.00 95.75 412 VAL A O 1
ATOM 3269 N N . LEU A 1 413 ? 30.737 6.263 -35.916 1.00 95.75 413 LEU A N 1
ATOM 3270 C CA . LEU A 1 413 ? 31.835 5.602 -36.625 1.00 95.75 413 LEU A CA 1
ATOM 3271 C C . LEU A 1 413 ? 32.463 6.487 -37.709 1.00 95.75 413 LEU A C 1
ATOM 3273 O O . LEU A 1 413 ? 33.660 6.389 -37.947 1.00 95.75 413 LEU A O 1
ATOM 3277 N N . THR A 1 414 ? 31.699 7.379 -38.340 1.00 94.38 414 THR A N 1
ATOM 3278 C CA . THR A 1 414 ? 32.197 8.328 -39.351 1.00 94.38 414 THR A CA 1
ATOM 3279 C C . THR A 1 414 ? 32.658 9.665 -38.763 1.00 94.38 414 THR A C 1
ATOM 3281 O O . THR A 1 414 ? 33.139 10.529 -39.501 1.00 94.38 414 THR A O 1
ATOM 3284 N N . GLY A 1 415 ? 32.538 9.853 -37.445 1.00 89.88 415 GLY A N 1
ATOM 3285 C CA . GLY A 1 415 ? 32.942 11.076 -36.748 1.00 89.88 415 GLY A CA 1
ATOM 3286 C C . GLY A 1 415 ? 31.979 12.261 -36.908 1.00 89.88 415 GLY A C 1
ATOM 3287 O O . GLY A 1 415 ? 32.332 13.381 -36.544 1.00 89.88 415 GLY A O 1
ATOM 3288 N N . GLU A 1 416 ? 30.769 12.044 -37.430 1.00 91.81 416 GLU A N 1
ATOM 3289 C CA . GLU A 1 416 ? 29.697 13.051 -37.477 1.00 91.81 416 GLU A CA 1
ATOM 3290 C C . GLU A 1 416 ? 29.126 13.352 -36.083 1.00 91.81 416 GLU A C 1
ATOM 3292 O O . GLU A 1 416 ? 28.757 14.491 -35.789 1.00 91.81 416 GLU A O 1
ATOM 3297 N N . LYS A 1 417 ? 29.087 12.342 -35.205 1.00 88.44 417 LYS A N 1
ATOM 3298 C CA . LYS A 1 417 ? 28.775 12.477 -33.778 1.00 88.44 417 LYS A CA 1
ATOM 3299 C C . LYS A 1 417 ? 29.969 12.052 -32.938 1.00 88.44 417 LYS A C 1
ATOM 3301 O O . LYS A 1 417 ? 30.578 11.014 -33.172 1.00 88.44 417 LYS A O 1
ATOM 3306 N N . VAL A 1 418 ? 30.289 12.847 -31.920 1.00 83.06 418 VAL A N 1
ATOM 3307 C CA . VAL A 1 418 ? 31.476 12.629 -31.087 1.00 83.06 418 VAL A CA 1
ATOM 3308 C C . VAL A 1 418 ? 31.082 12.010 -29.750 1.00 83.06 418 VAL A C 1
ATOM 3310 O O . VAL A 1 418 ? 30.277 12.570 -29.009 1.00 83.06 418 VAL A O 1
ATOM 3313 N N . ILE A 1 419 ? 31.709 10.883 -29.418 1.00 85.44 419 ILE A N 1
ATOM 3314 C CA . ILE A 1 419 ? 31.691 10.266 -28.083 1.00 85.44 419 ILE A CA 1
ATOM 3315 C C . ILE A 1 419 ? 33.083 10.380 -27.436 1.00 85.44 419 ILE A C 1
ATOM 3317 O O . ILE A 1 419 ? 34.052 10.702 -28.133 1.00 85.44 419 ILE A O 1
ATOM 3321 N N . PRO A 1 420 ? 33.239 10.130 -26.119 1.00 86.69 420 PRO A N 1
ATOM 3322 C CA . PRO A 1 420 ? 34.552 10.157 -25.483 1.00 86.69 420 PRO A CA 1
ATOM 3323 C C . PRO A 1 420 ? 35.563 9.264 -26.218 1.00 86.69 420 PRO A C 1
ATOM 3325 O O . PRO A 1 420 ? 35.283 8.105 -26.516 1.00 86.69 420 PRO A O 1
ATOM 3328 N N . ALA A 1 421 ? 36.762 9.791 -26.485 1.00 84.50 421 ALA A N 1
ATOM 3329 C CA . ALA A 1 421 ? 37.746 9.133 -27.350 1.00 84.50 421 ALA A CA 1
ATOM 3330 C C . ALA A 1 421 ? 38.149 7.726 -26.873 1.00 84.50 421 ALA A C 1
ATOM 3332 O O . ALA A 1 421 ? 38.406 6.847 -27.690 1.00 84.50 421 ALA A O 1
ATOM 3333 N N . MET A 1 422 ? 38.192 7.494 -25.557 1.00 84.19 422 MET A N 1
ATOM 3334 C CA . MET A 1 422 ? 38.464 6.163 -25.003 1.00 84.19 422 MET A CA 1
ATOM 3335 C C . MET A 1 422 ? 37.330 5.178 -25.300 1.00 84.19 422 MET A C 1
ATOM 3337 O O . MET A 1 422 ? 37.602 4.070 -25.749 1.00 84.19 422 MET A O 1
ATOM 3341 N N . THR A 1 423 ? 36.077 5.608 -25.149 1.00 88.44 423 THR A N 1
ATOM 3342 C CA . THR A 1 423 ? 34.892 4.808 -25.486 1.00 88.44 423 THR A CA 1
ATOM 3343 C C . THR A 1 423 ? 34.844 4.481 -26.977 1.00 88.44 423 THR A C 1
ATOM 3345 O O . THR A 1 423 ? 34.567 3.342 -27.338 1.00 88.44 423 THR A O 1
ATOM 3348 N N . TYR A 1 424 ? 35.190 5.440 -27.846 1.00 93.06 424 TYR A N 1
ATOM 3349 C CA . TYR A 1 424 ? 35.309 5.180 -29.283 1.00 93.06 424 TYR A CA 1
ATOM 3350 C C . TYR A 1 424 ? 36.385 4.135 -29.592 1.00 93.06 424 TYR A C 1
ATOM 3352 O O . TYR A 1 424 ? 36.148 3.227 -30.377 1.00 93.06 424 TYR A O 1
ATOM 3360 N N . ARG A 1 425 ? 37.569 4.227 -28.970 1.00 92.25 425 ARG A N 1
ATOM 3361 C CA . ARG A 1 425 ? 38.644 3.245 -29.194 1.00 92.25 425 ARG A CA 1
ATOM 3362 C C . ARG A 1 425 ? 38.254 1.840 -28.759 1.00 92.25 425 ARG A C 1
ATOM 3364 O O . ARG A 1 425 ? 38.679 0.887 -29.400 1.00 92.25 425 ARG A O 1
ATOM 3371 N N . GLU A 1 426 ? 37.505 1.708 -27.669 1.00 93.31 426 GLU A N 1
ATOM 3372 C CA . GLU A 1 426 ? 36.967 0.417 -27.235 1.00 93.31 426 GLU A CA 1
ATOM 3373 C C . GLU A 1 426 ? 35.963 -0.119 -28.256 1.00 93.31 426 GLU A C 1
ATOM 3375 O O . GLU A 1 426 ? 36.152 -1.225 -28.753 1.00 93.31 426 GLU A O 1
ATOM 3380 N N . LEU A 1 427 ? 34.995 0.704 -28.674 1.00 95.50 427 LEU A N 1
ATOM 3381 C CA . LEU A 1 427 ? 34.024 0.343 -29.710 1.00 95.50 427 LEU A CA 1
ATOM 3382 C C . LEU A 1 427 ? 34.701 -0.078 -31.024 1.00 95.50 427 LEU A C 1
ATOM 3384 O O . LEU A 1 427 ? 34.377 -1.122 -31.579 1.00 95.50 427 LEU A O 1
ATOM 3388 N N . ALA A 1 428 ? 35.663 0.710 -31.506 1.00 94.12 428 ALA A N 1
ATOM 3389 C CA . ALA A 1 428 ? 36.396 0.430 -32.734 1.00 94.12 428 ALA A CA 1
ATOM 3390 C C . ALA A 1 428 ? 37.175 -0.889 -32.644 1.00 94.12 428 ALA A C 1
ATOM 3392 O O . ALA A 1 428 ? 37.163 -1.662 -33.591 1.00 94.12 428 ALA A O 1
ATOM 3393 N N . ARG A 1 429 ? 37.802 -1.192 -31.498 1.00 93.81 429 ARG A N 1
ATOM 3394 C CA . ARG A 1 429 ? 38.474 -2.486 -31.288 1.00 93.81 429 ARG A CA 1
ATOM 3395 C C . ARG A 1 429 ? 37.492 -3.647 -31.287 1.00 93.81 429 ARG A C 1
ATOM 3397 O O . ARG A 1 429 ? 37.773 -4.665 -31.907 1.00 93.81 429 ARG A O 1
ATOM 3404 N N . ASP A 1 430 ? 36.361 -3.499 -30.606 1.00 94.12 430 ASP A N 1
ATOM 3405 C CA . ASP A 1 430 ? 35.367 -4.567 -30.519 1.00 94.12 430 ASP A CA 1
ATOM 3406 C C . ASP A 1 430 ? 34.716 -4.855 -31.882 1.00 94.12 430 ASP A C 1
ATOM 3408 O O . ASP A 1 430 ? 34.388 -6.013 -32.163 1.00 94.12 430 ASP A O 1
ATOM 3412 N N . LEU A 1 431 ? 34.616 -3.830 -32.741 1.00 94.81 431 LEU A N 1
ATOM 3413 C CA . LEU A 1 431 ? 34.130 -3.907 -34.123 1.00 94.81 431 LEU A CA 1
ATOM 3414 C C . LEU A 1 431 ? 35.222 -4.154 -35.181 1.00 94.81 431 LEU A C 1
ATOM 3416 O O . LEU A 1 431 ? 34.901 -4.205 -36.367 1.00 94.81 431 LEU A O 1
ATOM 3420 N N . ASP A 1 432 ? 36.482 -4.323 -34.767 1.00 93.00 432 ASP A N 1
ATOM 3421 C CA . ASP A 1 432 ? 37.647 -4.545 -35.638 1.00 93.00 432 ASP A CA 1
ATOM 3422 C C . ASP A 1 432 ? 37.937 -3.409 -36.647 1.00 93.00 432 ASP A C 1
ATOM 3424 O O . ASP A 1 432 ? 38.555 -3.613 -37.689 1.00 93.00 432 ASP A O 1
ATOM 3428 N N . ILE A 1 433 ? 37.540 -2.184 -36.308 1.00 94.00 433 ILE A N 1
ATOM 3429 C CA . ILE A 1 433 ? 37.803 -0.977 -37.092 1.00 94.00 433 ILE A CA 1
ATOM 3430 C C . ILE A 1 433 ? 39.247 -0.507 -36.842 1.00 94.00 433 ILE A C 1
ATOM 3432 O O . ILE A 1 433 ? 39.646 -0.332 -35.681 1.00 94.00 433 ILE A O 1
ATOM 3436 N N . PRO A 1 434 ? 40.039 -0.233 -37.897 1.00 92.25 434 PRO A N 1
ATOM 3437 C CA . PRO A 1 434 ? 41.395 0.275 -37.754 1.00 92.25 434 PRO A CA 1
ATOM 3438 C C . PRO A 1 434 ? 41.451 1.570 -36.938 1.00 92.25 434 PRO A C 1
ATOM 3440 O O . PRO A 1 434 ? 40.702 2.525 -37.164 1.00 92.25 434 PRO A O 1
ATOM 3443 N N . LEU A 1 435 ? 42.379 1.602 -35.983 1.00 90.75 435 LEU A N 1
ATOM 3444 C CA . LEU A 1 435 ? 42.716 2.790 -35.208 1.00 90.75 435 LEU A CA 1
ATOM 3445 C C . LEU A 1 435 ? 44.009 3.399 -35.735 1.00 90.75 435 LEU A C 1
ATOM 3447 O O . LEU A 1 435 ? 44.926 2.673 -36.125 1.00 90.75 435 LEU A O 1
ATOM 3451 N N . SER A 1 436 ? 44.093 4.728 -35.692 1.00 81.06 436 SER A N 1
ATOM 3452 C CA . SER A 1 436 ? 45.276 5.423 -36.176 1.00 81.06 436 SER A CA 1
ATOM 3453 C C . SER A 1 436 ? 46.502 5.111 -35.321 1.00 81.06 436 SER A C 1
ATOM 3455 O O . SER A 1 436 ? 46.436 4.941 -34.095 1.00 81.06 436 SER A O 1
ATOM 3457 N N . SER A 1 437 ? 47.649 5.051 -35.990 1.00 75.81 437 SER A N 1
ATOM 3458 C CA . SER A 1 437 ? 48.934 4.782 -35.338 1.00 75.81 437 SER A CA 1
ATOM 3459 C C . SER A 1 437 ? 49.472 5.980 -34.544 1.00 75.81 437 SER A C 1
ATOM 3461 O O . SER A 1 437 ? 50.266 5.808 -33.620 1.00 75.81 437 SER A O 1
ATOM 3463 N N . ASP A 1 438 ? 49.006 7.187 -34.868 1.00 77.56 438 ASP A N 1
ATOM 3464 C CA . ASP A 1 438 ? 49.425 8.461 -34.279 1.00 77.56 438 ASP A CA 1
ATOM 3465 C C . ASP A 1 438 ? 48.607 8.877 -33.041 1.00 77.56 438 ASP A C 1
ATOM 3467 O O . ASP A 1 438 ? 48.897 9.892 -32.406 1.00 77.56 438 ASP A O 1
ATOM 3471 N N . GLY A 1 439 ? 47.590 8.094 -32.669 1.00 72.62 439 GLY A N 1
ATOM 3472 C CA . GLY A 1 439 ? 46.733 8.402 -31.532 1.00 72.62 439 GLY A CA 1
ATOM 3473 C C . GLY A 1 439 ? 45.660 9.458 -31.817 1.00 72.62 439 GLY A C 1
ATOM 3474 O O . GLY A 1 439 ? 44.978 9.859 -30.876 1.00 72.62 439 GLY A O 1
ATOM 3475 N N . THR A 1 440 ? 45.433 9.871 -33.062 1.00 85.12 440 THR A N 1
ATOM 3476 C CA . THR A 1 440 ? 44.207 10.583 -33.461 1.00 85.12 440 THR A CA 1
ATOM 3477 C C . THR A 1 440 ? 43.053 9.593 -33.723 1.00 85.12 440 THR A C 1
ATOM 3479 O O . THR A 1 440 ? 43.138 8.421 -33.353 1.00 85.12 440 THR A O 1
ATOM 3482 N N . LEU A 1 441 ? 41.916 10.063 -34.246 1.00 89.31 441 LEU A N 1
ATOM 3483 C CA . LEU A 1 441 ? 40.811 9.206 -34.718 1.00 89.31 441 LEU A CA 1
ATOM 3484 C C . LEU A 1 441 ? 40.508 9.434 -36.210 1.00 89.31 441 LEU A C 1
ATOM 3486 O O . LEU A 1 441 ? 39.621 8.784 -36.754 1.00 89.31 441 LEU A O 1
ATOM 3490 N N . GLU A 1 442 ? 41.244 10.327 -36.879 1.00 88.94 442 GLU A N 1
ATOM 3491 C CA . GLU A 1 442 ? 40.949 10.763 -38.250 1.00 88.94 442 GLU A CA 1
ATOM 3492 C C . GLU A 1 442 ? 41.046 9.608 -39.250 1.00 88.94 442 GLU A C 1
ATOM 3494 O O . GLU A 1 442 ? 40.114 9.393 -40.019 1.00 88.94 442 GLU A O 1
ATOM 3499 N N . GLU A 1 443 ? 42.111 8.802 -39.185 1.00 89.69 443 GLU A N 1
ATOM 3500 C CA . GLU A 1 443 ? 42.267 7.633 -40.067 1.00 89.69 443 GLU A CA 1
ATOM 3501 C C . GLU A 1 443 ? 41.139 6.607 -39.871 1.00 89.69 443 GLU A C 1
ATOM 3503 O O . GLU A 1 443 ? 40.691 5.987 -40.834 1.00 89.69 443 GLU A O 1
ATOM 3508 N N . SER A 1 444 ? 40.644 6.464 -38.636 1.00 92.94 444 SER A N 1
ATOM 3509 C CA . SER A 1 444 ? 39.532 5.566 -38.309 1.00 92.94 444 SER A CA 1
ATOM 3510 C C . SER A 1 444 ? 38.222 6.070 -38.918 1.00 92.94 444 SER A C 1
ATOM 3512 O O . SER A 1 444 ? 37.517 5.314 -39.580 1.00 92.94 444 SER A O 1
ATOM 3514 N N . PHE A 1 445 ? 37.926 7.364 -38.773 1.00 95.12 445 PHE A N 1
ATOM 3515 C CA . PHE A 1 445 ? 36.734 7.972 -39.365 1.00 95.12 445 PHE A CA 1
ATOM 3516 C C . PHE A 1 445 ? 36.752 7.922 -40.896 1.00 95.12 445 PHE A C 1
ATOM 3518 O O . PHE A 1 445 ? 35.728 7.622 -41.509 1.00 95.12 445 PHE A O 1
ATOM 3525 N N . GLU A 1 446 ? 37.899 8.185 -41.526 1.00 94.25 446 GLU A N 1
ATOM 3526 C CA . GLU A 1 446 ? 38.038 8.111 -42.985 1.00 94.25 446 GLU A CA 1
ATOM 3527 C C . GLU A 1 446 ? 37.909 6.676 -43.508 1.00 94.25 446 GLU A C 1
ATOM 3529 O O . GLU A 1 446 ? 37.263 6.456 -44.535 1.00 94.25 446 GLU A O 1
ATOM 3534 N N . TYR A 1 447 ? 38.441 5.687 -42.780 1.00 95.44 447 TYR A N 1
ATOM 3535 C CA . TYR A 1 447 ? 38.183 4.275 -43.066 1.00 95.44 447 TYR A CA 1
ATOM 3536 C C . TYR A 1 447 ? 36.675 3.977 -43.032 1.00 95.44 447 TYR A C 1
ATOM 3538 O O . TYR A 1 447 ? 36.125 3.456 -44.004 1.00 95.44 447 TYR A O 1
ATOM 3546 N N . CYS A 1 448 ? 35.984 4.378 -41.961 1.00 96.00 448 CYS A N 1
ATOM 3547 C CA . CYS A 1 448 ? 34.553 4.136 -41.798 1.00 96.00 448 CYS A CA 1
ATOM 3548 C C . CYS A 1 448 ? 33.718 4.795 -42.901 1.00 96.00 448 CYS A C 1
ATOM 3550 O O . CYS A 1 448 ? 32.862 4.142 -43.487 1.00 96.00 448 CYS A O 1
ATOM 3552 N N . LYS A 1 449 ? 33.989 6.061 -43.249 1.00 95.81 449 LYS A N 1
ATOM 3553 C CA . LYS A 1 449 ? 33.280 6.768 -44.336 1.00 95.81 449 LYS A CA 1
ATOM 3554 C C . LYS A 1 449 ? 33.417 6.071 -45.687 1.00 95.81 449 LYS A C 1
ATOM 3556 O O . LYS A 1 449 ? 32.529 6.188 -46.527 1.00 95.81 449 LYS A O 1
ATOM 3561 N N . LYS A 1 450 ? 34.547 5.402 -45.919 1.00 96.44 450 LYS A N 1
ATOM 3562 C CA . LYS A 1 450 ? 34.833 4.702 -47.172 1.00 96.44 450 LYS A CA 1
ATOM 3563 C C . LYS A 1 450 ? 34.183 3.319 -47.225 1.00 96.44 450 LYS A C 1
ATOM 3565 O O . LYS A 1 450 ? 33.713 2.926 -48.291 1.00 96.44 450 LYS A O 1
ATOM 3570 N N . ASN A 1 451 ? 34.201 2.590 -46.110 1.00 95.81 451 ASN A N 1
ATOM 3571 C CA . ASN A 1 451 ? 33.950 1.149 -46.101 1.00 95.81 451 ASN A CA 1
ATOM 3572 C C . ASN A 1 451 ? 32.641 0.741 -45.405 1.00 95.81 451 ASN A C 1
ATOM 3574 O O . ASN A 1 451 ? 32.133 -0.343 -45.687 1.00 95.81 451 ASN A O 1
ATOM 3578 N N . ILE A 1 452 ? 32.068 1.584 -44.539 1.00 94.94 452 ILE A N 1
ATOM 3579 C CA . ILE A 1 452 ? 30.817 1.278 -43.834 1.00 94.94 452 ILE A CA 1
ATOM 3580 C C . ILE A 1 452 ? 29.611 1.700 -44.670 1.00 94.94 452 ILE A C 1
ATOM 3582 O O . ILE A 1 452 ? 29.491 2.852 -45.087 1.00 94.94 452 ILE A O 1
ATOM 3586 N N . GLN A 1 453 ? 28.674 0.773 -44.853 1.00 91.31 453 GLN A N 1
ATOM 3587 C CA . GLN A 1 453 ? 27.410 1.010 -45.533 1.00 91.31 453 GLN A CA 1
ATOM 3588 C C . GLN A 1 453 ? 26.218 0.734 -44.610 1.00 91.31 453 GLN A C 1
ATOM 3590 O O . GLN A 1 453 ? 26.163 -0.284 -43.922 1.00 91.31 453 GLN A O 1
ATOM 3595 N N . GLN A 1 454 ? 25.243 1.644 -44.641 1.00 89.81 454 GLN A N 1
ATOM 3596 C CA . GLN A 1 454 ? 23.955 1.512 -43.962 1.00 89.81 454 GLN A CA 1
ATOM 3597 C C . GLN A 1 454 ? 22.910 0.856 -44.888 1.00 89.81 454 GLN A C 1
ATOM 3599 O O . GLN A 1 454 ? 22.910 1.123 -46.091 1.00 89.81 454 GLN A O 1
ATOM 3604 N N . GLU A 1 455 ? 22.009 0.039 -44.327 1.00 84.69 455 GLU A N 1
ATOM 3605 C CA . GLU A 1 455 ? 20.889 -0.622 -45.027 1.00 84.69 455 GLU A CA 1
ATOM 3606 C C . GLU A 1 455 ? 21.342 -1.395 -46.277 1.00 84.69 455 GLU A C 1
ATOM 3608 O O . GLU A 1 455 ? 20.898 -1.157 -47.406 1.00 84.69 455 GLU A O 1
ATOM 3613 N N . PHE A 1 456 ? 22.250 -2.350 -46.089 1.00 83.44 456 PHE A N 1
ATOM 3614 C CA . PHE A 1 456 ? 22.764 -3.144 -47.198 1.00 83.44 456 PHE A CA 1
ATOM 3615 C C . PHE A 1 456 ? 21.726 -4.173 -47.663 1.00 83.44 456 PHE A C 1
ATOM 3617 O O . PHE A 1 456 ? 21.293 -5.045 -46.906 1.00 83.44 456 PHE A O 1
ATOM 3624 N N . ALA A 1 457 ? 21.314 -4.077 -48.928 1.00 79.88 457 ALA A N 1
ATOM 3625 C CA . ALA A 1 457 ? 20.332 -4.982 -49.514 1.00 79.88 457 ALA A CA 1
ATOM 3626 C C . ALA A 1 457 ? 20.937 -6.372 -49.754 1.00 79.88 457 ALA A C 1
ATOM 3628 O O . ALA A 1 457 ? 21.893 -6.521 -50.516 1.00 79.88 457 ALA A O 1
ATOM 3629 N N . VAL A 1 458 ? 20.333 -7.407 -49.170 1.00 73.88 458 VAL A N 1
ATOM 3630 C CA . VAL A 1 458 ? 20.794 -8.786 -49.364 1.00 73.88 458 VAL A CA 1
ATOM 3631 C C . VAL A 1 458 ? 20.177 -9.361 -50.643 1.00 73.88 458 VAL A C 1
ATOM 3633 O O . VAL A 1 458 ? 18.956 -9.465 -50.785 1.00 73.88 458 VAL A O 1
ATOM 3636 N N . GLY A 1 459 ? 21.024 -9.737 -51.603 1.00 67.12 459 GLY A N 1
ATOM 3637 C CA . GLY A 1 459 ? 20.596 -10.262 -52.901 1.00 67.12 459 GLY A CA 1
ATOM 3638 C C . GLY A 1 459 ? 19.687 -11.491 -52.771 1.00 67.12 459 GLY A C 1
ATOM 3639 O O . GLY A 1 459 ? 20.027 -12.466 -52.111 1.00 67.12 459 GLY A O 1
ATOM 3640 N N . GLY A 1 460 ? 18.518 -11.458 -53.419 1.00 65.12 460 GLY A N 1
ATOM 3641 C CA . GLY A 1 460 ? 17.578 -12.588 -53.439 1.00 65.12 460 GLY A CA 1
ATOM 3642 C C . GLY A 1 460 ? 16.580 -12.647 -52.275 1.00 65.12 460 GLY A C 1
ATOM 3643 O O . GLY A 1 460 ? 15.695 -13.502 -52.297 1.00 65.12 460 GLY A O 1
ATOM 3644 N N . VAL A 1 461 ? 16.639 -11.722 -51.308 1.00 65.12 461 VAL A N 1
ATOM 3645 C CA . VAL A 1 461 ? 15.654 -11.598 -50.217 1.00 65.12 461 VAL A CA 1
ATOM 3646 C C . VAL A 1 461 ? 15.149 -10.155 -50.077 1.00 65.12 461 VAL A C 1
ATOM 3648 O O . VAL A 1 461 ? 15.850 -9.201 -50.386 1.00 65.12 461 VAL A O 1
ATOM 3651 N N . ARG A 1 462 ? 13.907 -9.960 -49.607 1.00 64.06 462 ARG A N 1
ATOM 3652 C CA . ARG A 1 462 ? 13.350 -8.620 -49.298 1.00 64.06 462 ARG A CA 1
ATOM 3653 C C . ARG A 1 462 ? 13.764 -8.150 -47.894 1.00 64.06 462 ARG A C 1
ATOM 3655 O O . ARG A 1 462 ? 12.904 -7.780 -47.098 1.00 64.06 462 ARG A O 1
ATOM 3662 N N . LYS A 1 463 ? 15.050 -8.263 -47.561 1.00 72.12 463 LYS A N 1
ATOM 3663 C CA . LYS A 1 463 ? 15.604 -7.902 -46.249 1.00 72.12 463 LYS A CA 1
ATOM 3664 C C . LYS A 1 463 ? 16.892 -7.092 -46.406 1.00 72.12 463 LYS A C 1
ATOM 3666 O O . LYS A 1 463 ? 17.575 -7.214 -47.423 1.00 72.12 463 LYS A O 1
ATOM 3671 N N . TYR A 1 464 ? 17.191 -6.295 -45.387 1.00 81.00 464 TYR A N 1
ATOM 3672 C CA . TYR A 1 464 ? 18.358 -5.425 -45.310 1.00 81.00 464 TYR A CA 1
ATOM 3673 C C . TYR A 1 464 ? 19.178 -5.794 -44.075 1.00 81.00 464 TYR A C 1
ATOM 3675 O O . TYR A 1 464 ? 18.603 -6.157 -43.050 1.00 81.00 464 TYR A O 1
ATOM 3683 N N . ILE A 1 465 ? 20.498 -5.719 -44.210 1.00 85.38 465 ILE A N 1
ATOM 3684 C CA . ILE A 1 465 ? 21.439 -5.708 -43.089 1.00 85.38 465 ILE A CA 1
ATOM 3685 C C . ILE A 1 465 ? 21.537 -4.271 -42.582 1.00 85.38 465 ILE A C 1
ATOM 3687 O O . ILE A 1 465 ? 21.624 -3.347 -43.397 1.00 85.38 465 ILE A O 1
ATOM 3691 N N . ASP A 1 466 ? 21.558 -4.086 -41.264 1.00 89.25 466 ASP A N 1
ATOM 3692 C CA . ASP A 1 466 ? 21.600 -2.751 -40.672 1.00 89.25 466 ASP A CA 1
ATOM 3693 C C . ASP A 1 466 ? 22.880 -1.998 -41.058 1.00 89.25 466 ASP A C 1
ATOM 3695 O O . ASP A 1 466 ? 22.818 -0.954 -41.713 1.00 89.25 466 ASP A O 1
ATOM 3699 N N . VAL A 1 467 ? 24.049 -2.516 -40.689 1.00 93.50 467 VAL A N 1
ATOM 3700 C CA . VAL A 1 467 ? 25.340 -1.906 -41.020 1.00 93.50 467 VAL A CA 1
ATOM 3701 C C . VAL A 1 467 ? 26.312 -2.994 -41.474 1.00 93.50 467 VAL A C 1
ATOM 3703 O O . VAL A 1 467 ? 26.340 -4.083 -40.906 1.00 93.50 467 VAL A O 1
ATOM 3706 N N . ILE A 1 468 ? 27.103 -2.721 -42.510 1.00 92.50 468 ILE A N 1
ATOM 3707 C CA . ILE A 1 468 ? 28.151 -3.631 -42.986 1.00 92.50 468 ILE A CA 1
ATOM 3708 C C . ILE A 1 468 ? 29.449 -2.868 -43.252 1.00 92.50 468 ILE A C 1
ATOM 3710 O O . ILE A 1 468 ? 29.421 -1.796 -43.853 1.00 92.50 468 ILE A O 1
ATOM 3714 N N . ASP A 1 469 ? 30.579 -3.421 -42.817 1.00 94.12 469 ASP A N 1
ATOM 3715 C CA . ASP A 1 469 ? 31.907 -3.023 -43.293 1.00 94.12 469 ASP A CA 1
ATOM 3716 C C . ASP A 1 469 ? 32.257 -3.864 -44.524 1.00 94.12 469 ASP A C 1
ATOM 3718 O O . ASP A 1 469 ? 32.388 -5.085 -44.433 1.00 94.12 469 ASP A O 1
ATOM 3722 N N . MET A 1 470 ? 32.381 -3.211 -45.675 1.00 91.69 470 MET A N 1
ATOM 3723 C CA . MET A 1 470 ? 32.606 -3.855 -46.967 1.00 91.69 470 MET A CA 1
ATOM 3724 C C . MET A 1 470 ? 34.056 -4.297 -47.202 1.00 91.69 470 MET A C 1
ATOM 3726 O O . MET A 1 470 ? 34.284 -5.074 -48.126 1.00 91.69 470 MET A O 1
ATOM 3730 N N . ASP A 1 471 ? 35.029 -3.816 -46.419 1.00 92.00 471 ASP A N 1
ATOM 3731 C CA . ASP A 1 471 ? 36.445 -4.185 -46.590 1.00 92.00 471 ASP A CA 1
ATOM 3732 C C . ASP A 1 471 ? 36.722 -5.591 -46.041 1.00 92.00 471 ASP A C 1
ATOM 3734 O O . ASP A 1 471 ? 37.399 -6.393 -46.680 1.00 92.00 471 ASP A O 1
ATOM 3738 N N . ILE A 1 472 ? 36.130 -5.900 -44.883 1.00 90.44 472 ILE A N 1
ATOM 3739 C CA . ILE A 1 472 ? 36.267 -7.190 -44.182 1.00 90.44 472 ILE A CA 1
ATOM 3740 C C . ILE A 1 472 ? 34.967 -8.009 -44.154 1.00 90.44 472 ILE A C 1
ATOM 3742 O O . ILE A 1 472 ? 34.884 -9.030 -43.478 1.00 90.44 472 ILE A O 1
ATOM 3746 N N . VAL A 1 473 ? 33.922 -7.537 -44.837 1.00 90.81 473 VAL A N 1
ATOM 3747 C CA . VAL A 1 473 ? 32.582 -8.152 -44.869 1.00 90.81 473 VAL A CA 1
ATOM 3748 C C . VAL A 1 473 ? 32.068 -8.466 -43.450 1.00 90.81 473 VAL A C 1
ATOM 3750 O O . VAL A 1 473 ? 31.660 -9.586 -43.127 1.00 90.81 473 VAL A O 1
ATOM 3753 N N . HIS A 1 474 ? 32.110 -7.457 -42.573 1.00 94.25 474 HIS A N 1
ATOM 3754 C CA . HIS A 1 474 ? 31.647 -7.551 -41.186 1.00 94.25 474 HIS A CA 1
ATOM 3755 C C . HIS A 1 474 ? 30.228 -6.990 -41.058 1.00 94.25 474 HIS A C 1
ATOM 3757 O O . HIS A 1 474 ? 29.999 -5.796 -41.235 1.00 94.25 474 HIS A O 1
ATOM 3763 N N . ILE A 1 475 ? 29.275 -7.857 -40.718 1.00 92.88 475 ILE A N 1
ATOM 3764 C CA . ILE A 1 475 ? 27.873 -7.501 -40.474 1.00 92.88 475 ILE A CA 1
ATOM 3765 C C . ILE A 1 475 ? 27.694 -7.006 -39.035 1.00 92.88 475 ILE A C 1
ATOM 3767 O O . ILE A 1 475 ? 28.064 -7.691 -38.084 1.00 92.88 475 ILE A O 1
ATOM 3771 N N . MET A 1 476 ? 27.052 -5.856 -38.867 1.00 94.38 476 MET A N 1
ATOM 3772 C CA . MET A 1 476 ? 26.691 -5.275 -37.577 1.00 94.38 476 MET A CA 1
ATOM 3773 C C . MET A 1 476 ? 25.165 -5.111 -37.515 1.00 94.38 476 MET A C 1
ATOM 3775 O O . MET A 1 476 ? 24.600 -4.255 -38.192 1.00 94.38 476 MET A O 1
ATOM 3779 N N . GLU A 1 477 ? 24.498 -5.943 -36.714 1.00 91.81 477 GLU A N 1
ATOM 3780 C CA . GLU A 1 477 ? 23.032 -5.963 -36.572 1.00 91.81 477 GLU A CA 1
ATOM 3781 C C . GLU A 1 477 ? 22.622 -5.317 -35.244 1.00 91.81 477 GLU A C 1
ATOM 3783 O O . GLU A 1 477 ? 23.158 -5.679 -34.191 1.00 91.81 477 GLU A O 1
ATOM 3788 N N . LEU A 1 478 ? 21.657 -4.396 -35.267 1.00 92.31 478 LEU A N 1
ATOM 3789 C CA . LEU A 1 478 ? 21.230 -3.651 -34.088 1.00 92.31 478 LEU A CA 1
ATOM 3790 C C . LEU A 1 478 ? 19.914 -4.177 -33.510 1.00 92.31 478 LEU A C 1
ATOM 3792 O O . LEU A 1 478 ? 18.998 -4.582 -34.221 1.00 92.31 478 LEU A O 1
ATOM 3796 N N . LYS A 1 479 ? 19.812 -4.151 -32.177 1.00 90.81 479 LYS A N 1
ATOM 3797 C CA . LYS A 1 479 ? 18.603 -4.512 -31.429 1.00 90.81 479 LYS A CA 1
ATOM 3798 C C . LYS A 1 479 ? 18.316 -3.488 -30.345 1.00 90.81 479 LYS A C 1
ATOM 3800 O O . LYS A 1 479 ? 19.164 -3.199 -29.501 1.00 90.81 479 LYS A O 1
ATOM 3805 N N . ASN A 1 480 ? 17.089 -2.974 -30.310 1.00 83.88 480 ASN A N 1
ATOM 3806 C CA . ASN A 1 480 ? 16.667 -1.991 -29.304 1.00 83.88 480 ASN A CA 1
ATOM 3807 C C . ASN A 1 480 ? 16.231 -2.614 -27.962 1.00 83.88 480 ASN A C 1
ATOM 3809 O O . ASN A 1 480 ? 15.673 -1.937 -27.098 1.00 83.88 480 ASN A O 1
ATOM 3813 N N . GLY A 1 481 ? 16.519 -3.900 -27.774 1.00 84.88 481 GLY A N 1
ATOM 3814 C CA . GLY A 1 481 ? 16.319 -4.647 -26.542 1.00 84.88 481 GLY A CA 1
ATOM 3815 C C . GLY A 1 481 ? 17.198 -5.893 -26.523 1.00 84.88 481 GLY A C 1
ATOM 3816 O O . GLY A 1 481 ? 18.045 -6.088 -27.398 1.00 84.88 481 GLY A O 1
ATOM 3817 N N . GLU A 1 482 ? 16.999 -6.763 -25.532 1.00 84.56 482 GLU A N 1
ATOM 3818 C CA . GLU A 1 482 ? 17.706 -8.041 -25.524 1.00 84.56 482 GLU A CA 1
ATOM 3819 C C . GLU A 1 482 ? 17.278 -8.909 -26.722 1.00 84.56 482 GLU A C 1
ATOM 3821 O O . GLU A 1 482 ? 16.075 -9.120 -26.895 1.00 84.56 482 GLU A O 1
ATOM 3826 N N . PRO A 1 483 ? 18.219 -9.512 -27.473 1.00 80.81 483 PRO A N 1
ATOM 3827 C CA . PRO A 1 483 ? 17.877 -10.306 -28.645 1.00 80.81 483 PRO A CA 1
ATOM 3828 C C . PRO A 1 483 ? 17.070 -11.547 -28.249 1.00 80.81 483 PRO A C 1
ATOM 3830 O O . PRO A 1 483 ? 17.374 -12.234 -27.256 1.00 80.81 483 PRO A O 1
ATOM 3833 N N . ASP A 1 484 ? 16.033 -11.823 -29.034 1.00 76.06 484 ASP A N 1
ATOM 3834 C CA . ASP A 1 484 ? 15.229 -13.032 -28.985 1.00 76.06 484 ASP A CA 1
ATOM 3835 C C . ASP A 1 484 ? 16.008 -14.174 -29.641 1.00 76.06 484 ASP A C 1
ATOM 3837 O O . ASP A 1 484 ? 16.439 -14.113 -30.794 1.00 76.06 484 ASP A O 1
ATOM 3841 N N . ALA A 1 485 ? 16.206 -15.241 -28.872 1.00 62.78 485 ALA A N 1
ATOM 3842 C CA . ALA A 1 485 ? 17.061 -16.342 -29.283 1.00 62.78 485 ALA A CA 1
ATOM 3843 C C . ALA A 1 485 ? 16.505 -17.157 -30.461 1.00 62.78 485 ALA A C 1
ATOM 3845 O O . ALA A 1 485 ? 17.271 -17.915 -31.043 1.00 62.78 485 ALA A O 1
ATOM 3846 N N . ASP A 1 486 ? 15.221 -17.023 -30.800 1.00 64.81 486 ASP A N 1
ATOM 3847 C CA . ASP A 1 486 ? 14.611 -17.735 -31.921 1.00 64.81 486 ASP A CA 1
ATOM 3848 C C . ASP A 1 486 ? 14.416 -16.799 -33.116 1.00 64.81 486 ASP A C 1
ATOM 3850 O O . ASP A 1 486 ? 14.750 -17.153 -34.245 1.00 64.81 486 ASP A O 1
ATOM 3854 N N . LYS A 1 487 ? 13.884 -15.592 -32.910 1.00 72.50 487 LYS A N 1
ATOM 3855 C CA . LYS A 1 487 ? 13.584 -14.680 -34.026 1.00 72.50 487 LYS A CA 1
ATOM 3856 C C . LYS A 1 487 ? 14.822 -13.970 -34.553 1.00 72.50 487 LYS A C 1
ATOM 3858 O O . LYS A 1 487 ? 15.063 -14.006 -35.761 1.00 72.50 487 LYS A O 1
ATOM 3863 N N . ASP A 1 488 ? 15.598 -13.358 -33.664 1.00 77.06 488 ASP A N 1
ATOM 3864 C CA . ASP A 1 488 ? 16.755 -12.559 -34.069 1.00 77.06 488 ASP A CA 1
ATOM 3865 C C . ASP A 1 488 ? 17.899 -13.462 -34.515 1.00 77.06 488 ASP A C 1
ATOM 3867 O O . ASP A 1 488 ? 18.502 -13.220 -35.556 1.00 77.06 488 ASP A O 1
ATOM 3871 N N . LEU A 1 489 ? 18.125 -14.574 -33.809 1.00 74.38 489 LEU A N 1
ATOM 3872 C CA . LEU A 1 489 ? 19.143 -15.554 -34.186 1.00 74.38 489 LEU A CA 1
ATOM 3873 C C . LEU A 1 489 ? 18.917 -16.112 -35.597 1.00 74.38 489 LEU A C 1
ATOM 3875 O O . LEU A 1 489 ? 19.852 -16.166 -36.387 1.00 74.38 489 LEU A O 1
ATOM 3879 N N . ASN A 1 490 ? 17.684 -16.495 -35.943 1.00 75.06 490 ASN A N 1
ATOM 3880 C CA . ASN A 1 490 ? 17.383 -17.025 -37.276 1.00 75.06 490 ASN A CA 1
ATOM 3881 C C . ASN A 1 490 ? 17.552 -15.969 -38.379 1.00 75.06 490 ASN A C 1
ATOM 3883 O O . ASN A 1 490 ? 17.961 -16.304 -39.490 1.00 75.06 490 ASN A O 1
ATOM 3887 N N . GLN A 1 491 ? 17.248 -14.701 -38.088 1.00 75.25 491 GLN A N 1
ATOM 3888 C CA . GLN A 1 491 ? 17.504 -13.591 -39.008 1.00 75.25 491 GLN A CA 1
ATOM 3889 C C . GLN A 1 491 ? 19.005 -13.385 -39.230 1.00 7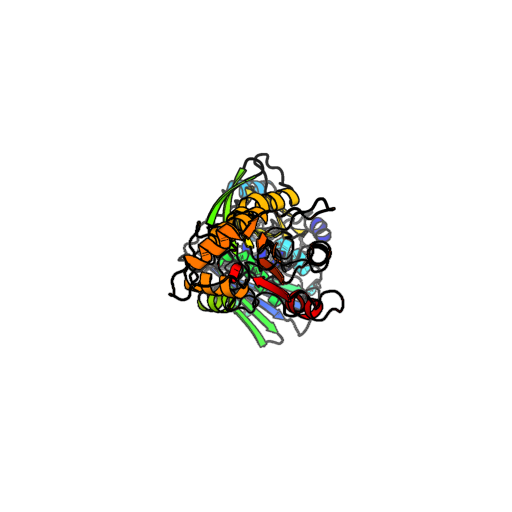5.25 491 GLN A C 1
ATOM 3891 O O . GLN A 1 491 ? 19.451 -13.354 -40.374 1.00 75.25 491 GLN A O 1
ATOM 3896 N N . ILE A 1 492 ? 19.767 -13.314 -38.143 1.00 76.62 492 ILE A N 1
ATOM 3897 C CA . ILE A 1 492 ? 21.214 -13.099 -38.141 1.00 76.62 492 ILE A CA 1
ATOM 3898 C C . ILE A 1 492 ? 21.946 -14.256 -38.845 1.00 76.62 492 ILE A C 1
ATOM 3900 O O . ILE A 1 492 ? 22.809 -14.031 -39.694 1.00 76.62 492 ILE A O 1
ATOM 3904 N N . LEU A 1 493 ? 21.537 -15.500 -38.578 1.00 77.88 493 LEU A N 1
ATOM 3905 C CA . LEU A 1 493 ? 22.028 -16.690 -39.275 1.00 77.88 493 LEU A CA 1
ATOM 3906 C C . LEU A 1 493 ? 21.752 -16.626 -40.777 1.00 77.88 493 LEU A C 1
ATOM 3908 O O . LEU A 1 493 ? 22.638 -16.911 -41.578 1.00 77.88 493 LEU A O 1
ATOM 3912 N N . ALA A 1 494 ? 20.535 -16.243 -41.171 1.00 76.50 494 ALA A N 1
ATOM 3913 C CA . ALA A 1 494 ? 20.186 -16.124 -42.581 1.00 76.50 494 ALA A CA 1
ATOM 3914 C C . ALA A 1 494 ? 21.076 -15.101 -43.305 1.00 76.50 494 ALA A C 1
ATOM 3916 O O . ALA A 1 494 ? 21.470 -15.353 -44.440 1.00 76.50 494 ALA A O 1
ATOM 3917 N N . TYR A 1 495 ? 21.446 -13.991 -42.660 1.00 74.56 495 TYR A N 1
ATOM 3918 C CA . TYR A 1 495 ? 22.366 -13.017 -43.253 1.00 74.56 495 TYR A CA 1
ATOM 3919 C C . TYR A 1 495 ? 23.774 -13.582 -43.446 1.00 74.56 495 TYR A C 1
ATOM 3921 O O . TYR A 1 495 ? 24.320 -13.446 -44.538 1.00 74.56 495 TYR A O 1
ATOM 3929 N N . GLY A 1 496 ? 24.312 -14.293 -42.450 1.00 72.69 496 GLY A N 1
ATOM 3930 C CA . GLY A 1 496 ? 25.621 -14.945 -42.567 1.00 72.69 496 GLY A CA 1
ATOM 3931 C C . GLY A 1 496 ? 25.697 -16.010 -43.671 1.00 72.69 496 GLY A C 1
ATOM 3932 O O . GLY A 1 496 ? 26.764 -16.235 -44.223 1.00 72.69 496 GLY A O 1
ATOM 3933 N N . PHE A 1 497 ? 24.577 -16.653 -44.027 1.00 73.88 497 PHE A N 1
ATOM 3934 C CA . PHE A 1 497 ? 24.546 -17.659 -45.100 1.00 73.88 497 PHE A CA 1
ATOM 3935 C C . PHE A 1 497 ? 24.263 -17.100 -46.497 1.00 73.88 497 PHE A C 1
ATOM 3937 O O . PHE A 1 497 ? 24.671 -17.710 -47.486 1.00 73.88 497 PHE A O 1
ATOM 3944 N N . VAL A 1 498 ? 23.489 -16.017 -46.601 1.00 74.94 498 VAL A N 1
ATOM 3945 C CA . VAL A 1 498 ? 23.043 -15.476 -47.898 1.00 74.94 498 VAL A CA 1
ATOM 3946 C C . VAL A 1 498 ? 24.019 -14.426 -48.433 1.00 74.94 498 VAL A C 1
ATOM 3948 O O . VAL A 1 498 ? 24.142 -14.281 -49.650 1.00 74.94 498 VAL A O 1
ATOM 3951 N N . THR A 1 499 ? 24.734 -13.721 -47.557 1.00 77.56 499 THR A N 1
ATOM 3952 C CA . THR A 1 499 ? 25.786 -12.782 -47.955 1.00 77.56 499 THR A CA 1
ATOM 3953 C C . THR A 1 499 ? 27.090 -13.556 -48.199 1.00 77.56 499 THR A C 1
ATOM 3955 O O . THR A 1 499 ? 27.548 -14.254 -47.296 1.00 77.56 499 THR A O 1
ATOM 3958 N N . PRO A 1 500 ? 27.686 -13.490 -49.405 1.00 73.38 500 PRO A N 1
ATOM 3959 C CA . PRO A 1 500 ? 28.954 -14.160 -49.687 1.00 73.38 500 PRO A CA 1
ATOM 3960 C C . PRO A 1 500 ? 30.094 -13.605 -48.830 1.00 73.38 500 PRO A C 1
ATOM 3962 O O . PRO A 1 500 ? 30.110 -12.413 -48.538 1.00 73.38 500 PRO A O 1
ATOM 3965 N N . ASP A 1 501 ? 31.052 -14.469 -48.489 1.00 83.62 501 ASP A N 1
ATOM 3966 C CA . ASP A 1 501 ? 32.346 -14.097 -47.900 1.00 83.62 501 ASP A CA 1
ATOM 3967 C C . ASP A 1 501 ? 32.273 -13.334 -46.562 1.00 83.62 501 ASP A C 1
ATOM 3969 O O . ASP A 1 501 ? 33.206 -12.624 -46.206 1.00 83.62 501 ASP A O 1
ATOM 3973 N N . VAL A 1 502 ? 31.186 -13.494 -45.795 1.00 87.44 502 VAL A N 1
ATOM 3974 C CA . VAL A 1 502 ? 31.069 -12.913 -44.446 1.00 87.44 502 VAL A CA 1
ATOM 3975 C C . VAL A 1 502 ? 32.137 -13.506 -43.534 1.00 87.44 502 VAL A C 1
ATOM 3977 O O . VAL A 1 502 ? 32.147 -14.712 -43.291 1.00 87.44 502 VAL A O 1
ATOM 3980 N N . GLU A 1 503 ? 32.997 -12.654 -42.979 1.00 86.44 503 GLU A N 1
ATOM 3981 C CA . GLU A 1 503 ? 34.021 -13.077 -42.019 1.00 86.44 503 GLU A CA 1
ATOM 3982 C C . GLU A 1 503 ? 33.550 -12.903 -40.572 1.00 86.44 503 GLU A C 1
ATOM 3984 O O . GLU A 1 503 ? 33.937 -13.676 -39.691 1.00 86.44 503 GLU A O 1
ATOM 3989 N N . LYS A 1 504 ? 32.698 -11.900 -40.311 1.00 91.88 504 LYS A N 1
ATOM 3990 C CA . LYS A 1 504 ? 32.298 -11.512 -38.951 1.00 91.88 504 LYS A CA 1
ATOM 3991 C C . LYS A 1 504 ? 30.852 -11.052 -38.859 1.00 91.88 504 LYS A C 1
ATOM 3993 O O . LYS A 1 504 ? 30.327 -10.407 -39.767 1.00 91.88 504 LYS A O 1
ATOM 3998 N N . VAL A 1 505 ? 30.234 -11.316 -37.711 1.00 92.06 505 VAL A N 1
ATOM 3999 C CA . VAL A 1 505 ? 28.910 -10.804 -37.355 1.00 92.06 505 VAL A CA 1
ATOM 4000 C C . VAL A 1 505 ? 28.885 -10.354 -35.895 1.00 92.06 505 VAL A C 1
ATOM 4002 O O . VAL A 1 505 ? 29.044 -11.160 -34.975 1.00 92.06 505 VAL A O 1
ATOM 4005 N N . THR A 1 506 ? 28.597 -9.075 -35.670 1.00 93.69 506 THR A N 1
ATOM 4006 C CA . THR A 1 506 ? 28.406 -8.507 -34.334 1.00 93.69 506 THR A CA 1
ATOM 4007 C C . THR A 1 506 ? 26.958 -8.079 -34.136 1.00 93.69 506 THR A C 1
ATOM 4009 O O . THR A 1 506 ? 26.431 -7.244 -34.865 1.00 93.69 506 THR A O 1
ATOM 4012 N N . THR A 1 507 ? 26.307 -8.631 -33.113 1.00 93.19 507 THR A N 1
ATOM 4013 C CA . THR A 1 507 ? 24.987 -8.172 -32.660 1.00 93.19 507 THR A CA 1
ATOM 4014 C C . THR A 1 507 ? 25.161 -7.105 -31.582 1.00 93.19 507 THR A C 1
ATOM 4016 O O . THR A 1 507 ? 25.733 -7.375 -30.527 1.00 93.19 507 THR A O 1
ATOM 4019 N N . LEU A 1 508 ? 24.656 -5.900 -31.830 1.00 94.38 508 LEU A N 1
ATOM 4020 C CA . LEU A 1 508 ? 24.691 -4.752 -30.925 1.00 94.38 508 LEU A CA 1
ATOM 4021 C C . LEU A 1 508 ? 23.302 -4.558 -30.309 1.00 94.38 508 LEU A C 1
ATOM 4023 O O . LEU A 1 508 ? 22.374 -4.119 -30.981 1.00 94.38 508 LEU A O 1
ATOM 4027 N N . ALA A 1 509 ? 23.143 -4.890 -29.031 1.00 91.88 509 ALA A N 1
ATOM 4028 C CA . ALA A 1 509 ? 21.847 -4.905 -28.357 1.00 91.88 509 ALA A CA 1
ATOM 4029 C C . ALA A 1 509 ? 21.788 -3.939 -27.168 1.00 91.88 509 ALA A C 1
ATOM 4031 O O . ALA A 1 509 ? 22.812 -3.596 -26.585 1.00 91.88 509 ALA A O 1
ATOM 4032 N N . VAL A 1 510 ? 20.586 -3.529 -26.761 1.00 88.56 510 VAL A N 1
ATOM 4033 C CA . VAL A 1 510 ? 20.377 -2.704 -25.559 1.00 88.56 510 VAL A CA 1
ATOM 4034 C C . VAL A 1 510 ? 19.928 -3.592 -24.394 1.00 88.56 510 VAL A C 1
ATOM 4036 O O . VAL A 1 510 ? 18.824 -4.139 -24.414 1.00 88.56 510 VAL A O 1
ATOM 4039 N N . SER A 1 511 ? 20.763 -3.748 -23.357 1.00 82.38 511 SER 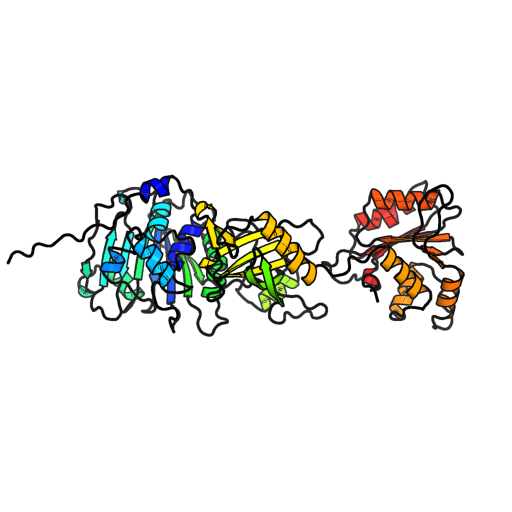A N 1
ATOM 4040 C CA . SER A 1 511 ? 20.353 -4.479 -22.143 1.00 82.38 511 SER A CA 1
ATOM 4041 C C . SER A 1 511 ? 19.306 -3.719 -21.318 1.00 82.38 511 SER A C 1
ATOM 4043 O O . SER A 1 511 ? 19.128 -2.509 -21.462 1.00 82.38 511 SER A O 1
ATOM 4045 N N . SER A 1 512 ? 18.615 -4.419 -20.408 1.00 75.62 512 SER A N 1
ATOM 4046 C CA . SER A 1 512 ? 17.516 -3.832 -19.629 1.00 75.62 512 SER A CA 1
ATOM 4047 C C . SER A 1 512 ? 17.933 -2.555 -18.876 1.00 75.62 512 SER A C 1
ATOM 4049 O O . SER A 1 512 ? 18.823 -2.627 -18.017 1.00 75.62 512 SER A O 1
ATOM 4051 N N . PRO A 1 513 ? 17.239 -1.412 -19.065 1.00 63.03 513 PRO A N 1
ATOM 4052 C CA . PRO A 1 513 ? 17.560 -0.151 -18.391 1.00 63.03 513 PRO A CA 1
ATOM 4053 C C . PRO A 1 513 ? 17.403 -0.228 -16.865 1.00 63.03 513 PRO A C 1
ATOM 4055 O O . PRO A 1 513 ? 17.887 0.640 -16.146 1.00 63.03 513 PRO A O 1
ATOM 4058 N N . SER A 1 514 ? 16.755 -1.279 -16.345 1.00 57.91 514 SER A N 1
ATOM 4059 C CA . SER A 1 514 ? 16.642 -1.536 -14.907 1.00 57.91 514 SER A CA 1
ATOM 4060 C C . SER A 1 514 ? 17.938 -2.028 -14.252 1.00 57.91 514 SER A C 1
ATOM 4062 O O . SER A 1 514 ? 17.989 -2.117 -13.027 1.00 57.91 514 SER A O 1
ATOM 4064 N N . MET A 1 515 ? 18.940 -2.426 -15.039 1.00 59.56 515 MET A N 1
ATOM 4065 C CA . MET A 1 515 ? 20.244 -2.878 -14.547 1.00 59.56 515 MET A CA 1
ATOM 4066 C C . MET A 1 515 ? 21.226 -1.710 -14.434 1.00 59.56 515 MET A C 1
ATOM 4068 O O . MET A 1 515 ? 21.098 -0.717 -15.154 1.00 59.56 515 MET A O 1
ATOM 4072 N N . SER A 1 516 ? 22.226 -1.844 -13.557 1.00 68.88 516 SER A N 1
ATOM 4073 C CA . SER A 1 516 ? 23.352 -0.906 -13.465 1.00 68.88 516 SER A CA 1
ATOM 4074 C C . SER A 1 516 ? 24.060 -0.742 -14.812 1.00 68.88 516 SER A C 1
ATOM 4076 O O . SER A 1 516 ? 23.941 -1.604 -15.682 1.00 68.88 516 SER A O 1
ATOM 4078 N N . VAL A 1 517 ? 24.809 0.349 -14.986 1.00 70.62 517 VAL A N 1
ATOM 4079 C CA . VAL A 1 517 ? 25.657 0.542 -16.175 1.00 70.62 517 VAL A CA 1
ATOM 4080 C C . VAL A 1 517 ? 26.562 -0.691 -16.354 1.00 70.62 517 VAL A C 1
ATOM 4082 O O . VAL A 1 517 ? 27.137 -1.139 -15.356 1.00 70.62 517 VAL A O 1
ATOM 4085 N N . PRO A 1 518 ? 26.648 -1.278 -17.566 1.00 77.62 518 PRO A N 1
ATOM 4086 C CA . PRO A 1 518 ? 27.485 -2.450 -17.798 1.00 77.62 518 PRO A CA 1
ATOM 4087 C C . PRO A 1 518 ? 28.948 -2.166 -17.445 1.00 77.62 518 PRO A C 1
ATOM 4089 O O . PRO A 1 518 ? 29.470 -1.099 -17.758 1.00 77.62 518 PRO A O 1
ATOM 4092 N N . THR A 1 519 ? 29.617 -3.124 -16.807 1.00 80.81 519 THR A N 1
ATOM 4093 C CA . THR A 1 519 ? 31.052 -3.043 -16.483 1.00 80.81 519 THR A CA 1
ATOM 4094 C C . THR A 1 519 ? 31.931 -3.661 -17.567 1.00 80.81 519 THR A C 1
ATOM 4096 O O . THR A 1 519 ? 33.145 -3.479 -17.551 1.00 80.81 519 THR A O 1
ATOM 4099 N N . SER A 1 520 ? 31.324 -4.388 -18.504 1.00 88.81 520 SER A N 1
ATOM 4100 C CA . SER A 1 520 ? 31.942 -4.877 -19.733 1.00 88.81 520 SER A CA 1
ATOM 4101 C C . SER A 1 520 ? 30.905 -4.867 -20.864 1.00 88.81 520 SER A C 1
ATOM 4103 O O . SER A 1 520 ? 29.704 -4.784 -20.576 1.00 88.81 520 SER A O 1
ATOM 4105 N N . PRO A 1 521 ? 31.317 -5.036 -22.134 1.00 89.94 521 PRO A N 1
ATOM 4106 C CA . PRO A 1 521 ? 30.394 -5.090 -23.269 1.00 89.94 521 PRO A CA 1
ATOM 4107 C C . PRO A 1 521 ? 29.340 -6.208 -23.209 1.00 89.94 521 PRO A C 1
ATOM 4109 O O . PRO A 1 521 ? 28.447 -6.242 -24.045 1.00 89.94 521 PRO A O 1
ATOM 4112 N N . THR A 1 522 ? 29.413 -7.137 -22.252 1.00 90.94 522 THR A N 1
ATOM 4113 C CA . THR A 1 522 ? 28.465 -8.258 -22.121 1.00 90.94 522 THR A CA 1
ATOM 4114 C C . THR A 1 522 ? 27.908 -8.455 -20.712 1.00 90.94 522 THR A C 1
ATOM 4116 O O . THR A 1 522 ? 27.021 -9.288 -20.536 1.00 90.94 522 THR A O 1
ATOM 4119 N N . SER A 1 523 ? 28.360 -7.690 -19.708 1.00 85.69 523 SER A N 1
ATOM 4120 C CA . SER A 1 523 ? 28.112 -7.979 -18.281 1.00 85.69 523 SER A CA 1
ATOM 4121 C C . SER A 1 523 ? 26.638 -8.007 -17.869 1.00 85.69 523 SER A C 1
ATOM 4123 O O . SER A 1 523 ? 26.294 -8.588 -16.843 1.00 85.69 523 SER A O 1
ATOM 4125 N N . ASN A 1 524 ? 25.772 -7.337 -18.630 1.00 86.88 524 ASN A N 1
ATOM 4126 C CA . ASN A 1 524 ? 24.347 -7.233 -18.330 1.00 86.88 524 ASN A CA 1
ATOM 4127 C C . ASN A 1 524 ? 23.480 -8.248 -19.085 1.00 86.88 524 ASN A C 1
ATOM 4129 O O . ASN A 1 524 ? 22.280 -8.335 -18.825 1.00 86.88 524 ASN A O 1
ATOM 4133 N N . PHE A 1 525 ? 24.062 -9.041 -19.984 1.00 85.69 525 PHE A N 1
ATOM 4134 C CA . PHE A 1 525 ? 23.375 -10.175 -20.586 1.00 85.69 525 PHE A CA 1
ATOM 4135 C C . PHE A 1 525 ? 23.639 -11.439 -19.770 1.00 85.69 525 PHE A C 1
ATOM 4137 O O . PHE A 1 525 ? 24.709 -11.632 -19.203 1.00 85.69 525 PHE A O 1
ATOM 4144 N N . LYS A 1 526 ? 22.654 -12.339 -19.715 1.00 85.69 526 LYS A N 1
ATOM 4145 C CA . LYS A 1 526 ? 22.847 -13.650 -19.079 1.00 85.69 526 LYS A CA 1
ATOM 4146 C C . LYS A 1 526 ? 23.901 -14.452 -19.841 1.00 85.69 526 LYS A C 1
ATOM 4148 O O . LYS A 1 526 ? 23.821 -14.516 -21.067 1.00 85.69 526 LYS A O 1
ATOM 4153 N N . ASP A 1 527 ? 24.752 -15.186 -19.127 1.00 85.00 527 ASP A N 1
ATOM 4154 C CA . ASP A 1 527 ? 25.786 -16.056 -19.716 1.00 85.00 527 ASP A CA 1
ATOM 4155 C C . ASP A 1 527 ? 25.235 -17.015 -20.774 1.00 85.00 527 ASP A C 1
ATOM 4157 O O . ASP A 1 527 ? 25.854 -17.241 -21.804 1.00 85.00 527 ASP A O 1
ATOM 4161 N N . THR A 1 528 ? 24.027 -17.542 -20.564 1.00 84.56 528 THR A N 1
ATOM 4162 C CA . THR A 1 528 ? 23.350 -18.411 -21.541 1.00 84.56 528 THR A CA 1
ATOM 4163 C C . THR A 1 528 ? 23.025 -17.696 -22.850 1.00 84.56 528 THR A C 1
ATOM 4165 O O . THR A 1 528 ? 23.075 -18.308 -23.911 1.00 84.56 528 THR A O 1
ATOM 4168 N N . LYS A 1 529 ? 22.692 -16.403 -22.800 1.00 85.12 529 LYS A N 1
ATOM 4169 C CA . LYS A 1 529 ? 22.413 -15.588 -23.986 1.00 85.12 529 LYS A CA 1
ATOM 4170 C C . LYS A 1 529 ? 23.712 -15.190 -24.680 1.00 85.12 529 LYS A C 1
ATOM 4172 O O . LYS A 1 529 ? 23.805 -15.345 -25.890 1.00 85.12 529 LYS A O 1
ATOM 4177 N N . VAL A 1 530 ? 24.724 -14.777 -23.918 1.00 86.75 530 VAL A N 1
ATOM 4178 C CA . VAL A 1 530 ? 26.072 -14.522 -24.452 1.00 86.75 530 VAL A CA 1
ATOM 4179 C C . VAL A 1 530 ? 26.625 -15.782 -25.126 1.00 86.75 530 VAL A C 1
ATOM 4181 O O . VAL A 1 530 ? 27.072 -15.721 -26.265 1.00 86.75 530 VAL A O 1
ATOM 4184 N N . GLY A 1 531 ? 26.506 -16.941 -24.476 1.00 84.94 531 GLY A N 1
ATOM 4185 C CA . GLY A 1 531 ? 26.946 -18.232 -25.004 1.00 84.94 531 GLY A CA 1
ATOM 4186 C C . GLY A 1 531 ? 26.270 -18.606 -26.322 1.00 84.94 531 GLY A C 1
ATOM 4187 O O . GLY A 1 531 ? 26.953 -19.043 -27.241 1.00 84.94 531 GLY A O 1
ATOM 4188 N N . LYS A 1 532 ? 24.966 -18.343 -26.482 1.00 84.88 532 LYS A N 1
ATOM 4189 C CA . LYS A 1 532 ? 24.274 -18.593 -27.757 1.00 84.88 532 LYS A CA 1
ATOM 4190 C C . LYS A 1 532 ? 24.880 -17.814 -28.925 1.00 84.88 532 LYS A C 1
ATOM 4192 O O . LYS A 1 532 ? 25.134 -18.397 -29.971 1.00 84.88 532 LYS A O 1
ATOM 4197 N N . PHE A 1 533 ? 25.118 -16.516 -28.748 1.00 83.38 533 PHE A N 1
ATOM 4198 C CA . PHE A 1 533 ? 25.584 -15.646 -29.834 1.00 83.38 533 PHE A CA 1
ATOM 4199 C C . PHE A 1 533 ? 27.104 -15.655 -30.015 1.00 83.38 533 PHE A C 1
ATOM 4201 O O . PHE A 1 533 ? 27.568 -15.422 -31.121 1.00 83.38 533 PHE A O 1
ATOM 4208 N N . SER A 1 534 ? 27.877 -15.969 -28.975 1.00 81.75 534 SER A N 1
ATOM 4209 C CA . SER A 1 534 ? 29.342 -15.865 -29.008 1.00 81.75 534 SER A CA 1
ATOM 4210 C C . SER A 1 534 ? 30.067 -17.201 -28.816 1.00 81.75 534 SER A C 1
ATOM 4212 O O . SER A 1 534 ? 31.285 -17.262 -28.953 1.00 81.75 534 SER A O 1
ATOM 4214 N N . THR A 1 535 ? 29.385 -18.299 -28.486 1.00 84.56 535 THR A N 1
ATOM 4215 C CA . THR A 1 535 ? 30.023 -19.616 -28.280 1.00 84.56 535 THR A CA 1
ATOM 4216 C C . THR A 1 535 ? 29.386 -20.697 -29.139 1.00 84.56 535 THR A C 1
ATOM 4218 O O . THR A 1 535 ? 30.105 -21.387 -29.860 1.00 84.56 535 THR A O 1
ATOM 4221 N N . ASP A 1 536 ? 28.063 -20.838 -29.116 1.00 86.31 536 ASP A N 1
ATOM 4222 C CA . ASP A 1 536 ? 27.369 -21.885 -29.869 1.00 86.31 536 ASP A CA 1
ATOM 4223 C C . ASP A 1 536 ? 27.557 -21.676 -31.378 1.00 86.31 536 ASP A C 1
ATOM 4225 O O . ASP A 1 536 ? 27.966 -22.598 -32.082 1.00 86.31 536 ASP A O 1
ATOM 4229 N N . LEU A 1 537 ? 27.360 -20.446 -31.866 1.00 83.62 537 LEU A N 1
ATOM 4230 C CA . LEU A 1 537 ? 27.549 -20.095 -33.278 1.00 83.62 537 LEU A CA 1
ATOM 4231 C C . LEU A 1 537 ? 28.996 -20.252 -33.758 1.00 83.62 537 LEU A C 1
ATOM 4233 O O . LEU A 1 537 ? 29.224 -20.786 -34.845 1.00 83.62 537 LEU A O 1
ATOM 4237 N N . ASN A 1 538 ? 29.966 -19.857 -32.930 1.00 86.19 538 ASN A N 1
ATOM 4238 C CA . ASN A 1 538 ? 31.393 -19.991 -33.238 1.00 86.19 538 ASN A CA 1
ATOM 4239 C C . ASN A 1 538 ? 31.850 -21.462 -33.282 1.00 86.19 538 ASN A C 1
ATOM 4241 O O . ASN A 1 538 ? 32.822 -21.787 -33.958 1.00 86.19 538 ASN A O 1
ATOM 4245 N N . ASN A 1 539 ? 31.145 -22.373 -32.605 1.00 86.75 539 ASN A N 1
ATOM 4246 C CA . ASN A 1 539 ? 31.464 -23.804 -32.610 1.00 86.75 539 ASN A CA 1
ATOM 4247 C C . ASN A 1 539 ? 30.596 -24.626 -33.575 1.00 86.75 539 ASN A C 1
ATOM 4249 O O . ASN A 1 539 ? 30.914 -25.785 -33.862 1.00 86.75 539 ASN A O 1
ATOM 4253 N N . HIS A 1 540 ? 29.500 -24.061 -34.086 1.00 83.56 540 HIS A N 1
ATOM 4254 C CA . HIS A 1 540 ? 28.561 -24.798 -34.917 1.00 83.56 540 HIS A CA 1
ATOM 4255 C C . HIS A 1 540 ? 29.167 -25.107 -36.304 1.00 83.56 540 HIS A C 1
ATOM 4257 O O . HIS A 1 540 ? 29.699 -24.211 -36.965 1.00 83.56 540 HIS A O 1
ATOM 4263 N N . PRO A 1 541 ? 29.080 -26.357 -36.811 1.00 81.94 541 PRO A N 1
ATOM 4264 C CA . PRO A 1 541 ? 29.810 -26.787 -38.009 1.00 81.94 541 PRO A CA 1
ATOM 4265 C C . PRO A 1 541 ? 29.570 -25.940 -39.262 1.00 81.94 541 PRO A C 1
ATOM 4267 O O . PRO A 1 541 ? 30.465 -25.840 -40.099 1.00 81.94 541 PRO A O 1
ATOM 4270 N N . GLN A 1 542 ? 28.375 -25.357 -39.384 1.00 78.88 542 GLN A N 1
ATOM 4271 C CA . GLN A 1 542 ? 27.968 -24.564 -40.543 1.00 78.88 542 GLN A CA 1
ATOM 4272 C C . GLN A 1 542 ? 28.324 -23.077 -40.435 1.00 78.88 542 GLN A C 1
ATOM 4274 O O . GLN A 1 542 ? 28.307 -22.411 -41.455 1.00 78.88 542 GLN A O 1
ATOM 4279 N N . THR A 1 543 ? 28.651 -22.556 -39.249 1.00 83.94 543 THR A N 1
ATOM 4280 C CA . THR A 1 543 ? 28.854 -21.109 -39.012 1.00 83.94 543 THR A CA 1
ATOM 4281 C C . THR A 1 543 ? 30.185 -20.778 -38.350 1.00 83.94 543 THR A C 1
ATOM 4283 O O . THR A 1 543 ? 30.537 -19.611 -38.267 1.00 83.94 543 THR A O 1
ATOM 4286 N N . LYS A 1 544 ? 30.962 -21.786 -37.933 1.00 85.44 544 LYS A N 1
ATOM 4287 C CA . LYS A 1 544 ? 32.284 -21.641 -37.293 1.00 85.44 544 LYS A CA 1
ATOM 4288 C C . LYS A 1 544 ? 33.361 -20.928 -38.123 1.00 85.44 544 LYS A C 1
ATOM 4290 O O . LYS A 1 544 ? 34.463 -20.722 -37.634 1.00 85.44 544 LYS A O 1
ATOM 4295 N N . HIS A 1 545 ? 33.097 -20.683 -39.405 1.00 84.44 545 HIS A N 1
ATOM 4296 C CA . HIS A 1 545 ? 33.990 -19.923 -40.281 1.00 84.44 545 HIS A CA 1
ATOM 4297 C C . HIS A 1 545 ? 33.744 -18.409 -40.184 1.00 84.44 545 HIS A C 1
ATOM 4299 O O . HIS A 1 545 ? 34.537 -17.650 -40.724 1.00 84.44 545 HIS A O 1
ATOM 4305 N N . ILE A 1 546 ? 32.675 -18.003 -39.491 1.00 89.31 546 ILE A N 1
ATOM 4306 C CA . ILE A 1 546 ? 32.291 -16.622 -39.203 1.00 89.31 546 ILE A CA 1
ATOM 4307 C C . ILE A 1 546 ? 32.559 -16.371 -37.715 1.00 89.31 546 ILE A C 1
ATOM 4309 O O . ILE A 1 546 ? 32.186 -17.202 -36.885 1.00 89.31 546 ILE A O 1
ATOM 4313 N N . GLU A 1 547 ? 33.183 -15.246 -37.369 1.00 90.75 547 GLU A N 1
ATOM 4314 C CA . GLU A 1 547 ? 33.348 -14.816 -35.976 1.00 90.75 547 GLU A CA 1
ATOM 4315 C C . GLU A 1 547 ? 32.074 -14.120 -35.477 1.00 90.75 547 GLU A C 1
ATOM 4317 O O . GLU A 1 547 ? 31.651 -13.110 -36.040 1.00 90.75 547 GLU A O 1
ATOM 4322 N N . TRP A 1 548 ? 31.473 -14.635 -34.402 1.00 90.31 548 TRP A N 1
ATOM 4323 C CA . TRP A 1 548 ? 30.232 -14.095 -33.834 1.00 90.31 548 TRP A CA 1
ATOM 4324 C C . TRP A 1 548 ? 30.459 -13.404 -32.486 1.00 90.31 548 TRP A C 1
ATOM 4326 O O . TRP A 1 548 ? 31.082 -13.985 -31.589 1.00 90.31 548 TRP A O 1
ATOM 4336 N N . LYS A 1 549 ? 29.905 -12.195 -32.322 1.00 91.88 549 LYS A N 1
ATOM 4337 C CA . LYS A 1 549 ? 29.951 -11.404 -31.079 1.00 91.88 549 LYS A CA 1
ATOM 4338 C C . LYS A 1 549 ? 28.570 -10.856 -30.696 1.00 91.88 549 LYS A C 1
ATOM 4340 O O . LYS A 1 549 ? 27.740 -10.551 -31.551 1.00 91.88 549 LYS A O 1
ATOM 4345 N N . LEU A 1 550 ? 28.358 -10.661 -29.395 1.00 92.81 550 LEU A N 1
ATOM 4346 C CA . LEU A 1 550 ? 27.237 -9.911 -28.819 1.00 92.81 550 LEU A CA 1
ATOM 4347 C C . LEU A 1 550 ? 27.802 -8.791 -27.944 1.00 92.81 550 LEU A C 1
ATOM 4349 O O . LEU A 1 550 ? 28.614 -9.077 -27.067 1.00 92.81 550 LEU A O 1
ATOM 4353 N N . LEU A 1 551 ? 27.355 -7.555 -28.159 1.00 94.50 551 LEU A N 1
ATOM 4354 C CA . LEU A 1 551 ? 27.805 -6.369 -27.429 1.00 94.50 551 LEU A CA 1
ATOM 4355 C C . LEU A 1 551 ? 26.611 -5.542 -26.928 1.00 94.50 551 LEU A C 1
ATOM 4357 O O . LEU A 1 551 ? 25.576 -5.455 -27.588 1.00 94.50 551 LEU A O 1
ATOM 4361 N N . ASP A 1 552 ? 26.760 -4.924 -25.758 1.00 92.88 552 ASP A N 1
ATOM 4362 C CA . ASP A 1 552 ? 25.762 -4.063 -25.125 1.00 92.88 552 ASP A CA 1
ATOM 4363 C C . ASP A 1 552 ? 26.015 -2.589 -25.463 1.00 92.88 552 ASP A C 1
ATOM 4365 O O . ASP A 1 552 ? 26.981 -1.982 -24.999 1.00 92.88 552 ASP A O 1
ATOM 4369 N N . LEU A 1 553 ? 25.103 -1.969 -26.212 1.00 92.62 553 LEU A N 1
ATOM 4370 C CA . LEU A 1 553 ? 25.165 -0.550 -26.575 1.00 92.62 553 LEU A CA 1
ATOM 4371 C C . LEU A 1 553 ? 25.150 0.379 -25.352 1.00 92.62 553 LEU A C 1
ATOM 4373 O O . LEU A 1 553 ? 25.607 1.523 -25.435 1.00 92.62 553 LEU A O 1
ATOM 4377 N N . ARG A 1 554 ? 24.664 -0.090 -24.194 1.00 88.62 554 ARG A N 1
ATOM 4378 C CA . ARG A 1 554 ? 24.710 0.681 -22.944 1.00 88.62 554 ARG A CA 1
ATOM 4379 C C . ARG A 1 554 ? 26.124 0.864 -22.414 1.00 88.62 554 ARG A C 1
ATOM 4381 O O . ARG A 1 554 ? 26.380 1.899 -21.806 1.00 88.62 554 ARG A O 1
ATOM 4388 N N . TYR A 1 555 ? 27.027 -0.084 -22.674 1.00 90.00 555 TYR A N 1
ATOM 4389 C CA . TYR A 1 555 ? 28.431 0.011 -22.268 1.00 90.00 555 TYR A CA 1
ATOM 4390 C C . TYR A 1 555 ? 29.119 1.210 -22.939 1.00 90.00 555 TYR A C 1
ATOM 4392 O O . TYR A 1 555 ? 29.808 1.984 -22.281 1.00 90.00 555 TYR A O 1
ATOM 4400 N N . TYR A 1 556 ? 28.835 1.437 -24.226 1.00 89.44 556 TYR A N 1
ATOM 4401 C CA . TYR A 1 556 ? 29.395 2.555 -24.997 1.00 89.44 556 TYR A CA 1
ATOM 4402 C C . TYR A 1 556 ? 28.581 3.855 -24.897 1.00 89.44 556 TYR A C 1
ATOM 4404 O O . TYR A 1 556 ? 28.913 4.843 -25.547 1.00 89.44 556 TYR A O 1
ATOM 4412 N N . GLY A 1 557 ? 27.485 3.870 -24.130 1.00 82.31 557 GLY A N 1
ATOM 4413 C CA . GLY A 1 557 ? 26.583 5.024 -24.052 1.00 82.31 557 GLY A CA 1
ATOM 4414 C C . GLY A 1 557 ? 25.717 5.253 -25.300 1.00 82.31 557 GLY A C 1
ATOM 4415 O O . GLY A 1 557 ? 25.036 6.266 -25.377 1.00 82.31 557 GLY A O 1
ATOM 4416 N N . LEU A 1 558 ? 25.672 4.306 -26.242 1.00 87.62 558 LEU A N 1
ATOM 4417 C CA . LEU A 1 558 ? 24.973 4.439 -27.531 1.00 87.62 558 LEU A CA 1
ATOM 4418 C C . LEU A 1 558 ? 23.495 4.014 -27.505 1.00 87.62 558 LEU A C 1
ATOM 4420 O O . LEU A 1 558 ? 22.834 4.012 -28.536 1.00 87.62 558 LEU A O 1
ATOM 4424 N N . HIS A 1 559 ? 22.970 3.666 -26.332 1.00 83.06 559 HIS A N 1
ATOM 4425 C CA . HIS A 1 559 ? 21.557 3.339 -26.109 1.00 83.06 559 HIS A CA 1
ATOM 4426 C C . HIS A 1 559 ? 20.621 4.559 -26.056 1.00 83.06 559 HIS A C 1
ATOM 4428 O O . HIS A 1 559 ? 19.404 4.391 -26.070 1.00 83.06 559 HIS A O 1
ATOM 4434 N N . VAL A 1 560 ? 21.179 5.768 -25.948 1.00 75.88 560 VAL A N 1
ATOM 4435 C CA . VAL A 1 560 ? 20.448 7.043 -25.960 1.00 75.88 560 VAL A CA 1
ATOM 4436 C C . VAL A 1 560 ? 20.827 7.781 -27.235 1.00 75.88 560 VAL A C 1
ATOM 4438 O O . VAL A 1 560 ? 22.009 7.796 -27.582 1.00 75.88 560 VAL A O 1
ATOM 4441 N N . ILE A 1 561 ? 19.855 8.379 -27.931 1.00 76.31 561 ILE A N 1
ATOM 4442 C CA . ILE A 1 561 ? 20.147 9.173 -29.126 1.00 76.31 561 ILE A CA 1
ATOM 4443 C C . ILE A 1 561 ? 20.869 10.465 -28.721 1.00 76.31 561 ILE A C 1
ATOM 4445 O O . ILE A 1 561 ? 20.327 11.258 -27.954 1.00 76.31 561 ILE A O 1
ATOM 4449 N N . ILE A 1 562 ? 22.107 10.632 -29.194 1.00 63.16 562 ILE A N 1
ATOM 4450 C CA . ILE A 1 562 ? 23.013 11.753 -28.871 1.00 63.16 562 ILE A CA 1
ATOM 4451 C C . ILE A 1 562 ? 22.965 12.893 -29.877 1.00 63.16 562 ILE A C 1
ATOM 4453 O O . ILE A 1 562 ? 22.749 12.616 -31.078 1.00 63.16 562 ILE A O 1
#

Radius of gyration: 32.96 Å; Cα contacts (8 Å, |Δi|>4): 1062; chains: 1; bounding box: 91×47×98 Å